Protein 3KPT (pdb70)

CATH classification: 2.60.40.10 (+2 more: 2.60.40.740, 2.60.40.10)

Organism: Bacillus cereus (strain ATCC 14579 / DSM 31 / CCUG 7414 / JCM 2152 / NBRC 15305 / NCIMB 9373 / NCTC 2599 / NRRL B-3711) (NCBI:txid226900)

Radius of gyration: 39.65 Å; Cα contacts (8 Å, |Δi|>4): 1788; chains: 2; bounding box: 53×89×135 Å

Structure (mmCIF, N/CA/C/O backbone):
data_3KPT
#
_entry.id   3KPT
#
_cell.length_a   61.552
_cell.length_b   73.862
_cell.length_c   201.366
_cell.angle_alpha   90.00
_cell.angle_beta   90.00
_cell.angle_gamma   90.00
#
_symmetry.space_group_name_H-M   'P 21 21 21'
#
loop_
_entity.id
_entity.type
_entity.pdbx_description
1 polymer 'Collagen adhesion protein'
2 non-polymer 'CALCIUM ION'
3 water water
#
loop_
_atom_site.group_PDB
_atom_site.id
_atom_site.type_symbol
_atom_site.label_atom_id
_atom_site.label_alt_id
_atom_site.label_comp_id
_atom_site.label_asym_id
_atom_site.label_entity_id
_atom_site.label_seq_id
_atom_site.pdbx_PDB_ins_code
_atom_site.Cartn_x
_atom_site.Cartn_y
_atom_site.Cartn_z
_atom_site.occupancy
_atom_site.B_iso_or_equiv
_atom_site.auth_seq_id
_atom_site.auth_comp_id
_atom_site.auth_asym_id
_atom_site.auth_atom_id
_atom_site.pdbx_PDB_model_num
ATOM 1 N N . LYS A 1 6 ? 7.356 18.096 173.480 1.00 63.26 166 LYS A N 1
ATOM 2 C CA . LYS A 1 6 ? 7.914 19.271 172.818 1.00 62.93 166 LYS A CA 1
ATOM 3 C C . LYS A 1 6 ? 8.553 18.880 171.488 1.00 58.97 166 LYS A C 1
ATOM 4 O O . LYS A 1 6 ? 9.368 17.958 171.426 1.00 48.03 166 LYS A O 1
ATOM 10 N N . ARG A 1 7 ? 8.184 19.586 170.424 1.00 58.85 167 ARG A N 1
ATOM 11 C CA . ARG A 1 7 ? 8.591 19.184 169.083 1.00 54.55 167 ARG A CA 1
ATOM 12 C C . ARG A 1 7 ? 9.003 20.356 168.199 1.00 53.60 167 ARG A C 1
ATOM 13 O O . ARG A 1 7 ? 8.385 21.421 168.231 1.00 50.97 167 ARG A O 1
ATOM 21 N N . GLY A 1 8 ? 10.052 20.143 167.408 1.00 49.92 168 GLY A N 1
ATOM 22 C CA . GLY A 1 8 ? 10.585 21.170 166.533 1.00 48.29 168 GLY A CA 1
ATOM 23 C C . GLY A 1 8 ? 10.354 20.851 165.067 1.00 49.34 168 GLY A C 1
ATOM 24 O O . GLY A 1 8 ? 9.663 19.887 164.734 1.00 40.56 168 GLY A O 1
ATOM 25 N N . ALA A 1 9 ? 10.938 21.659 164.189 1.00 50.45 169 ALA A N 1
ATOM 26 C CA . ALA A 1 9 ? 10.730 21.511 162.751 1.00 40.62 169 ALA A CA 1
ATOM 27 C C . ALA A 1 9 ? 11.990 21.857 161.966 1.00 43.75 169 ALA A C 1
ATOM 28 O O . ALA A 1 9 ? 12.922 22.453 162.504 1.00 47.45 169 ALA A O 1
ATOM 30 N N . VAL A 1 10 ? 12.010 21.482 160.691 1.00 40.59 170 VAL A N 1
ATOM 31 C CA . VAL A 1 10 ? 13.164 21.739 159.840 1.00 41.80 170 VAL A CA 1
ATOM 32 C C . VAL A 1 10 ? 12.725 22.050 158.413 1.00 47.93 170 VAL A C 1
ATOM 33 O O . VAL A 1 10 ? 11.689 21.570 157.951 1.00 40.73 170 VAL A O 1
ATOM 37 N N . ASP A 1 11 ? 13.516 22.866 157.726 1.00 49.97 171 ASP A N 1
ATOM 38 C CA . ASP A 1 11 ? 13.212 23.271 156.361 1.00 43.53 171 ASP A CA 1
ATOM 39 C C . ASP A 1 11 ? 14.429 23.026 155.484 1.00 39.77 171 ASP A C 1
ATOM 40 O O . ASP A 1 11 ? 15.454 23.693 155.633 1.00 42.57 171 ASP A O 1
ATOM 45 N N . LEU A 1 12 ? 14.316 22.056 154.581 1.00 39.30 172 LEU A N 1
ATOM 46 C CA . LEU A 1 12 ? 15.395 21.737 153.655 1.00 47.02 172 LEU A CA 1
ATOM 47 C C . LEU A 1 12 ? 15.190 22.475 152.330 1.00 48.12 172 LEU A C 1
ATOM 48 O O . LEU A 1 12 ? 14.189 22.276 151.641 1.00 48.12 172 LEU A O 1
ATOM 53 N N . ILE A 1 13 ? 16.142 23.335 151.988 1.00 48.27 173 ILE A N 1
ATOM 54 C CA . ILE A 1 13 ? 16.046 24.159 150.789 1.00 49.61 173 ILE A CA 1
ATOM 55 C C . ILE A 1 13 ? 17.045 23.690 149.739 1.00 50.89 173 ILE A C 1
ATOM 56 O O . ILE A 1 13 ? 18.230 24.016 149.801 1.00 54.01 173 ILE A O 1
ATOM 61 N N . LYS A 1 14 ? 16.534 23.027 148.774 1.00 48.47 174 LYS A N 1
ATOM 62 C CA . LYS A 1 14 ? 17.369 22.362 147.797 1.00 47.88 174 LYS A CA 1
ATOM 63 C C . LYS A 1 14 ? 17.495 23.229 146.551 1.00 48.37 174 LYS A C 1
ATOM 64 O O . LYS A 1 14 ? 16.495 23.712 146.031 1.00 42.23 174 LYS A O 1
ATOM 70 N N . THR A 1 15 ? 18.736 23.427 146.076 1.00 41.54 175 THR A N 1
ATOM 71 C CA . THR A 1 15 ? 18.958 24.223 144.874 1.00 40.02 175 THR A CA 1
ATOM 72 C C . THR A 1 15 ? 19.875 23.504 143.891 1.00 44.79 175 THR A C 1
ATOM 73 O O . THR A 1 15 ? 20.517 22.512 144.237 1.00 45.52 175 THR A O 1
ATOM 77 N N . GLY A 1 16 ? 19.937 24.011 142.663 1.00 49.96 176 GLY A N 1
ATOM 78 C CA . GLY A 1 16 ? 20.763 23.401 141.637 1.00 38.27 176 GLY A CA 1
ATOM 79 C C . GLY A 1 16 ? 21.603 24.419 140.894 1.00 49.37 176 GLY A C 1
ATOM 80 O O . GLY A 1 16 ? 22.093 25.384 141.484 1.00 42.91 176 GLY A O 1
ATOM 81 N N . VAL A 1 17 ? 21.778 24.209 139.593 1.00 46.08 177 VAL A N 1
ATOM 82 C CA . VAL A 1 17 ? 22.560 25.140 138.793 1.00 42.14 177 VAL A CA 1
ATOM 83 C C . VAL A 1 17 ? 21.979 26.544 138.860 1.00 40.98 177 VAL A C 1
ATOM 84 O O . VAL A 1 17 ? 20.761 26.730 138.803 1.00 46.97 177 VAL A O 1
ATOM 88 N N . ASN A 1 18 ? 22.860 27.532 138.989 1.00 43.81 178 ASN A N 1
ATOM 89 C CA . ASN A 1 18 ? 22.451 28.930 139.018 1.00 40.88 178 ASN A CA 1
ATOM 90 C C . ASN A 1 18 ? 21.429 29.219 140.109 1.00 51.17 178 ASN A C 1
ATOM 91 O O . ASN A 1 18 ? 20.562 30.081 139.944 1.00 56.57 178 ASN A O 1
ATOM 96 N N . GLU A 1 19 ? 21.533 28.483 141.213 1.00 50.58 179 GLU A N 1
ATOM 97 C CA . GLU A 1 19 ? 20.675 28.680 142.379 1.00 53.95 179 GLU A CA 1
ATOM 98 C C . GLU A 1 19 ? 19.202 28.380 142.101 1.00 55.06 179 GLU A C 1
ATOM 99 O O . GLU A 1 19 ? 18.317 28.853 142.812 1.00 60.77 179 GLU A O 1
ATOM 105 N N . LYS A 1 20 ? 18.945 27.584 141.071 1.00 52.79 180 LYS A N 1
ATOM 106 C CA . LYS A 1 20 ? 17.582 27.193 140.734 1.00 52.65 180 LYS A CA 1
ATOM 107 C C . LYS A 1 20 ? 16.961 26.343 141.836 1.00 46.86 180 LYS A C 1
ATOM 108 O O . LYS A 1 20 ? 17.640 25.533 142.463 1.00 46.45 180 LYS A O 1
ATOM 114 N N . ALA A 1 21 ? 15.667 26.529 142.072 1.00 50.84 181 ALA A N 1
ATOM 115 C CA . ALA A 1 21 ? 14.952 25.691 143.026 1.00 53.35 181 ALA A CA 1
ATOM 116 C C . ALA A 1 21 ? 14.850 24.289 142.447 1.00 56.75 181 ALA A C 1
ATOM 117 O O . ALA A 1 21 ? 14.359 24.103 141.336 1.00 62.54 181 ALA A O 1
ATOM 127 N N . ALA A 1 23 ? 13.428 20.619 142.326 1.00 51.32 183 ALA A N 1
ATOM 128 C CA . ALA A 1 23 ? 12.389 19.658 142.683 1.00 53.28 183 ALA A CA 1
ATOM 129 C C . ALA A 1 23 ? 12.834 18.237 142.346 1.00 54.81 183 ALA A C 1
ATOM 130 O O . ALA A 1 23 ? 13.775 18.040 141.580 1.00 46.55 183 ALA A O 1
ATOM 132 N N . GLY A 1 24 ? 12.171 17.247 142.934 1.00 54.99 184 GLY A N 1
ATOM 133 C CA . GLY A 1 24 ? 12.430 15.860 142.592 1.00 57.45 184 GLY A CA 1
ATOM 134 C C . GLY A 1 24 ? 13.623 15.213 143.275 1.00 63.75 184 GLY A C 1
ATOM 135 O O . GLY A 1 24 ? 13.919 14.044 143.034 1.00 68.14 184 GLY A O 1
ATOM 136 N N . ALA A 1 25 ? 14.317 15.964 144.123 1.00 55.26 185 ALA A N 1
ATOM 137 C CA . ALA A 1 25 ? 15.426 15.403 144.885 1.00 52.42 185 ALA A CA 1
ATOM 138 C C . ALA A 1 25 ? 14.869 14.617 146.063 1.00 46.45 185 ALA A C 1
ATOM 139 O O . ALA A 1 25 ? 14.104 15.152 146.860 1.00 55.93 185 ALA A O 1
ATOM 141 N N . VAL A 1 26 ? 15.239 13.345 146.167 1.00 44.11 186 VAL A N 1
ATOM 142 C CA . VAL A 1 26 ? 14.691 12.489 147.217 1.00 54.42 186 VAL A CA 1
ATOM 143 C C . VAL A 1 26 ? 15.665 12.287 148.378 1.00 52.16 186 VAL A C 1
ATOM 144 O O . VAL A 1 26 ? 16.849 12.001 148.174 1.00 40.58 186 VAL A O 1
ATOM 148 N N . PHE A 1 27 ? 15.147 12.443 149.594 1.00 55.02 187 PHE A N 1
ATOM 149 C CA . PHE A 1 27 ? 15.943 12.337 150.811 1.00 45.36 187 PHE A CA 1
ATOM 150 C C . PHE A 1 27 ? 15.277 11.415 151.828 1.00 49.14 187 PHE A C 1
ATOM 151 O O . PHE A 1 27 ? 14.061 11.207 151.797 1.00 45.12 187 PHE A O 1
ATOM 159 N N . SER A 1 28 ? 16.084 10.873 152.734 1.00 42.51 188 SER A N 1
ATOM 160 C CA . SER A 1 28 ? 15.572 10.182 153.909 1.00 47.53 188 SER A CA 1
ATOM 161 C C . SER A 1 28 ? 16.040 10.934 155.148 1.00 46.44 188 SER A C 1
ATOM 162 O O . SER A 1 28 ? 17.113 11.540 155.145 1.00 40.22 188 SER A O 1
ATOM 165 N N . LEU A 1 29 ? 15.230 10.901 156.200 1.00 50.78 189 LEU A N 1
ATOM 166 C CA . LEU A 1 29 ? 15.576 11.552 157.457 1.00 44.38 189 LEU A CA 1
ATOM 167 C C . LEU A 1 29 ? 15.875 10.504 158.519 1.00 47.95 189 LEU A C 1
ATOM 168 O O . LEU A 1 29 ? 15.076 9.598 158.744 1.00 42.13 189 LEU A O 1
ATOM 173 N N . PHE A 1 30 ? 17.030 10.634 159.166 1.00 39.79 190 PHE A N 1
ATOM 174 C CA . PHE A 1 30 ? 17.480 9.651 160.141 1.00 38.67 190 PHE A CA 1
ATOM 175 C C . PHE A 1 30 ? 17.760 10.293 161.499 1.00 38.66 190 PHE A C 1
ATOM 176 O O . PHE A 1 30 ? 18.137 11.461 161.573 1.00 34.99 190 PHE A O 1
ATOM 184 N N . LYS A 1 31 ? 17.574 9.523 162.568 1.00 37.49 191 LYS A N 1
ATOM 185 C CA . LYS A 1 31 ? 18.053 9.924 163.885 1.00 43.60 191 LYS A CA 1
ATOM 186 C C . LYS A 1 31 ? 19.560 9.726 163.908 1.00 48.14 191 LYS A C 1
ATOM 187 O O . LYS A 1 31 ? 20.102 9.005 163.072 1.00 47.10 191 LYS A O 1
ATOM 193 N N . LYS A 1 32 ? 20.239 10.352 164.863 1.00 52.04 192 LYS A N 1
ATOM 194 C CA . LYS A 1 32 ? 21.695 10.283 164.902 1.00 52.65 192 LYS A CA 1
ATOM 195 C C . LYS A 1 32 ? 22.168 8.835 164.979 1.00 58.60 192 LYS A C 1
ATOM 196 O O . LYS A 1 32 ? 23.220 8.487 164.444 1.00 62.38 192 LYS A O 1
ATOM 202 N N . ASP A 1 33 ? 21.375 7.991 165.633 1.00 61.90 193 ASP A N 1
ATOM 203 C CA . ASP A 1 33 ? 21.757 6.601 165.862 1.00 65.30 193 ASP A CA 1
ATOM 204 C C . ASP A 1 33 ? 21.493 5.716 164.649 1.00 61.53 193 ASP A C 1
ATOM 205 O O . ASP A 1 33 ? 21.726 4.509 164.691 1.00 65.89 193 ASP A O 1
ATOM 210 N N . GLY A 1 34 ? 20.991 6.317 163.575 1.00 60.47 194 GLY A N 1
ATOM 211 C CA . GLY A 1 34 ? 20.833 5.608 162.319 1.00 54.93 194 GLY A CA 1
ATOM 212 C C . GLY A 1 34 ? 19.435 5.127 161.977 1.00 59.04 194 GLY A C 1
ATOM 213 O O . GLY A 1 34 ? 19.204 4.654 160.865 1.00 68.64 194 GLY A O 1
ATOM 214 N N . THR A 1 35 ? 18.499 5.241 162.915 1.00 52.27 195 THR A N 1
ATOM 215 C CA . THR A 1 35 ? 17.136 4.776 162.662 1.00 56.51 195 THR A CA 1
ATOM 216 C C . THR A 1 35 ? 16.406 5.699 161.694 1.00 54.64 195 THR A C 1
ATOM 217 O O . THR A 1 35 ? 16.420 6.920 161.852 1.00 53.67 195 THR A O 1
ATOM 221 N N . GLU A 1 36 ? 15.765 5.109 160.692 1.00 59.08 196 GLU A N 1
ATOM 222 C CA . GLU A 1 36 ? 15.060 5.885 159.681 1.00 61.31 196 GLU A CA 1
ATOM 223 C C . GLU A 1 36 ? 13.779 6.496 160.238 1.00 59.48 196 GLU A C 1
ATOM 224 O O . GLU A 1 36 ? 12.856 5.785 160.632 1.00 64.36 196 GLU A O 1
ATOM 230 N N . VAL A 1 37 ? 13.740 7.822 160.275 1.00 58.16 197 VAL A N 1
ATOM 231 C CA . VAL A 1 37 ? 12.562 8.551 160.718 1.00 55.26 197 VAL A CA 1
ATOM 232 C C . VAL A 1 37 ? 11.581 8.686 159.564 1.00 50.67 197 VAL A C 1
ATOM 233 O O . VAL A 1 37 ? 10.377 8.485 159.726 1.00 45.89 197 VAL A O 1
ATOM 237 N N . LYS A 1 38 ? 12.108 9.027 158.393 1.00 57.58 198 LYS A N 1
ATOM 238 C CA . LYS A 1 38 ? 11.292 9.187 157.196 1.00 53.22 198 LYS A CA 1
ATOM 239 C C . LYS A 1 38 ? 12.080 8.828 155.947 1.00 59.70 198 LYS A C 1
ATOM 240 O O . LYS A 1 38 ? 13.306 8.918 155.928 1.00 62.63 198 LYS A O 1
ATOM 246 N N . LYS A 1 39 ? 11.366 8.418 154.905 1.00 60.23 199 LYS A N 1
ATOM 247 C CA . LYS A 1 39 ? 11.982 8.161 153.610 1.00 58.66 199 LYS A CA 1
ATOM 248 C C . LYS A 1 39 ? 11.081 8.655 152.485 1.00 59.63 199 LYS A C 1
ATOM 249 O O . LYS A 1 39 ? 9.927 9.019 152.716 1.00 58.60 199 LYS A O 1
ATOM 255 N N . GLU A 1 40 ? 11.617 8.672 151.270 1.00 55.37 200 GLU A N 1
ATOM 256 C CA . GLU A 1 40 ? 10.867 9.123 150.105 1.00 63.79 200 GLU A CA 1
ATOM 257 C C . GLU A 1 40 ? 10.390 10.565 150.264 1.00 57.82 200 GLU A C 1
ATOM 258 O O . GLU A 1 40 ? 9.295 10.924 149.824 1.00 50.06 200 GLU A O 1
ATOM 264 N N . LEU A 1 41 ? 11.220 11.384 150.901 1.00 51.72 201 LEU A N 1
ATOM 265 C CA . LEU A 1 41 ? 10.947 12.811 151.019 1.00 49.09 201 LEU A CA 1
ATOM 266 C C . LEU A 1 41 ? 11.463 13.533 149.779 1.00 46.36 201 LEU A C 1
ATOM 267 O O . LEU A 1 41 ? 12.667 13.725 149.620 1.00 48.40 201 LEU A O 1
ATOM 272 N N . ALA A 1 42 ? 10.550 13.926 148.898 1.00 46.81 202 ALA A N 1
ATOM 273 C CA . ALA A 1 42 ? 10.937 14.562 147.644 1.00 46.14 202 ALA A CA 1
ATOM 274 C C . ALA A 1 42 ? 10.734 16.073 147.688 1.00 45.69 202 ALA A C 1
ATOM 275 O O . ALA A 1 42 ? 9.649 16.552 148.018 1.00 48.28 202 ALA A O 1
ATOM 277 N N . THR A 1 43 ? 11.784 16.818 147.352 1.00 44.26 203 THR A N 1
ATOM 278 C CA . THR A 1 43 ? 11.714 18.276 147.333 1.00 44.20 203 THR A CA 1
ATOM 279 C C . THR A 1 43 ? 10.613 18.753 146.394 1.00 53.51 203 THR A C 1
ATOM 280 O O . THR A 1 43 ? 10.536 18.317 145.242 1.00 49.56 203 THR A O 1
ATOM 284 N N . ASP A 1 44 ? 9.760 19.649 146.887 1.00 50.77 204 ASP A N 1
ATOM 285 C CA . ASP A 1 44 ? 8.618 20.113 146.104 1.00 53.43 204 ASP A CA 1
ATOM 286 C C . ASP A 1 44 ? 9.041 21.037 144.958 1.00 52.26 204 ASP A C 1
ATOM 287 O O . ASP A 1 44 ? 10.227 21.156 144.653 1.00 48.24 204 ASP A O 1
ATOM 292 N N . ALA A 1 45 ? 8.064 21.687 144.336 1.00 52.30 205 ALA A N 1
ATOM 293 C CA . ALA A 1 45 ? 8.312 22.528 143.169 1.00 55.02 205 ALA A CA 1
ATOM 294 C C . ALA A 1 45 ? 9.254 23.698 143.463 1.00 60.39 205 ALA A C 1
ATOM 295 O O . ALA A 1 45 ? 9.844 24.272 142.551 1.00 54.85 205 ALA A O 1
ATOM 297 N N . ASN A 1 46 ? 9.387 24.059 144.735 1.00 55.94 206 ASN A N 1
ATOM 298 C CA . ASN A 1 46 ? 10.265 25.162 145.113 1.00 53.98 206 ASN A CA 1
ATOM 299 C C . ASN A 1 46 ? 11.562 24.679 145.752 1.00 49.61 206 ASN A C 1
ATOM 300 O O . ASN A 1 46 ? 12.329 25.473 146.299 1.00 57.74 206 ASN A O 1
ATOM 305 N N . GLY A 1 47 ? 11.802 23.374 145.674 1.00 40.79 207 GLY A N 1
ATOM 306 C CA . GLY A 1 47 ? 12.999 22.780 146.241 1.00 40.13 207 GLY A CA 1
ATOM 307 C C . GLY A 1 47 ? 12.950 22.625 147.753 1.00 52.61 207 GLY A C 1
ATOM 308 O O . GLY A 1 47 ? 13.992 22.557 148.405 1.00 53.21 207 GLY A O 1
ATOM 309 N N . HIS A 1 48 ? 11.745 22.557 148.313 1.00 51.37 208 HIS A N 1
ATOM 310 C CA . HIS A 1 48 ? 11.583 22.458 149.765 1.00 55.46 208 HIS A CA 1
ATOM 311 C C . HIS A 1 48 ? 11.107 21.096 150.259 1.00 53.48 208 HIS A C 1
ATOM 312 O O . HIS A 1 48 ? 10.248 20.456 149.649 1.00 45.29 208 HIS A O 1
ATOM 319 N N . ILE A 1 49 ? 11.685 20.670 151.378 1.00 50.89 209 ILE A N 1
ATOM 320 C CA . ILE A 1 49 ? 11.146 19.589 152.189 1.00 53.94 209 ILE A CA 1
ATOM 321 C C . ILE A 1 49 ? 10.939 20.147 153.588 1.00 47.38 209 ILE A C 1
ATOM 322 O O . ILE A 1 49 ? 11.893 20.596 154.219 1.00 48.85 209 ILE A O 1
ATOM 327 N N . ARG A 1 50 ? 9.698 20.133 154.064 1.00 46.51 210 ARG A N 1
ATOM 328 C CA . ARG A 1 50 ? 9.392 20.630 155.401 1.00 47.43 210 ARG A CA 1
ATOM 329 C C . ARG A 1 50 ? 8.929 19.503 156.307 1.00 55.65 210 ARG A C 1
ATOM 330 O O . ARG A 1 50 ? 8.050 18.722 155.942 1.00 57.98 210 ARG A O 1
ATOM 338 N N . VAL A 1 51 ? 9.521 19.432 157.495 1.00 52.98 211 VAL A N 1
ATOM 339 C CA . VAL A 1 51 ? 9.178 18.408 158.465 1.00 50.35 211 VAL A CA 1
ATOM 340 C C . VAL A 1 51 ? 9.066 19.023 159.854 1.00 51.46 211 VAL A C 1
ATOM 341 O O . VAL A 1 51 ? 10.005 19.654 160.334 1.00 45.79 211 VAL A O 1
ATOM 345 N N . GLN A 1 52 ? 7.909 18.849 160.485 1.00 55.66 212 GLN A N 1
ATOM 346 C CA . GLN A 1 52 ? 7.702 19.298 161.859 1.00 54.76 212 GLN A CA 1
ATOM 347 C C . GLN A 1 52 ? 7.343 18.112 162.750 1.00 60.39 212 GLN A C 1
ATOM 348 O O . GLN A 1 52 ? 7.239 16.979 162.274 1.00 59.44 212 GLN A O 1
ATOM 354 N N . GLY A 1 53 ? 7.154 18.376 164.041 1.00 63.61 213 GLY A N 1
ATOM 355 C CA . GLY A 1 53 ? 6.809 17.334 164.993 1.00 58.47 213 GLY A CA 1
ATOM 356 C C . GLY A 1 53 ? 7.987 16.440 165.330 1.00 54.32 213 GLY A C 1
ATOM 357 O O . GLY A 1 53 ? 7.822 15.253 165.618 1.00 53.05 213 GLY A O 1
ATOM 358 N N . LEU A 1 54 ? 9.184 17.016 165.295 1.00 49.85 214 LEU A N 1
ATOM 359 C CA . LEU A 1 54 ? 10.408 16.274 165.565 1.00 45.77 214 LEU A CA 1
ATOM 360 C C . LEU A 1 54 ? 10.818 16.393 167.025 1.00 50.51 214 LEU A C 1
ATOM 361 O O . LEU A 1 54 ? 11.037 17.497 167.521 1.00 50.41 214 LEU A O 1
ATOM 366 N N . GLU A 1 55 ? 10.935 15.257 167.706 1.00 50.20 215 GLU A N 1
ATOM 367 C CA . GLU A 1 55 ? 11.422 15.246 169.079 1.00 56.71 215 GLU A CA 1
ATOM 368 C C . GLU A 1 55 ? 12.803 15.878 169.113 1.00 52.97 215 GLU A C 1
ATOM 369 O O . GLU A 1 55 ? 13.597 15.681 168.194 1.00 44.24 215 GLU A O 1
ATOM 375 N N . TYR A 1 56 ? 13.087 16.637 170.167 1.00 41.83 216 TYR A N 1
ATOM 376 C CA . TYR A 1 56 ? 14.399 17.253 170.334 1.00 41.74 216 TYR A CA 1
ATOM 377 C C . TYR A 1 56 ? 15.487 16.218 170.108 1.00 38.23 216 TYR A C 1
ATOM 378 O O . TYR A 1 56 ? 15.291 15.035 170.386 1.00 52.27 216 TYR A O 1
ATOM 387 N N . GLY A 1 57 ? 16.640 16.659 169.619 1.00 40.55 217 GLY A N 1
ATOM 388 C CA . GLY A 1 57 ? 17.757 15.753 169.413 1.00 39.48 217 GLY A CA 1
ATOM 389 C 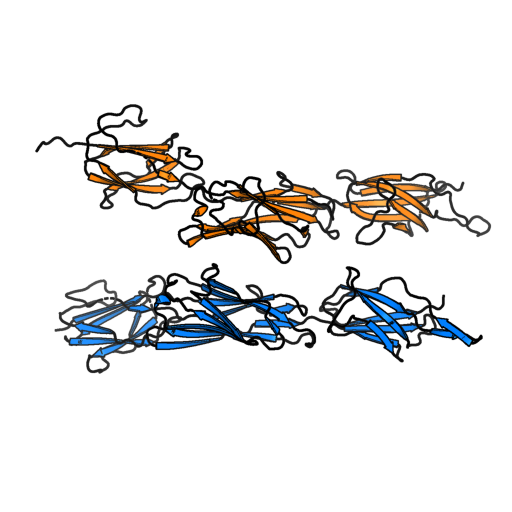C . GLY A 1 57 ? 18.441 15.933 168.071 1.00 43.79 217 GLY A C 1
ATOM 390 O O . GLY A 1 57 ? 18.070 16.803 167.283 1.00 47.13 217 GLY A O 1
ATOM 391 N N . GLU A 1 58 ? 19.443 15.100 167.811 1.00 39.56 218 GLU A N 1
ATOM 392 C CA . GLU A 1 58 ? 20.241 15.229 166.602 1.00 46.57 218 GLU A CA 1
ATOM 393 C C . GLU A 1 58 ? 19.701 14.350 165.479 1.00 52.19 218 GLU A C 1
ATOM 394 O O . GLU A 1 58 ? 19.373 13.179 165.689 1.00 46.13 218 GLU A O 1
ATOM 400 N N . TYR A 1 59 ? 19.611 14.932 164.288 1.00 52.86 219 TYR A N 1
ATOM 401 C CA . TYR A 1 59 ? 19.144 14.220 163.106 1.00 45.18 219 TYR A CA 1
ATOM 402 C C . TYR A 1 59 ? 20.124 14.430 161.962 1.00 45.17 219 TYR A C 1
ATOM 403 O O . TYR A 1 59 ? 21.029 15.258 162.050 1.00 51.84 219 TYR A O 1
ATOM 412 N N . TYR A 1 60 ? 19.941 13.676 160.886 1.00 44.51 220 TYR A N 1
ATOM 413 C CA . TYR A 1 60 ? 20.677 13.943 159.658 1.00 45.14 220 TYR A CA 1
ATOM 414 C C . TYR A 1 60 ? 19.896 13.505 158.424 1.00 44.82 220 TYR A C 1
ATOM 415 O O . TYR A 1 60 ? 19.331 12.413 158.389 1.00 48.29 220 TYR A O 1
ATOM 424 N N . PHE A 1 61 ? 19.847 14.382 157.426 1.00 45.37 221 PHE A N 1
ATOM 425 C CA . PHE A 1 61 ? 19.293 14.031 156.128 1.00 43.31 221 PHE A CA 1
ATOM 426 C C . PHE A 1 61 ? 20.355 13.310 155.325 1.00 42.28 221 PHE A C 1
ATOM 427 O O . PHE A 1 61 ? 21.551 13.533 155.518 1.00 38.03 221 PHE A O 1
ATOM 435 N N . GLN A 1 62 ? 19.912 12.441 154.425 1.00 44.13 222 GLN A N 1
ATOM 436 C CA . GLN A 1 62 ? 20.805 11.837 153.451 1.00 41.71 222 GLN A CA 1
ATOM 437 C C . GLN A 1 62 ? 20.026 11.576 152.177 1.00 42.34 222 GLN A C 1
ATOM 438 O O . GLN A 1 62 ? 18.942 10.998 152.215 1.00 41.43 222 GLN A O 1
ATOM 444 N N . GLU A 1 63 ? 20.579 12.017 151.051 1.00 42.49 223 GLU A N 1
ATOM 445 C CA . GLU A 1 63 ? 19.909 11.880 149.763 1.00 43.76 223 GLU A CA 1
ATOM 446 C C . GLU A 1 63 ? 19.867 10.428 149.311 1.00 42.71 223 GLU A C 1
ATOM 447 O O . GLU A 1 63 ? 20.869 9.715 149.386 1.00 42.45 223 GLU A O 1
ATOM 453 N N . THR A 1 64 ? 18.703 9.993 148.838 1.00 45.03 224 THR A N 1
ATOM 454 C CA . THR A 1 64 ? 18.548 8.633 148.339 1.00 46.57 224 THR A CA 1
ATOM 455 C C . THR A 1 64 ? 18.412 8.606 146.816 1.00 50.38 224 THR A C 1
ATOM 456 O O . THR A 1 64 ? 18.781 7.626 146.174 1.00 52.15 224 THR A O 1
ATOM 460 N N . LYS A 1 65 ? 17.881 9.686 146.247 1.00 52.43 225 LYS A N 1
ATOM 461 C CA . LYS A 1 65 ? 17.747 9.810 144.796 1.00 55.73 225 LYS A CA 1
ATOM 462 C C . LYS A 1 65 ? 18.039 11.231 144.337 1.00 54.73 225 LYS A C 1
ATOM 463 O O . LYS A 1 65 ? 17.393 12.183 144.775 1.00 60.63 225 LYS A O 1
ATOM 469 N N . ALA A 1 66 ? 19.018 11.370 143.451 1.00 50.22 226 ALA A N 1
ATOM 470 C CA . ALA A 1 66 ? 19.405 12.679 142.948 1.00 50.78 226 ALA A CA 1
ATOM 471 C C . ALA A 1 66 ? 18.408 13.175 141.907 1.00 50.84 226 ALA A C 1
ATOM 472 O O . ALA A 1 66 ? 17.782 12.374 141.213 1.00 54.20 226 ALA A O 1
ATOM 474 N N . PRO A 1 67 ? 18.247 14.501 141.802 1.00 48.73 227 PRO A N 1
ATOM 475 C CA . PRO A 1 67 ? 17.415 15.072 140.739 1.00 57.52 227 PRO A CA 1
ATOM 476 C C . PRO A 1 67 ? 18.027 14.718 139.389 1.00 58.07 227 PRO A C 1
ATOM 477 O O . PRO A 1 67 ? 19.243 14.550 139.314 1.00 53.82 227 PRO A O 1
ATOM 481 N N . LYS A 1 68 ? 17.210 14.603 138.346 1.00 65.14 228 LYS A N 1
ATOM 482 C CA . LYS A 1 68 ? 17.723 14.243 137.028 1.00 65.58 228 LYS A CA 1
ATOM 483 C C . LYS A 1 68 ? 18.823 15.198 136.574 1.00 61.87 228 LYS A C 1
ATOM 484 O O . LYS A 1 68 ? 18.640 16.414 136.575 1.00 63.69 228 LYS A O 1
ATOM 490 N N . GLY A 1 69 ? 19.965 14.638 136.189 1.00 64.51 229 GLY A N 1
ATOM 491 C CA . GLY A 1 69 ? 21.059 15.428 135.650 1.00 59.89 229 GLY A CA 1
ATOM 492 C C . GLY A 1 69 ? 22.076 15.880 136.683 1.00 52.52 229 GLY A C 1
ATOM 493 O O . GLY A 1 69 ? 23.075 16.516 136.342 1.00 42.79 229 GLY A O 1
ATOM 494 N N . TYR A 1 70 ? 21.829 15.547 137.946 1.00 43.14 230 TYR A N 1
ATOM 495 C CA . TYR A 1 70 ? 22.713 15.959 139.032 1.00 44.77 230 TYR A CA 1
ATOM 496 C C . TYR A 1 70 ? 23.439 14.779 139.675 1.00 48.89 230 TYR A C 1
ATOM 497 O O . TYR A 1 70 ? 22.952 13.651 139.649 1.00 47.21 230 TYR A O 1
ATOM 506 N N . VAL A 1 71 ? 24.609 15.046 140.246 1.00 50.54 231 VAL A N 1
ATOM 507 C CA . VAL A 1 71 ? 25.389 13.997 140.890 1.00 51.01 231 VAL A CA 1
ATOM 508 C C . VAL A 1 71 ? 24.782 13.614 142.235 1.00 54.37 231 VAL A C 1
ATOM 509 O O . VAL A 1 71 ? 24.373 14.478 143.011 1.00 51.64 231 VAL A O 1
ATOM 513 N N . ILE A 1 72 ? 24.722 12.314 142.502 1.00 54.55 232 ILE A N 1
ATOM 514 C CA . ILE A 1 72 ? 24.237 11.822 143.785 1.00 52.61 232 ILE A CA 1
ATOM 515 C C . ILE A 1 72 ? 25.175 12.278 144.903 1.00 52.03 232 ILE A C 1
ATOM 516 O O . ILE A 1 72 ? 26.394 12.342 144.719 1.00 47.23 232 ILE A O 1
ATOM 521 N N . ASP A 1 73 ? 24.600 12.614 146.053 1.00 49.00 233 ASP A N 1
ATOM 522 C CA . ASP A 1 73 ? 25.371 13.146 147.170 1.00 50.85 233 ASP A CA 1
ATOM 523 C C . ASP A 1 73 ? 25.136 12.296 148.413 1.00 49.13 233 ASP A C 1
ATOM 524 O O . ASP A 1 73 ? 24.063 12.350 149.011 1.00 41.12 233 ASP A O 1
ATOM 529 N N . PRO A 1 74 ? 26.144 11.500 148.796 1.00 54.28 234 PRO A N 1
ATOM 530 C CA . PRO A 1 74 ? 26.075 10.542 149.908 1.00 54.58 234 PRO A CA 1
ATOM 531 C C . PRO A 1 74 ? 26.259 11.185 151.280 1.00 54.22 234 PRO A C 1
ATOM 532 O O . PRO A 1 74 ? 26.192 10.483 152.287 1.00 62.34 234 PRO A O 1
ATOM 536 N N . THR A 1 75 ? 26.4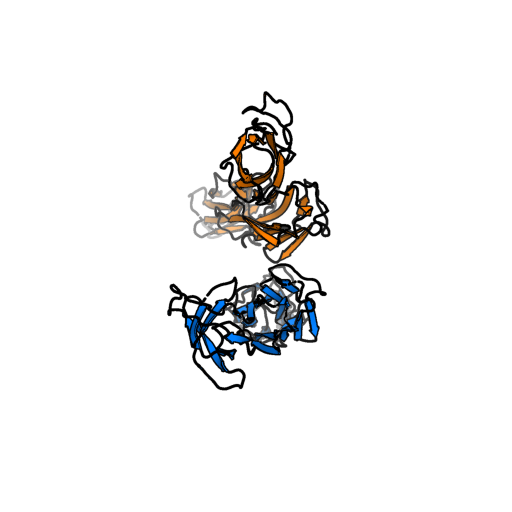95 12.490 151.321 1.00 52.90 235 THR A N 1
ATOM 537 C CA . THR A 1 75 ? 26.788 13.165 152.582 1.00 44.16 235 THR A CA 1
ATOM 538 C C . THR A 1 75 ? 25.631 13.077 153.574 1.00 46.70 235 THR A C 1
ATOM 539 O O . THR A 1 75 ? 24.475 13.280 153.212 1.00 43.79 235 THR A O 1
ATOM 543 N N . LYS A 1 76 ? 25.948 12.760 154.825 1.00 52.05 236 LYS A N 1
ATOM 544 C CA . LYS A 1 76 ? 24.959 12.814 155.894 1.00 43.99 236 LYS A CA 1
ATOM 545 C C . LYS A 1 76 ? 24.954 14.227 156.444 1.00 42.20 236 LYS A C 1
ATOM 546 O O . LYS A 1 76 ? 25.968 14.703 156.931 1.00 42.21 236 LYS A O 1
ATOM 552 N N . ARG A 1 77 ? 23.821 14.909 156.370 1.00 40.77 237 ARG A N 1
ATOM 553 C CA . ARG A 1 77 ? 23.792 16.305 156.779 1.00 37.27 237 ARG A CA 1
ATOM 554 C C . ARG A 1 77 ? 23.085 16.504 158.124 1.00 37.70 237 ARG A C 1
ATOM 555 O O . ARG A 1 77 ? 21.859 16.440 158.216 1.00 39.57 237 ARG A O 1
ATOM 563 N N . GLU A 1 78 ? 23.880 16.742 159.165 1.00 40.01 238 GLU A N 1
ATOM 564 C CA . GLU A 1 78 ? 23.365 16.809 160.534 1.00 45.70 238 GLU A CA 1
ATOM 565 C C . GLU A 1 78 ? 22.641 18.104 160.847 1.00 46.64 238 GLU A C 1
ATOM 566 O O . GLU A 1 78 ? 22.932 19.155 160.278 1.00 48.26 238 GLU A O 1
ATOM 572 N N . PHE A 1 79 ? 21.699 18.015 161.776 1.00 46.58 239 PHE A N 1
ATOM 573 C CA . PHE A 1 79 ? 21.113 19.194 162.389 1.00 42.77 239 PHE A CA 1
ATOM 574 C C . PHE A 1 79 ? 20.562 18.830 163.760 1.00 49.07 239 PHE A C 1
ATOM 575 O O . PHE A 1 79 ? 20.280 17.663 164.033 1.00 45.58 239 PHE A O 1
ATOM 583 N N . PHE A 1 80 ? 20.445 19.828 164.630 1.00 49.35 240 PHE A N 1
ATOM 584 C CA . PHE A 1 80 ? 19.898 19.617 165.961 1.00 49.48 240 PHE A CA 1
ATOM 585 C C . PHE A 1 80 ? 18.514 20.234 166.055 1.00 44.66 240 PHE A C 1
ATOM 586 O O . PHE A 1 80 ? 18.306 21.372 165.636 1.00 42.41 240 PHE A O 1
ATOM 594 N N . VAL A 1 81 ? 17.563 19.480 166.593 1.00 41.99 241 VAL A N 1
ATOM 595 C CA . VAL A 1 81 ? 16.289 20.062 166.979 1.00 40.92 241 VAL A CA 1
ATOM 596 C C . VAL A 1 81 ? 16.391 20.378 168.467 1.00 50.08 241 VAL A C 1
ATOM 597 O O . VAL A 1 81 ? 16.413 19.477 169.307 1.00 49.11 241 VAL A O 1
ATOM 601 N N . LYS A 1 82 ? 16.492 21.667 168.774 1.00 56.23 242 LYS A N 1
ATOM 602 C CA . LYS A 1 82 ? 16.834 22.124 170.113 1.00 62.92 242 LYS A CA 1
ATOM 603 C C . LYS A 1 82 ? 15.691 22.915 170.733 1.00 64.14 242 LYS A C 1
ATOM 604 O O . LYS A 1 82 ? 15.540 22.954 171.955 1.00 57.72 242 LYS A O 1
ATOM 610 N N . ASN A 1 83 ? 14.886 23.545 169.885 1.00 58.68 243 ASN A N 1
ATOM 611 C CA . ASN A 1 83 ? 13.735 24.303 170.352 1.00 54.01 243 ASN A CA 1
ATOM 612 C C . ASN A 1 83 ? 12.462 23.868 169.642 1.00 51.81 243 ASN A C 1
ATOM 613 O O . ASN A 1 83 ? 12.513 23.171 168.625 1.00 48.70 243 ASN A O 1
ATOM 618 N N . SER A 1 84 ? 11.320 24.280 170.182 1.00 46.85 244 SER A N 1
ATOM 619 C CA . SER A 1 84 ? 10.032 23.976 169.569 1.00 58.12 244 SER A CA 1
ATOM 620 C C . SER A 1 84 ? 9.785 24.843 168.341 1.00 58.10 244 SER A C 1
ATOM 621 O O . SER A 1 84 ? 10.205 26.000 168.281 1.00 51.24 244 SER A O 1
ATOM 624 N N . GLY A 1 85 ? 9.097 24.273 167.361 1.00 63.15 245 GLY A N 1
ATOM 625 C CA . GLY A 1 85 ? 8.799 24.980 166.133 1.00 57.89 245 GLY A CA 1
ATOM 626 C C . GLY A 1 85 ? 7.772 24.246 165.301 1.00 58.50 245 GLY A C 1
ATOM 627 O O . GLY A 1 85 ? 7.676 23.019 165.346 1.00 67.50 245 GLY A O 1
ATOM 628 N N . THR A 1 86 ? 6.991 25.009 164.548 1.00 44.33 246 THR A N 1
ATOM 629 C CA . THR A 1 86 ? 6.023 24.442 163.625 1.00 44.72 246 THR A CA 1
ATOM 630 C C . THR A 1 86 ? 6.222 25.084 162.255 1.00 59.64 246 THR A C 1
ATOM 631 O O . THR A 1 86 ? 6.767 26.185 162.155 1.00 56.73 246 THR A O 1
ATOM 635 N N . ILE A 1 87 ? 5.800 24.387 161.206 1.00 59.95 247 ILE A N 1
ATOM 636 C CA . ILE A 1 87 ? 5.821 24.948 159.859 1.00 56.59 247 ILE A CA 1
ATOM 637 C C . ILE A 1 87 ? 4.810 24.235 158.965 1.00 52.80 247 ILE A C 1
ATOM 638 O O . ILE A 1 87 ? 4.875 23.017 158.795 1.00 50.88 247 ILE A O 1
ATOM 643 N N . ASN A 1 88 ? 3.862 24.992 158.416 1.00 54.26 248 ASN A N 1
ATOM 644 C CA . ASN A 1 88 ? 2.863 24.422 157.517 1.00 60.69 248 ASN A CA 1
ATOM 645 C C . ASN A 1 88 ? 3.479 23.999 156.181 1.00 67.36 248 ASN A C 1
ATOM 646 O O . ASN A 1 88 ? 4.617 24.353 155.872 1.00 66.86 248 ASN A O 1
ATOM 651 N N . GLU A 1 89 ? 2.720 23.242 155.395 1.00 73.03 249 GLU A N 1
ATOM 652 C CA . GLU A 1 89 ? 3.256 22.594 154.198 1.00 72.02 249 GLU A CA 1
ATOM 653 C C . GLU A 1 89 ? 3.852 23.555 153.170 1.00 65.94 249 GLU A C 1
ATOM 654 O O . GLU A 1 89 ? 4.772 23.188 152.439 1.00 67.82 249 GLU A O 1
ATOM 660 N N . ASP A 1 90 ? 3.332 24.776 153.106 1.00 62.20 250 ASP A N 1
ATOM 661 C CA . ASP A 1 90 ? 3.840 25.755 152.146 1.00 64.60 250 ASP A CA 1
ATOM 662 C C . ASP A 1 90 ? 4.718 26.817 152.804 1.00 64.02 250 ASP A C 1
ATOM 663 O O . ASP A 1 90 ? 5.145 27.770 152.151 1.00 58.99 250 ASP A O 1
ATOM 668 N N . GLY A 1 91 ? 4.974 26.648 154.098 1.00 61.03 251 GLY A N 1
ATOM 669 C CA . GLY A 1 91 ? 5.907 27.493 154.821 1.00 47.82 251 GLY A CA 1
ATOM 670 C C . GLY A 1 91 ? 5.456 28.925 155.027 1.00 49.60 251 GLY A C 1
ATOM 671 O O . GLY A 1 91 ? 6.245 29.768 155.456 1.00 58.03 251 GLY A O 1
ATOM 672 N N . THR A 1 92 ? 4.191 29.205 154.728 1.00 52.18 252 THR A N 1
ATOM 673 C CA . TH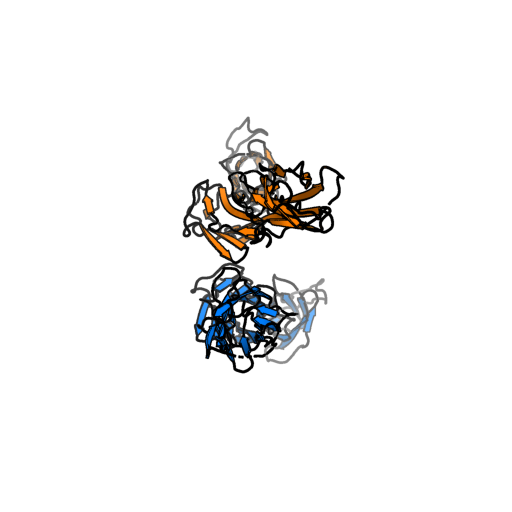R A 1 92 ? 3.651 30.553 154.889 1.00 51.50 252 THR A CA 1
ATOM 674 C C . THR A 1 92 ? 3.409 30.911 156.355 1.00 64.68 252 THR A C 1
ATOM 675 O O . THR A 1 92 ? 3.230 32.080 156.695 1.00 66.41 252 THR A O 1
ATOM 679 N N . ILE A 1 93 ? 3.402 29.902 157.219 1.00 60.09 253 ILE A N 1
ATOM 680 C CA . ILE A 1 93 ? 3.215 30.129 158.647 1.00 66.16 253 ILE A CA 1
ATOM 681 C C . ILE A 1 93 ? 4.226 29.322 159.454 1.00 58.79 253 ILE A C 1
ATOM 682 O O . ILE A 1 93 ? 4.272 28.092 159.369 1.00 50.18 253 ILE A O 1
ATOM 687 N N . THR A 1 94 ? 5.045 30.033 160.222 1.00 54.41 254 THR A N 1
ATOM 688 C CA . THR A 1 94 ? 6.081 29.417 161.041 1.00 51.91 254 THR A CA 1
ATOM 689 C C . THR A 1 94 ? 5.964 29.910 162.479 1.00 58.30 254 THR A C 1
ATOM 690 O O . THR A 1 94 ? 5.761 31.100 162.717 1.00 60.87 254 THR A O 1
ATOM 694 N N . SER A 1 95 ? 6.074 28.993 163.437 1.00 61.23 255 SER A N 1
ATOM 695 C CA . SER A 1 95 ? 6.100 29.375 164.845 1.00 65.42 255 SER A CA 1
ATOM 696 C C . SER A 1 95 ? 7.328 28.784 165.522 1.00 59.05 255 SER A C 1
ATOM 697 O O . SER A 1 95 ? 7.824 27.731 165.119 1.00 54.30 255 SER A O 1
ATOM 700 N N . GLY A 1 96 ? 7.815 29.469 166.550 1.00 62.01 256 GLY A N 1
ATOM 701 C CA . GLY A 1 96 ? 9.001 29.033 167.259 1.00 58.56 256 GLY A CA 1
ATOM 702 C C . GLY A 1 96 ? 10.221 29.044 166.361 1.00 58.19 256 GLY A C 1
ATOM 703 O O . GLY A 1 96 ? 10.428 29.978 165.584 1.00 53.23 256 GLY A O 1
ATOM 704 N N . THR A 1 97 ? 11.027 27.994 166.466 1.00 56.88 257 THR A N 1
ATOM 705 C CA . THR A 1 97 ? 12.265 27.897 165.712 1.00 51.30 257 THR A CA 1
ATOM 706 C C . THR A 1 97 ? 12.190 26.776 164.688 1.00 58.43 257 THR A C 1
ATOM 707 O O . THR A 1 97 ? 11.934 25.623 165.040 1.00 53.13 257 THR A O 1
ATOM 711 N N . VAL A 1 98 ? 12.416 27.121 163.422 1.00 57.91 258 VAL A N 1
ATOM 712 C CA . VAL A 1 98 ? 12.503 26.131 162.353 1.00 51.86 258 VAL A CA 1
ATOM 713 C C . VAL A 1 98 ? 13.931 26.057 161.820 1.00 51.86 258 VAL A C 1
ATOM 714 O O . VAL A 1 98 ? 14.424 27.004 161.211 1.00 54.97 258 VAL A O 1
ATOM 718 N N . VAL A 1 99 ? 14.592 24.931 162.065 1.00 52.10 259 VAL A N 1
ATOM 719 C CA . VAL A 1 99 ? 15.952 24.724 161.583 1.00 51.21 259 VAL A CA 1
ATOM 720 C C . VAL A 1 99 ? 15.991 24.849 160.063 1.00 53.00 259 VAL A C 1
ATOM 721 O O . VAL A 1 99 ? 15.190 24.232 159.364 1.00 52.89 259 VAL A O 1
ATOM 725 N N . LYS A 1 100 ? 16.917 25.655 159.555 1.00 55.18 260 LYS A N 1
ATOM 726 C CA . LYS A 1 100 ? 17.039 25.855 158.112 1.00 55.22 260 LYS A CA 1
ATOM 727 C C . LYS A 1 100 ? 18.253 25.120 157.567 1.00 52.03 260 LYS A C 1
ATOM 728 O O . LYS A 1 100 ? 19.359 25.271 158.083 1.00 58.99 260 LYS A O 1
ATOM 742 N N . GLU A 1 102 ? 20.292 24.505 153.889 1.00 47.96 262 GLU A N 1
ATOM 743 C CA . GLU A 1 102 ? 20.478 24.745 152.468 1.00 52.46 262 GLU A CA 1
ATOM 744 C C . GLU A 1 102 ? 21.366 23.656 151.877 1.00 54.45 262 GLU A C 1
ATOM 745 O O . GLU A 1 102 ? 22.480 23.423 152.349 1.00 60.71 262 GLU A O 1
ATOM 751 N N . VAL A 1 103 ? 20.856 22.983 150.852 1.00 40.93 263 VAL A N 1
ATOM 752 C CA . VAL A 1 103 ? 21.580 21.899 150.205 1.00 36.99 263 VAL A CA 1
ATOM 753 C C . VAL A 1 103 ? 21.720 22.186 148.713 1.00 47.72 263 VAL A C 1
ATOM 754 O O . VAL A 1 103 ? 20.725 22.280 147.997 1.00 47.39 263 VAL A O 1
ATOM 758 N N . LYS A 1 104 ? 22.956 22.334 148.248 1.00 45.69 264 LYS A N 1
ATOM 759 C CA . LYS A 1 104 ? 23.186 22.601 146.836 1.00 53.83 264 LYS A CA 1
ATOM 760 C C . LYS A 1 104 ? 23.482 21.332 146.047 1.00 54.30 264 LYS A C 1
ATOM 761 O O . LYS A 1 104 ? 24.193 20.439 146.519 1.00 47.12 264 LYS A O 1
ATOM 767 N N . ASN A 1 105 ? 22.921 21.220 144.830 1.00 47.34 265 ASN A N 1
ATOM 768 C CA . ASN A 1 105 ? 23.316 20.142 143.908 1.00 55.28 265 ASN A CA 1
ATOM 769 C C . ASN A 1 105 ? 24.095 20.591 142.726 1.00 48.70 265 ASN A C 1
ATOM 770 O O . ASN A 1 105 ? 23.857 21.654 142.181 1.00 42.94 265 ASN A O 1
ATOM 774 N N . ASN A 1 106 ? 24.893 19.690 142.311 1.00 38.91 266 ASN A N 1
ATOM 775 C CA . ASN A 1 106 ? 25.772 19.973 141.189 1.00 44.55 266 ASN A CA 1
ATOM 776 C C . ASN A 1 106 ? 25.483 19.033 140.031 1.00 45.27 266 ASN A C 1
ATOM 777 O O . ASN A 1 106 ? 25.279 17.836 140.228 1.00 48.69 266 ASN A O 1
ATOM 782 N N . GLU A 1 107 ? 25.463 19.584 138.824 1.00 42.61 267 GLU A N 1
ATOM 783 C CA . GLU A 1 107 ? 25.219 18.795 137.626 1.00 42.45 267 GLU A CA 1
ATOM 784 C C . GLU A 1 107 ? 26.354 17.813 137.434 1.00 44.44 267 GLU A C 1
ATOM 785 O O . GLU A 1 107 ? 27.492 18.086 137.814 1.00 55.03 267 GLU A O 1
ATOM 791 N N . GLU A 1 108 ? 26.053 16.665 136.845 1.00 39.39 268 GLU A N 1
ATOM 792 C CA . GLU A 1 108 ? 27.117 15.748 136.480 1.00 45.75 268 GLU A CA 1
ATOM 793 C C . GLU A 1 108 ? 27.587 16.048 135.063 1.00 48.99 268 GLU A C 1
ATOM 794 O O . GLU A 1 108 ? 26.782 16.396 134.190 1.00 39.46 268 GLU A O 1
ATOM 800 N N . PRO A 1 109 ? 28.902 15.952 134.838 1.00 46.34 269 PRO A N 1
ATOM 801 C CA . PRO A 1 109 ? 29.446 16.219 133.508 1.00 45.68 269 PRO A CA 1
ATOM 802 C C . PRO A 1 109 ? 28.763 15.348 132.463 1.00 49.56 269 PRO A C 1
ATOM 803 O O . PRO A 1 109 ? 28.367 14.220 132.764 1.00 44.63 269 PRO A O 1
ATOM 807 N N . THR A 1 110 ? 28.611 15.887 131.258 1.00 50.72 270 THR A N 1
ATOM 808 C CA . THR A 1 110 ? 28.089 15.133 130.126 1.00 52.07 270 THR A CA 1
ATOM 809 C C . THR A 1 110 ? 29.089 15.202 128.980 1.00 54.34 270 THR A C 1
ATOM 810 O O . THR A 1 110 ? 29.989 16.038 128.989 1.00 49.91 270 THR A O 1
ATOM 814 N N . ILE A 1 111 ? 28.929 14.323 127.995 1.00 55.59 271 ILE A N 1
ATOM 815 C CA . ILE A 1 111 ? 29.890 14.206 126.904 1.00 43.91 271 ILE A CA 1
ATOM 816 C C . ILE A 1 111 ? 29.167 14.175 125.559 1.00 53.78 271 ILE A C 1
ATOM 817 O O . ILE A 1 111 ? 28.175 13.461 125.398 1.00 55.59 271 ILE A O 1
ATOM 822 N N . ASP A 1 112 ? 29.663 14.959 124.603 1.00 51.18 272 ASP A N 1
ATOM 823 C CA . ASP A 1 112 ? 29.078 15.023 123.269 1.00 52.83 272 ASP A CA 1
ATOM 824 C C . ASP A 1 112 ? 30.160 15.052 122.195 1.00 52.60 272 ASP A C 1
ATOM 825 O O . ASP A 1 112 ? 31.059 15.894 122.233 1.00 48.38 272 ASP A O 1
ATOM 830 N N . LYS A 1 113 ? 30.048 14.131 121.228 1.00 56.59 273 LYS A N 1
ATOM 831 C CA . LYS A 1 113 ? 30.994 14.086 120.113 1.00 54.46 273 LYS A CA 1
ATOM 832 C C . LYS A 1 113 ? 30.282 14.373 118.800 1.00 50.25 273 LYS A C 1
ATOM 833 O O . LYS A 1 113 ? 29.229 13.807 118.517 1.00 43.29 273 LYS A O 1
ATOM 839 N N . LYS A 1 114 ? 30.858 15.270 118.000 1.00 56.56 274 LYS A N 1
ATOM 840 C CA . LYS A 1 114 ? 30.332 15.604 116.684 1.00 55.55 274 LYS A CA 1
ATOM 841 C C . LYS A 1 114 ? 31.467 15.679 115.669 1.00 56.99 274 LYS A C 1
ATOM 842 O O . LYS A 1 114 ? 32.639 15.751 116.038 1.00 58.03 274 LYS A O 1
ATOM 848 N N . ILE A 1 115 ? 31.115 15.653 114.390 1.00 56.08 275 ILE A N 1
ATOM 849 C CA . ILE A 1 115 ? 32.087 15.886 113.329 1.00 47.07 275 ILE A CA 1
ATOM 850 C C . ILE A 1 115 ? 31.887 17.286 112.763 1.00 48.16 275 ILE A C 1
ATOM 851 O O . ILE A 1 115 ? 30.760 17.694 112.472 1.00 53.61 275 ILE A O 1
ATOM 856 N N . ASN A 1 116 ? 32.983 18.021 112.613 1.00 49.49 276 ASN A N 1
ATOM 857 C CA . ASN A 1 116 ? 32.914 19.394 112.134 1.00 55.55 276 ASN A CA 1
ATOM 858 C C . ASN A 1 116 ? 31.782 20.179 112.787 1.00 61.02 276 ASN A C 1
ATOM 859 O O . ASN A 1 116 ? 30.945 20.769 112.106 1.00 61.42 276 ASN A O 1
ATOM 864 N N . GLY A 1 117 ? 31.755 20.155 114.116 1.00 63.94 277 GLY A N 1
ATOM 865 C CA . GLY A 1 117 ? 30.852 20.989 114.884 1.00 58.48 277 GLY A CA 1
ATOM 866 C C . GLY A 1 117 ? 29.477 20.414 115.157 1.00 55.72 277 GLY A C 1
ATOM 867 O O . GLY A 1 117 ? 29.024 20.406 116.300 1.00 56.43 277 GLY A O 1
ATOM 868 N N . LYS A 1 118 ? 28.807 19.928 114.118 1.00 53.04 278 LYS A N 1
ATOM 869 C CA . LYS A 1 118 ? 27.391 19.598 114.236 1.00 52.72 278 LYS A CA 1
ATOM 870 C C . LYS A 1 118 ? 26.978 18.323 113.504 1.00 61.97 278 LYS A C 1
ATOM 871 O O . LYS A 1 118 ? 25.819 17.911 113.576 1.00 69.30 278 LYS A O 1
ATOM 877 N N . LEU A 1 119 ? 27.921 17.701 112.804 1.00 60.64 279 LEU A N 1
ATOM 878 C CA . LEU A 1 119 ? 27.623 16.513 112.010 1.00 58.92 279 LEU A CA 1
ATOM 879 C C . LEU A 1 119 ? 27.715 15.220 112.816 1.00 54.23 279 LEU A C 1
ATOM 880 O O . LEU A 1 119 ? 28.585 15.072 113.670 1.00 49.26 279 LEU A O 1
ATOM 885 N N . GLU A 1 120 ? 26.818 14.281 112.527 1.00 53.64 280 GLU A N 1
ATOM 886 C CA . GLU A 1 120 ? 26.883 12.947 113.114 1.00 54.82 280 GLU A CA 1
ATOM 887 C C . GLU A 1 120 ? 27.381 11.919 112.096 1.00 65.57 280 GLU A C 1
ATOM 888 O O . GLU A 1 120 ? 27.659 10.771 112.446 1.00 73.21 280 GLU A O 1
ATOM 894 N N . ALA A 1 121 ? 27.492 12.343 110.839 1.00 60.53 281 ALA A N 1
ATOM 895 C CA . ALA A 1 121 ? 28.020 11.499 109.768 1.00 64.85 281 ALA A CA 1
ATOM 896 C C . ALA A 1 121 ? 28.677 12.358 108.692 1.00 62.07 281 ALA A C 1
ATOM 897 O O . ALA A 1 121 ? 28.253 13.490 108.453 1.00 67.38 281 ALA A O 1
ATOM 899 N N . LEU A 1 122 ? 29.705 11.824 108.036 1.00 57.38 282 LEU A N 1
ATOM 900 C CA . LEU A 1 122 ? 30.437 12.602 107.040 1.00 59.00 282 LEU A CA 1
ATOM 901 C C . LEU A 1 122 ? 31.133 11.767 105.963 1.00 63.93 282 LEU A C 1
ATOM 902 O O . LEU A 1 122 ? 32.149 11.120 106.223 1.00 62.74 282 LEU A O 1
ATOM 907 N N . PRO A 1 123 ? 30.579 11.776 104.743 1.00 62.47 283 PRO A N 1
ATOM 908 C CA . PRO A 1 123 ? 31.289 11.231 103.582 1.00 61.43 283 PRO A CA 1
ATOM 909 C C . PRO A 1 123 ? 32.492 12.106 103.257 1.00 67.50 283 PRO A C 1
ATOM 910 O O . PRO A 1 123 ? 32.323 13.303 103.019 1.00 69.35 283 PRO A O 1
ATOM 914 N N . ILE A 1 124 ? 33.686 11.520 103.245 1.00 69.70 284 ILE A N 1
ATOM 915 C CA . ILE A 1 124 ? 34.912 12.288 103.042 1.00 67.75 284 ILE A CA 1
ATOM 916 C C . ILE A 1 124 ? 35.975 11.504 102.261 1.00 65.29 284 ILE A C 1
ATOM 917 O O . ILE A 1 124 ? 36.093 10.287 102.407 1.00 60.95 284 ILE A O 1
ATOM 922 N N . ASN A 1 125 ? 36.739 12.209 101.429 1.00 57.82 285 ASN A N 1
ATOM 923 C CA . ASN A 1 125 ? 37.848 11.599 100.701 1.00 67.61 285 ASN A CA 1
ATOM 924 C C . ASN A 1 125 ? 38.989 11.231 101.635 1.00 69.75 285 ASN A C 1
ATOM 925 O O . ASN A 1 125 ? 39.212 11.905 102.636 1.00 66.52 285 ASN A O 1
ATOM 930 N N . PRO A 1 126 ? 39.722 10.157 101.305 1.00 72.85 286 PRO A N 1
ATOM 931 C CA . PRO A 1 126 ? 40.892 9.783 102.107 1.00 69.97 286 PRO A CA 1
ATOM 932 C C . PRO A 1 126 ? 41.876 10.946 102.215 1.00 66.24 286 PRO A C 1
ATOM 933 O O . PRO A 1 126 ? 41.871 11.826 101.354 1.00 53.79 286 PRO A O 1
ATOM 937 N N . LEU A 1 127 ? 42.695 10.955 103.262 1.00 65.96 287 LEU A N 1
ATOM 938 C CA . LEU A 1 127 ? 43.727 11.977 103.415 1.00 65.64 287 LEU A CA 1
ATOM 939 C C . LEU A 1 127 ? 43.165 13.398 103.317 1.00 63.76 287 LEU A C 1
ATOM 940 O O . LEU A 1 127 ? 43.808 14.294 102.766 1.00 58.96 287 LEU A O 1
ATOM 945 N N . THR A 1 128 ? 41.967 13.597 103.859 1.00 59.76 288 THR A N 1
ATOM 946 C CA . THR A 1 128 ? 41.321 14.905 103.841 1.00 57.51 288 THR A CA 1
ATOM 947 C C . THR A 1 128 ? 40.898 15.291 105.257 1.00 64.22 288 THR A C 1
ATOM 948 O O . THR A 1 128 ? 40.226 14.522 105.943 1.00 55.71 288 THR A O 1
ATOM 952 N N . ASN A 1 129 ? 41.295 16.484 105.686 1.00 67.29 289 ASN A N 1
ATOM 953 C CA . ASN A 1 129 ? 41.084 16.916 107.062 1.00 62.01 289 ASN A CA 1
ATOM 954 C C . ASN A 1 129 ? 39.622 17.103 107.452 1.00 57.34 289 ASN A C 1
ATOM 955 O O . ASN A 1 129 ? 38.832 17.682 106.704 1.00 47.83 289 ASN A O 1
ATOM 960 N N . TYR A 1 130 ? 39.277 16.596 108.630 1.00 54.75 290 TYR A N 1
ATOM 961 C CA . TYR A 1 130 ? 37.990 16.859 109.256 1.00 47.81 290 TYR A CA 1
ATOM 962 C C . TYR A 1 130 ? 38.226 16.867 110.760 1.00 50.65 290 TYR A C 1
ATOM 963 O O . TYR A 1 130 ? 39.227 16.327 111.230 1.00 53.89 290 TYR A O 1
ATOM 972 N N . ASN A 1 131 ? 37.311 17.471 111.512 1.00 51.39 291 ASN A N 1
ATOM 973 C CA . ASN A 1 131 ? 37.482 17.620 112.958 1.00 54.22 291 ASN A CA 1
ATOM 974 C C . ASN A 1 131 ? 36.504 16.812 113.797 1.00 53.63 291 ASN A C 1
ATOM 975 O O . ASN A 1 131 ? 35.327 16.698 113.459 1.00 62.22 291 ASN A O 1
ATOM 980 N N . TYR A 1 132 ? 37.004 16.257 114.895 1.00 55.05 292 TYR A N 1
ATOM 981 C CA . TYR A 1 132 ? 36.150 15.689 115.929 1.00 52.68 292 TYR A CA 1
ATOM 982 C C . TYR A 1 132 ? 35.964 16.731 117.019 1.00 49.98 292 TYR A C 1
ATOM 983 O O . TYR A 1 132 ? 36.937 17.256 117.555 1.00 55.68 292 TYR A O 1
ATOM 992 N N . ASP A 1 133 ? 34.714 17.042 117.334 1.00 45.31 293 ASP A N 1
ATOM 993 C CA . ASP A 1 133 ? 34.420 18.068 118.321 1.00 46.19 293 ASP A CA 1
ATOM 994 C C . ASP A 1 133 ? 33.752 17.481 119.561 1.00 49.98 293 ASP A C 1
ATOM 995 O O . ASP A 1 133 ? 32.571 17.126 119.543 1.00 46.04 293 ASP A O 1
ATOM 1000 N N . ILE A 1 134 ? 34.529 17.386 120.635 1.00 54.86 294 ILE A N 1
ATOM 1001 C CA . ILE A 1 134 ? 34.083 16.751 121.870 1.00 50.39 294 ILE A CA 1
ATOM 1002 C C . ILE A 1 134 ? 33.866 17.780 122.977 1.00 53.94 294 ILE A C 1
ATOM 1003 O O . ILE A 1 134 ? 34.812 18.415 123.448 1.00 50.97 294 ILE A O 1
ATOM 1008 N N . LYS A 1 135 ? 32.613 17.940 123.386 1.00 49.53 295 LYS A N 1
ATOM 1009 C CA . LYS A 1 135 ? 32.258 18.949 124.370 1.00 47.53 295 LYS A CA 1
ATOM 1010 C C . LYS A 1 135 ? 31.631 18.325 125.618 1.00 53.84 295 LYS A C 1
ATOM 1011 O O . LYS A 1 135 ? 30.700 17.527 125.522 1.00 54.09 295 LYS A O 1
ATOM 1017 N N . THR A 1 136 ? 32.158 18.689 126.785 1.00 49.17 296 THR A N 1
ATOM 1018 C CA . THR A 1 136 ? 31.667 18.159 128.057 1.00 44.39 296 THR A CA 1
ATOM 1019 C C . THR A 1 136 ? 31.281 19.276 129.022 1.00 48.12 296 THR A C 1
ATOM 1020 O O . THR A 1 136 ? 31.924 20.326 129.067 1.00 43.99 296 THR A O 1
ATOM 1024 N N . LEU A 1 137 ? 30.227 19.045 129.796 1.00 49.92 297 LEU A N 1
ATOM 1025 C CA . LEU A 1 137 ? 29.755 20.043 130.745 1.00 46.85 297 LEU A CA 1
ATOM 1026 C C . LEU A 1 137 ? 30.747 20.186 131.896 1.00 41.32 297 LEU A C 1
ATOM 1027 O O . LEU A 1 137 ? 31.229 19.192 132.433 1.00 41.63 297 LEU A O 1
ATOM 1032 N N . ILE A 1 138 ? 31.064 21.428 132.247 1.00 48.29 298 ILE A N 1
ATOM 1033 C CA . ILE A 1 138 ? 31.857 21.720 133.436 1.00 41.05 298 ILE A CA 1
ATOM 1034 C C . ILE A 1 138 ? 30.923 22.156 134.561 1.00 47.00 298 ILE A C 1
ATOM 1035 O O . ILE A 1 138 ? 30.293 23.209 134.469 1.00 42.79 298 ILE A O 1
ATOM 1040 N N . PRO A 1 139 ? 30.828 21.339 135.625 1.00 46.39 299 PRO A N 1
ATOM 1041 C CA . PRO A 1 139 ? 29.910 21.571 136.745 1.00 35.68 299 PRO A CA 1
ATOM 1042 C C . PRO A 1 139 ? 30.309 22.796 137.553 1.00 45.13 299 PRO A C 1
ATOM 1043 O O . PRO A 1 139 ? 31.430 23.284 137.408 1.00 43.27 299 PRO A O 1
ATOM 1047 N N . GLU A 1 140 ? 29.405 23.271 138.406 1.00 47.63 300 GLU A N 1
ATOM 1048 C CA . GLU A 1 140 ? 29.675 24.446 139.230 1.00 46.82 300 GLU A CA 1
ATOM 1049 C C . GLU A 1 140 ? 30.692 24.178 140.338 1.00 45.61 300 GLU A C 1
ATOM 1050 O O . GLU A 1 140 ? 31.267 25.116 140.886 1.00 50.07 300 GLU A O 1
ATOM 1056 N N . ASP A 1 141 ? 30.905 22.906 140.668 1.00 45.28 301 ASP A N 1
ATOM 1057 C CA . ASP A 1 141 ? 31.868 22.529 141.704 1.00 47.50 301 ASP A CA 1
ATOM 1058 C C . ASP A 1 141 ? 33.128 21.915 141.109 1.00 47.78 301 ASP A C 1
ATOM 1059 O O . ASP A 1 141 ? 33.842 21.173 141.785 1.00 44.51 301 ASP A O 1
ATOM 1064 N N . ILE A 1 142 ? 33.399 22.229 139.844 1.00 42.18 302 ILE A N 1
ATOM 1065 C CA . ILE A 1 142 ? 34.561 21.672 139.155 1.00 38.61 302 ILE A CA 1
ATOM 1066 C C . ILE A 1 142 ? 35.831 21.993 139.928 1.00 37.28 302 ILE A C 1
ATOM 1067 O O . ILE A 1 142 ? 36.768 21.198 139.972 1.00 46.02 302 ILE A O 1
ATOM 1072 N N . LYS A 1 143 ? 35.840 23.177 140.526 1.00 37.91 303 LYS A N 1
ATOM 1073 C CA . LYS A 1 143 ? 36.927 23.654 141.367 1.00 48.87 303 LYS A CA 1
ATOM 1074 C C . LYS A 1 143 ? 37.314 22.633 142.437 1.00 53.01 303 LYS A C 1
ATOM 1075 O O . LYS A 1 143 ? 38.475 22.554 142.844 1.00 50.37 303 LYS A O 1
ATOM 1081 N N . GLU A 1 144 ? 36.340 21.838 142.870 1.00 47.69 304 GLU A N 1
ATOM 1082 C CA . GLU A 1 144 ? 36.545 20.882 143.958 1.00 48.02 304 GLU A CA 1
ATOM 1083 C C . GLU A 1 144 ? 36.701 19.450 143.461 1.00 50.39 304 GLU A C 1
ATOM 1084 O O . GLU A 1 144 ? 36.877 18.529 144.252 1.00 45.30 304 GLU A O 1
ATOM 1090 N N . TYR A 1 145 ? 36.632 19.261 142.148 1.00 46.56 305 TYR A N 1
ATOM 1091 C CA . TYR A 1 145 ? 36.798 17.932 141.573 1.00 41.17 305 TYR A CA 1
ATOM 1092 C C . TYR A 1 145 ? 38.193 17.373 141.827 1.00 43.61 305 TYR A C 1
ATOM 1093 O O . TYR A 1 145 ? 39.144 18.124 142.047 1.00 48.60 305 TYR A O 1
ATOM 1102 N N . LYS A 1 146 ? 38.304 16.049 141.797 1.00 37.54 306 LYS A N 1
ATOM 1103 C CA . LYS A 1 146 ? 39.584 15.381 141.988 1.00 40.00 306 LYS A CA 1
ATOM 1104 C C . LYS A 1 146 ? 40.164 14.940 140.653 1.00 45.97 306 LYS A C 1
ATOM 1105 O O . LYS A 1 146 ? 41.369 15.032 140.433 1.00 48.52 306 LYS A O 1
ATOM 1111 N N . LYS A 1 147 ? 39.296 14.456 139.769 1.00 54.96 307 LYS A N 1
ATOM 1112 C CA . LYS A 1 147 ? 39.709 14.006 138.443 1.00 59.58 307 LYS A CA 1
ATOM 1113 C C . LYS A 1 147 ? 38.714 14.401 137.357 1.00 50.40 307 LYS A C 1
ATOM 1114 O O . LYS A 1 147 ? 37.501 14.325 137.550 1.00 47.95 307 LYS A O 1
ATOM 1120 N N . TYR A 1 148 ? 39.242 14.832 136.218 1.00 43.79 308 TYR A N 1
ATOM 1121 C CA . TYR A 1 148 ? 38.413 15.231 135.089 1.00 45.65 308 TYR A CA 1
ATOM 1122 C C . TYR A 1 148 ? 39.211 14.979 133.819 1.00 46.89 308 TYR A C 1
ATOM 1123 O O . TYR A 1 148 ? 40.102 15.755 133.470 1.00 48.44 308 TYR A O 1
ATOM 1132 N N . VAL A 1 149 ? 38.900 13.882 133.140 1.00 40.45 309 VAL A N 1
ATOM 1133 C CA . VAL A 1 149 ? 39.676 13.448 131.987 1.00 42.51 309 VAL A CA 1
ATOM 1134 C C . VAL A 1 149 ? 38.777 13.065 130.817 1.00 51.20 309 VAL A C 1
ATOM 1135 O O . VAL A 1 149 ? 37.778 12.370 130.993 1.00 50.38 309 VAL A O 1
ATOM 1139 N N . VAL A 1 150 ? 39.142 13.529 129.626 1.00 54.62 310 VAL A N 1
ATOM 1140 C CA . VAL A 1 150 ? 38.422 13.204 128.401 1.00 52.73 310 VAL A CA 1
ATOM 1141 C C . VAL A 1 150 ? 39.342 12.421 127.476 1.00 51.24 310 VAL A C 1
ATOM 1142 O O . VAL A 1 150 ? 40.416 12.897 127.113 1.00 54.78 310 VAL A O 1
ATOM 1146 N N . THR A 1 151 ? 38.927 11.212 127.114 1.00 58.20 311 THR A N 1
ATOM 1147 C CA . THR A 1 151 ? 39.745 10.349 126.268 1.00 61.53 311 THR A CA 1
ATOM 1148 C C . THR A 1 151 ? 39.052 10.042 124.948 1.00 62.11 311 THR A C 1
ATOM 1149 O O . THR A 1 151 ? 37.827 10.124 124.841 1.00 57.44 311 THR A O 1
ATOM 1153 N N . ASP A 1 152 ? 39.849 9.685 123.946 1.00 67.31 312 ASP A N 1
ATOM 1154 C CA . ASP A 1 152 ? 39.330 9.296 122.642 1.00 62.03 312 ASP A CA 1
ATOM 1155 C C . ASP A 1 152 ? 40.373 8.475 121.904 1.00 64.75 312 ASP A C 1
ATOM 1156 O O . ASP A 1 152 ? 41.433 8.983 121.540 1.00 61.67 312 ASP A O 1
ATOM 1161 N N . THR A 1 153 ? 40.078 7.198 121.697 1.00 67.36 313 THR A N 1
ATOM 1162 C CA . THR A 1 153 ? 40.912 6.364 120.846 1.00 73.72 313 THR A CA 1
ATOM 1163 C C . THR A 1 153 ? 40.276 6.275 119.466 1.00 72.01 313 THR A C 1
ATOM 1164 O O . THR A 1 153 ? 39.181 5.727 119.312 1.00 66.03 313 THR A O 1
ATOM 1168 N N . LEU A 1 154 ? 40.960 6.828 118.470 1.00 71.44 314 LEU A N 1
ATOM 1169 C CA . LEU A 1 154 ? 40.459 6.830 117.101 1.00 66.91 314 LEU A CA 1
ATOM 1170 C C . LEU A 1 154 ? 40.655 5.476 116.437 1.00 65.78 314 LEU A C 1
ATOM 1171 O O . LEU A 1 154 ? 41.720 4.865 116.551 1.00 62.25 314 LEU A O 1
ATOM 1176 N N . ASP A 1 155 ? 39.620 5.013 115.744 1.00 72.61 315 ASP A N 1
ATOM 1177 C CA . ASP A 1 155 ? 39.713 3.800 114.942 1.00 70.60 315 ASP A CA 1
ATOM 1178 C C . ASP A 1 155 ? 41.020 3.823 114.161 1.00 76.11 315 ASP A C 1
ATOM 1179 O O . ASP A 1 155 ? 41.375 4.840 113.565 1.00 78.33 315 ASP A O 1
ATOM 1184 N N . ASN A 1 156 ? 41.737 2.705 114.168 1.00 82.80 316 ASN A N 1
ATOM 1185 C CA . ASN A 1 156 ? 43.082 2.662 113.601 1.00 92.37 316 ASN A CA 1
ATOM 1186 C C . ASN A 1 156 ? 43.132 2.941 112.094 1.00 83.65 316 ASN A C 1
ATOM 1187 O O . ASN A 1 156 ? 44.210 3.094 111.517 1.00 77.81 316 ASN A O 1
ATOM 1192 N N . ARG A 1 157 ? 41.963 3.013 111.464 1.00 79.69 317 ARG A N 1
ATOM 1193 C CA . ARG A 1 157 ? 41.875 3.388 110.056 1.00 79.16 317 ARG A CA 1
ATOM 1194 C C . ARG A 1 157 ? 41.941 4.906 109.909 1.00 75.55 317 ARG A C 1
ATOM 1195 O O . ARG A 1 157 ? 41.542 5.456 108.883 1.00 70.26 317 ARG A O 1
ATOM 1203 N N . LEU A 1 158 ? 42.446 5.576 110.944 1.00 73.17 318 LEU A N 1
ATOM 1204 C CA . LEU A 1 158 ? 42.510 7.035 110.973 1.00 66.80 318 LEU A CA 1
ATOM 1205 C C . LEU A 1 158 ? 43.885 7.546 111.401 1.00 66.30 318 LEU A C 1
ATOM 1206 O O . LEU A 1 158 ? 44.635 6.847 112.085 1.00 69.68 318 LEU A O 1
ATOM 1211 N N . VAL A 1 159 ? 44.202 8.774 111.003 1.00 61.65 319 VAL A N 1
ATOM 1212 C CA . VAL A 1 159 ? 45.477 9.402 111.338 1.00 63.09 319 VAL A CA 1
ATOM 1213 C C . VAL A 1 159 ? 45.259 10.747 112.027 1.00 63.37 319 VAL A C 1
ATOM 1214 O O . VAL A 1 159 ? 44.648 11.650 111.455 1.00 65.45 319 VAL A O 1
ATOM 1218 N N . ILE A 1 160 ? 45.760 10.880 113.253 1.00 59.77 320 ILE A N 1
ATOM 1219 C CA . ILE A 1 160 ? 45.664 12.146 113.977 1.00 51.28 320 ILE A CA 1
ATOM 1220 C C . ILE A 1 160 ? 46.559 13.204 113.340 1.00 59.66 320 ILE A C 1
ATOM 1221 O O . ILE A 1 160 ? 47.750 12.973 113.125 1.00 62.24 320 ILE A O 1
ATOM 1226 N N . GLN A 1 161 ? 45.985 14.365 113.043 1.00 57.86 321 GLN A N 1
ATOM 1227 C CA . GLN A 1 161 ? 46.731 15.431 112.385 1.00 63.79 321 GLN A CA 1
ATOM 1228 C C . GLN A 1 161 ? 47.185 16.486 113.388 1.00 66.31 321 GLN A C 1
ATOM 1229 O O . GLN A 1 161 ? 46.377 17.261 113.902 1.00 61.24 321 GLN A O 1
ATOM 1235 N N . GLY A 1 162 ? 48.484 16.511 113.662 1.00 69.21 322 GLY A N 1
ATOM 1236 C CA . GLY A 1 162 ? 49.043 17.472 114.592 1.00 72.51 322 GLY A CA 1
ATOM 1237 C C . GLY A 1 162 ? 48.662 17.160 116.025 1.00 70.83 322 GLY A C 1
ATOM 1238 O O . GLY A 1 162 ? 48.542 15.995 116.405 1.00 72.63 322 GLY A O 1
ATOM 1239 N N . LYS A 1 163 ? 48.466 18.207 116.821 1.00 70.13 323 LYS A N 1
ATOM 1240 C CA . LYS A 1 163 ? 48.157 18.047 118.237 1.00 70.96 323 LYS A CA 1
ATOM 1241 C C . LYS A 1 163 ? 46.774 18.588 118.582 1.00 66.50 323 LYS A C 1
ATOM 1242 O O . LYS A 1 163 ? 46.503 19.772 118.393 1.00 70.83 323 LYS A O 1
ATOM 1248 N N . PRO A 1 164 ? 45.892 17.712 119.088 1.00 60.39 324 PRO A N 1
ATOM 1249 C CA . PRO A 1 164 ? 44.540 18.090 119.511 1.00 50.89 324 PRO A CA 1
ATOM 1250 C C . PRO A 1 164 ? 44.542 19.318 120.420 1.00 55.61 324 PRO A C 1
ATOM 1251 O O . PRO A 1 164 ? 45.480 19.524 121.195 1.00 57.60 324 PRO A O 1
ATOM 1255 N N . ILE A 1 165 ? 43.491 20.125 120.322 1.00 56.25 325 ILE A N 1
ATOM 1256 C CA . ILE A 1 165 ? 43.428 21.390 121.048 1.00 59.42 325 ILE A CA 1
ATOM 1257 C C . ILE A 1 165 ? 42.236 21.449 122.006 1.00 53.74 325 ILE A C 1
ATOM 1258 O O . ILE A 1 165 ? 41.143 20.978 121.691 1.00 52.67 325 ILE A O 1
ATOM 1263 N N . VAL A 1 166 ? 42.455 22.032 123.178 1.00 54.67 326 VAL A N 1
ATOM 1264 C CA . VAL A 1 166 ? 41.408 22.124 124.188 1.00 52.26 326 VAL A CA 1
ATOM 1265 C C . VAL A 1 166 ? 40.992 23.566 124.422 1.00 47.87 326 VAL A C 1
ATOM 1266 O O . VAL A 1 166 ? 41.827 24.427 124.695 1.00 49.43 326 VAL A O 1
ATOM 1270 N N . LYS A 1 167 ? 39.694 23.822 124.304 1.00 49.37 327 LYS A N 1
ATOM 1271 C CA . LYS A 1 167 ? 39.143 25.143 124.573 1.00 48.74 327 LYS A CA 1
ATOM 1272 C C . LYS A 1 167 ? 38.203 25.112 125.780 1.00 36.18 327 LYS A C 1
ATOM 1273 O O . LYS A 1 167 ? 37.347 24.237 125.894 1.00 42.74 327 LYS A O 1
ATOM 1279 N N . ILE A 1 168 ? 38.382 26.062 126.688 1.00 48.42 328 ILE A N 1
ATOM 1280 C CA . ILE A 1 168 ? 37.491 26.200 127.829 1.00 49.31 328 ILE A CA 1
ATOM 1281 C C . ILE A 1 168 ? 36.641 27.450 127.638 1.00 43.49 328 ILE A C 1
ATOM 1282 O O . ILE A 1 168 ? 37.161 28.562 127.626 1.00 45.12 328 ILE A O 1
ATOM 1287 N N . ASP A 1 169 ? 35.333 27.264 127.485 1.00 46.85 329 ASP A N 1
ATOM 1288 C CA . ASP A 1 169 ? 34.441 28.374 127.159 1.00 46.95 329 ASP A CA 1
ATOM 1289 C C . ASP A 1 169 ? 34.916 29.124 125.909 1.00 55.11 329 ASP A C 1
ATOM 1290 O O . ASP A 1 169 ? 34.746 30.343 125.796 1.00 55.86 329 ASP A O 1
ATOM 1295 N N . GLY A 1 170 ? 35.517 28.391 124.975 1.00 57.23 330 GLY A N 1
ATOM 1296 C CA . GLY A 1 170 ? 35.937 28.967 123.707 1.00 57.12 330 GLY A CA 1
ATOM 1297 C C . GLY A 1 170 ? 37.362 29.490 123.694 1.00 59.21 330 GLY A C 1
ATOM 1298 O O . GLY A 1 170 ? 37.892 29.840 122.639 1.00 68.61 330 GLY A O 1
ATOM 1299 N N . ALA A 1 171 ? 37.989 29.544 124.863 1.00 52.82 331 ALA A N 1
ATOM 1300 C CA . ALA A 1 171 ? 39.354 30.044 124.964 1.00 52.88 331 ALA A CA 1
ATOM 1301 C C . ALA A 1 171 ? 40.346 28.896 125.096 1.00 55.57 331 ALA A C 1
ATOM 1302 O O . ALA A 1 171 ? 40.177 28.013 125.931 1.00 53.97 331 ALA A O 1
ATOM 1304 N N . GLU A 1 172 ? 41.382 28.913 124.266 1.00 65.22 332 GLU A N 1
ATOM 1305 C CA . GLU A 1 172 ? 42.402 27.874 124.305 1.00 70.47 332 GLU A CA 1
ATOM 1306 C C . GLU A 1 172 ? 43.196 27.977 125.603 1.00 69.63 332 GLU A C 1
ATOM 1307 O O . GLU A 1 172 ? 43.525 29.076 126.051 1.00 75.87 332 GLU A O 1
ATOM 1313 N N . VAL A 1 173 ? 43.500 26.835 126.211 1.00 60.80 333 VAL A N 1
ATOM 1314 C CA . VAL A 1 173 ? 44.175 26.834 127.503 1.00 69.12 333 VAL A CA 1
ATOM 1315 C C . VAL A 1 173 ? 45.566 26.212 127.461 1.00 73.12 333 VAL A C 1
ATOM 1316 O O . VAL A 1 173 ? 45.819 25.267 126.714 1.00 69.40 333 VAL A O 1
ATOM 1320 N N . ASN A 1 174 ? 46.459 26.754 128.282 1.00 80.29 334 ASN A N 1
ATOM 1321 C CA . ASN A 1 174 ? 47.829 26.271 128.379 1.00 84.25 334 ASN A CA 1
ATOM 1322 C C . ASN A 1 174 ? 47.892 24.826 128.864 1.00 80.88 334 ASN A C 1
ATOM 1323 O O . ASN A 1 174 ? 46.934 24.313 129.440 1.00 73.44 334 ASN A O 1
ATOM 1328 N N . ALA A 1 175 ? 49.026 24.173 128.629 1.00 83.72 335 ALA A N 1
ATOM 1329 C CA . ALA A 1 175 ? 49.229 22.802 129.083 1.00 84.29 335 ALA A CA 1
ATOM 1330 C C . ALA A 1 175 ? 49.171 22.719 130.606 1.00 84.17 335 ALA A C 1
ATOM 1331 O O . ALA A 1 175 ? 48.993 21.639 131.169 1.00 85.70 335 ALA A O 1
ATOM 1333 N N . ASN A 1 176 ? 49.328 23.867 131.262 1.00 85.27 336 ASN A N 1
ATOM 1334 C CA . ASN A 1 176 ? 49.250 23.949 132.718 1.00 80.93 336 ASN A CA 1
ATOM 1335 C C . ASN A 1 176 ? 47.868 23.581 133.232 1.00 71.53 336 ASN A C 1
ATOM 1336 O O . ASN A 1 176 ? 47.716 22.661 134.032 1.00 81.30 336 ASN A O 1
ATOM 1341 N N . VAL A 1 177 ? 46.863 24.316 132.773 1.00 58.89 337 VAL A N 1
ATOM 1342 C CA . VAL A 1 177 ? 45.487 24.075 133.186 1.00 63.85 337 VAL A CA 1
ATOM 1343 C C . VAL A 1 177 ? 44.967 22.724 132.693 1.00 62.26 337 VAL A C 1
ATOM 1344 O O . VAL A 1 177 ? 44.415 21.945 133.468 1.00 59.78 337 VAL A O 1
ATOM 1348 N N . VAL A 1 178 ? 45.145 22.450 131.405 1.00 65.49 338 VAL A N 1
ATOM 1349 C CA . VAL A 1 178 ? 44.761 21.162 130.840 1.00 60.66 338 VAL A CA 1
ATOM 1350 C C . VAL A 1 178 ? 45.878 20.610 129.967 1.00 67.78 338 VAL A C 1
ATOM 1351 O O . VAL A 1 178 ? 46.389 21.301 129.086 1.00 64.60 338 VAL A O 1
ATOM 1355 N N . GLU A 1 179 ? 46.253 19.362 130.219 1.00 68.88 339 GLU A N 1
ATOM 1356 C CA . GLU A 1 179 ? 47.339 18.730 129.486 1.00 67.67 339 GLU A CA 1
ATOM 1357 C C . GLU A 1 179 ? 46.810 17.783 128.419 1.00 68.31 339 GLU A C 1
ATOM 1358 O O . GLU A 1 179 ? 46.094 16.829 128.725 1.00 70.58 339 GLU A O 1
ATOM 1364 N N . VAL A 1 180 ? 47.164 18.052 127.166 1.00 72.24 340 VAL A N 1
ATOM 1365 C CA . VAL A 1 180 ? 46.786 17.178 126.061 1.00 61.78 340 VAL A CA 1
ATOM 1366 C C . VAL A 1 180 ? 47.856 16.118 125.825 1.00 64.51 340 VAL A C 1
ATOM 1367 O O . VAL A 1 180 ? 48.939 16.415 125.319 1.00 64.14 340 VAL A O 1
ATOM 1371 N N . ALA A 1 181 ? 47.548 14.882 126.201 1.00 69.87 341 ALA A N 1
ATOM 1372 C CA . ALA A 1 181 ? 48.451 13.763 125.975 1.00 71.42 341 ALA A CA 1
ATOM 1373 C C . ALA A 1 181 ? 48.040 13.024 124.713 1.00 69.74 341 ALA A C 1
ATOM 1374 O O . ALA A 1 181 ? 46.906 13.147 124.254 1.00 73.64 341 ALA A O 1
ATOM 1376 N N . ILE A 1 182 ? 48.962 12.249 124.156 1.00 75.66 342 ILE A N 1
ATOM 1377 C CA . ILE A 1 182 ? 48.706 11.556 122.902 1.00 72.47 342 ILE A CA 1
ATOM 1378 C C . ILE A 1 182 ? 49.680 10.399 122.696 1.00 73.08 342 ILE A C 1
ATOM 1379 O O . ILE A 1 182 ? 50.882 10.606 122.539 1.00 75.20 342 ILE A O 1
ATOM 1384 N N . GLU A 1 183 ? 49.150 9.179 122.717 1.00 75.32 343 GLU A N 1
ATOM 1385 C CA . GLU A 1 183 ? 49.966 7.981 122.547 1.00 82.70 343 GLU A CA 1
ATOM 1386 C C . GLU A 1 183 ? 49.282 6.962 121.636 1.00 77.16 343 GLU A C 1
ATOM 1387 O O . GLU A 1 183 ? 48.302 6.322 122.023 1.00 67.05 343 GLU A O 1
ATOM 1393 N N . GLY A 1 184 ? 49.809 6.810 120.425 1.00 78.09 344 GLY A N 1
ATOM 1394 C CA . GLY A 1 184 ? 49.194 5.948 119.433 1.00 69.96 344 GLY A CA 1
ATOM 1395 C C . GLY A 1 184 ? 47.922 6.585 118.908 1.00 67.94 344 GLY A C 1
ATOM 1396 O O . GLY A 1 184 ? 47.930 7.740 118.487 1.00 70.64 344 GLY A O 1
ATOM 1397 N N . GLN A 1 185 ? 46.826 5.836 118.941 1.00 67.11 345 GLN A N 1
ATOM 1398 C CA . GLN A 1 185 ? 45.529 6.359 118.525 1.00 63.62 345 GLN A CA 1
ATOM 1399 C C . GLN A 1 185 ? 44.775 6.967 119.708 1.00 65.75 345 GLN A C 1
ATOM 1400 O O . GLN A 1 185 ? 43.675 7.498 119.550 1.00 61.56 345 GLN A O 1
ATOM 1406 N N . LYS A 1 186 ? 45.378 6.886 120.891 1.00 67.46 346 LYS A N 1
ATOM 1407 C CA . LYS A 1 186 ? 44.755 7.366 122.124 1.00 70.66 346 LYS A CA 1
ATOM 1408 C C . LYS A 1 186 ? 45.070 8.830 122.413 1.00 61.71 346 LYS A C 1
ATOM 1409 O O . LYS A 1 186 ? 46.221 9.194 122.662 1.00 63.81 346 LYS A O 1
ATOM 1415 N N . VAL A 1 187 ? 44.039 9.666 122.382 1.00 51.02 347 VAL A N 1
ATOM 1416 C CA . VAL A 1 187 ? 44.176 11.056 122.792 1.00 55.97 347 VAL A CA 1
ATOM 1417 C C . VAL A 1 187 ? 43.564 11.212 124.176 1.00 59.43 347 VAL A C 1
ATOM 1418 O O . VAL A 1 187 ? 42.446 10.755 124.419 1.00 56.75 347 VAL A O 1
ATOM 1422 N N . THR A 1 188 ? 44.303 11.848 125.081 1.00 63.64 348 THR A N 1
ATOM 1423 C CA . THR A 1 188 ? 43.850 12.038 126.456 1.00 57.64 348 THR A CA 1
ATOM 1424 C C . THR A 1 188 ? 44.106 13.464 126.931 1.00 62.48 348 THR A C 1
ATOM 1425 O O . THR A 1 188 ? 45.240 13.938 126.916 1.00 67.91 348 THR A O 1
ATOM 1429 N N . ALA A 1 189 ? 43.045 14.146 127.348 1.00 49.70 349 ALA A N 1
ATOM 1430 C CA . ALA A 1 189 ? 43.166 15.496 127.880 1.00 44.36 349 ALA A CA 1
ATOM 1431 C C . ALA A 1 189 ? 42.770 15.481 129.350 1.00 49.85 349 ALA A C 1
ATOM 1432 O O . ALA A 1 189 ? 41.641 15.131 129.687 1.00 54.75 349 ALA A O 1
ATOM 1434 N N . THR A 1 190 ? 43.699 15.860 130.221 1.00 52.51 350 THR A N 1
ATOM 1435 C CA . THR A 1 190 ? 43.464 15.770 131.661 1.00 55.03 350 THR A CA 1
ATOM 1436 C C . THR A 1 190 ? 43.575 17.126 132.352 1.00 52.64 350 THR A C 1
ATOM 1437 O O . THR A 1 190 ? 44.582 17.819 132.220 1.00 59.46 350 THR A O 1
ATOM 1441 N N . VAL A 1 191 ? 42.536 17.502 133.090 1.00 52.28 351 VAL A N 1
ATOM 1442 C CA . VAL A 1 191 ? 42.571 18.740 133.857 1.00 57.17 351 VAL A CA 1
ATOM 1443 C C . VAL A 1 191 ? 43.647 18.661 134.932 1.00 60.44 351 VAL A C 1
ATOM 1444 O O . VAL A 1 191 ? 43.697 17.701 135.702 1.00 63.88 351 VAL A O 1
ATOM 1448 N N . LYS A 1 192 ? 44.506 19.673 134.975 1.00 61.97 352 LYS A N 1
ATOM 1449 C CA . LYS A 1 192 ? 45.598 19.706 135.937 1.00 65.23 352 LYS A CA 1
ATOM 1450 C C . LYS A 1 192 ? 45.434 20.838 136.946 1.00 66.89 352 LYS A C 1
ATOM 1451 O O . LYS A 1 192 ? 45.799 20.694 138.113 1.00 65.70 352 LYS A O 1
ATOM 1457 N N . ASP A 1 193 ? 44.886 21.962 136.496 1.00 58.94 353 ASP A N 1
ATOM 1458 C CA . ASP A 1 193 ? 44.576 23.064 137.399 1.00 60.63 353 ASP A CA 1
ATOM 1459 C C . ASP A 1 193 ? 43.068 23.274 137.479 1.00 59.99 353 ASP A C 1
ATOM 1460 O O . ASP A 1 193 ? 42.470 23.918 136.617 1.00 57.32 353 ASP A O 1
ATOM 1465 N N . PHE A 1 194 ? 42.460 22.723 138.524 1.00 56.99 354 PHE A N 1
ATOM 1466 C CA . PHE A 1 194 ? 41.013 22.794 138.688 1.00 53.10 354 PHE A CA 1
ATOM 1467 C C . PHE A 1 194 ? 40.534 24.181 139.100 1.00 49.76 354 PHE A C 1
ATOM 1468 O O . PHE A 1 194 ? 39.365 24.521 138.910 1.00 47.70 354 PHE A O 1
ATOM 1476 N N . THR A 1 195 ? 41.434 24.979 139.663 1.00 49.07 355 THR A N 1
ATOM 1477 C CA . THR A 1 195 ? 41.076 26.323 140.101 1.00 60.16 355 THR A CA 1
ATOM 1478 C C . THR A 1 195 ? 40.902 27.261 138.911 1.00 65.77 355 THR A C 1
ATOM 1479 O O . THR A 1 195 ? 40.061 28.158 138.936 1.00 68.14 355 THR A O 1
ATOM 1483 N N . LYS A 1 196 ? 41.695 27.043 137.867 1.00 71.03 356 LYS A N 1
ATOM 1484 C CA . LYS A 1 196 ? 41.615 27.869 136.667 1.00 68.05 356 LYS A CA 1
ATOM 1485 C C . LYS A 1 196 ? 40.378 27.545 135.833 1.00 67.10 356 LYS A C 1
ATOM 1486 O O . LYS A 1 196 ? 40.195 28.096 134.747 1.00 70.38 356 LYS A O 1
ATOM 1500 N N . ASP A 1 198 ? 37.176 27.103 137.624 1.00 53.92 358 ASP A N 1
ATOM 1501 C CA . ASP A 1 198 ? 36.031 27.538 138.401 1.00 50.68 358 ASP A CA 1
ATOM 1502 C C . ASP A 1 198 ? 35.322 28.642 137.632 1.00 44.68 358 ASP A C 1
ATOM 1503 O O . ASP A 1 198 ? 35.947 29.619 137.221 1.00 50.06 358 ASP A O 1
ATOM 1508 N N . GLY A 1 199 ? 34.020 28.483 137.425 1.00 43.94 359 GLY A N 1
ATOM 1509 C CA . GLY A 1 199 ? 33.248 29.488 136.717 1.00 50.32 359 GLY A CA 1
ATOM 1510 C C . GLY A 1 199 ? 33.085 29.206 135.232 1.00 48.75 359 GLY A C 1
ATOM 1511 O O . GLY A 1 199 ? 32.255 29.831 134.574 1.00 52.23 359 GLY A O 1
ATOM 1512 N N . LYS A 1 200 ? 33.872 28.270 134.706 1.00 47.82 360 LYS A N 1
ATOM 1513 C CA . LYS A 1 200 ? 33.796 27.905 133.289 1.00 49.30 360 LYS A CA 1
ATOM 1514 C C . LYS A 1 200 ? 32.723 26.842 133.078 1.00 53.05 360 LYS A C 1
ATOM 1515 O O . LYS A 1 200 ? 32.364 26.135 134.013 1.00 47.81 360 LYS A O 1
ATOM 1521 N N . LYS A 1 201 ? 32.212 26.719 131.854 1.00 51.22 361 LYS A N 1
ATOM 1522 C CA . LYS A 1 201 ? 31.063 25.843 131.617 1.00 44.59 361 LYS A CA 1
ATOM 1523 C C . LYS A 1 201 ? 31.235 24.786 130.526 1.00 45.14 361 LYS A C 1
ATOM 1524 O O . LYS A 1 201 ? 30.491 23.802 130.491 1.00 42.03 361 LYS A O 1
ATOM 1530 N N . GLU A 1 202 ? 32.209 24.979 129.641 1.00 53.65 362 GLU A N 1
ATOM 1531 C CA . GLU A 1 202 ? 32.385 24.063 128.516 1.00 46.69 362 GLU A CA 1
ATOM 1532 C C . GLU A 1 202 ? 33.829 23.620 128.306 1.00 33.71 362 GLU A C 1
ATOM 1533 O O . GLU A 1 202 ? 34.729 24.443 128.143 1.00 49.01 362 GLU A O 1
ATOM 1539 N N . PHE A 1 203 ? 34.034 22.308 128.302 1.00 33.31 363 PHE A N 1
ATOM 1540 C CA . PHE A 1 203 ? 35.326 21.715 127.989 1.00 41.81 363 PHE A CA 1
ATOM 1541 C C . PHE A 1 203 ? 35.256 21.202 126.556 1.00 44.02 363 PHE A C 1
ATOM 1542 O O . PHE A 1 203 ? 34.454 20.321 126.253 1.00 46.84 363 PHE A O 1
ATOM 1550 N N . HIS A 1 204 ? 36.087 21.754 125.677 1.00 45.12 364 HIS A N 1
ATOM 1551 C CA . HIS A 1 204 ? 36.034 21.403 124.258 1.00 38.77 364 HIS A CA 1
ATOM 1552 C C . HIS A 1 204 ? 37.353 20.841 123.729 1.00 47.02 364 HIS A C 1
ATOM 1553 O O . HIS A 1 204 ? 38.332 21.569 123.569 1.00 48.43 364 HIS A O 1
ATOM 1560 N N . LEU A 1 205 ? 37.372 19.540 123.458 1.00 42.43 365 LEU A N 1
ATOM 1561 C CA . LEU A 1 205 ? 38.554 18.898 122.902 1.00 40.70 365 LEU A CA 1
ATOM 1562 C C . LEU A 1 205 ? 38.366 18.684 121.404 1.00 50.31 365 LEU A C 1
ATOM 1563 O O . LEU A 1 205 ? 37.413 18.031 120.978 1.00 47.73 365 LEU A O 1
ATOM 1568 N N . GLN A 1 206 ? 39.275 19.238 120.609 1.00 43.67 366 GLN A N 1
ATOM 1569 C CA . GLN A 1 206 ? 39.196 19.104 119.158 1.00 33.95 366 GLN A CA 1
ATOM 1570 C C . GLN A 1 206 ? 40.361 18.298 118.601 1.00 47.20 366 GLN A C 1
ATOM 1571 O O . GLN A 1 206 ? 41.523 18.681 118.736 1.00 54.80 366 GLN A O 1
ATOM 1577 N N . ILE A 1 207 ? 40.035 17.172 117.979 1.00 50.09 367 ILE A N 1
ATOM 1578 C CA . ILE A 1 207 ? 41.028 16.317 117.349 1.00 49.97 367 ILE A CA 1
ATOM 1579 C C . ILE A 1 207 ? 40.844 16.342 115.830 1.00 52.60 367 ILE A C 1
ATOM 1580 O O . ILE A 1 207 ? 39.780 15.985 115.328 1.00 55.00 367 ILE A O 1
ATOM 1585 N N . LYS A 1 208 ? 41.873 16.774 115.103 1.00 47.58 368 LYS A N 1
ATOM 1586 C CA . LYS A 1 208 ? 41.824 16.773 113.636 1.00 49.17 368 LYS A CA 1
ATOM 1587 C C . LYS A 1 208 ? 42.267 15.425 113.073 1.00 52.77 368 LYS A C 1
ATOM 1588 O O . LYS A 1 208 ? 43.266 14.858 113.516 1.00 61.85 368 LYS A O 1
ATOM 1594 N N . SER A 1 209 ? 41.529 14.916 112.090 1.00 52.50 369 SER A N 1
ATOM 1595 C CA . SER A 1 209 ? 41.757 13.553 111.608 1.00 51.19 369 SER A CA 1
ATOM 1596 C C . SER A 1 209 ? 41.705 13.408 110.079 1.00 54.55 369 SER A C 1
ATOM 1597 O O . SER A 1 209 ? 41.219 14.291 109.369 1.00 49.61 369 SER A O 1
ATOM 1600 N N . GLN A 1 210 ? 42.224 12.286 109.589 1.00 56.74 370 GLN A N 1
ATOM 1601 C CA . GLN A 1 210 ? 42.151 11.935 108.172 1.00 61.69 370 GLN A CA 1
ATOM 1602 C C . GLN A 1 210 ? 41.860 10.449 108.041 1.00 62.96 370 GLN A C 1
ATOM 1603 O O . GLN A 1 210 ? 42.356 9.645 108.831 1.00 66.00 370 GLN A O 1
ATOM 1609 N N . VAL A 1 211 ? 41.061 10.081 107.047 1.00 57.58 371 VAL A N 1
ATOM 1610 C CA . VAL A 1 211 ? 40.809 8.673 106.772 1.00 56.38 371 VAL A CA 1
ATOM 1611 C C . VAL A 1 211 ? 41.928 8.118 105.899 1.00 67.54 371 VAL A C 1
ATOM 1612 O O . VAL A 1 211 ? 42.223 8.662 104.832 1.00 64.96 371 VAL A O 1
ATOM 1616 N N . LYS A 1 212 ? 42.552 7.038 106.359 1.00 68.76 372 LYS A N 1
ATOM 1617 C CA . LYS A 1 212 ? 43.674 6.450 105.636 1.00 75.80 372 LYS A CA 1
ATOM 1618 C C . LYS A 1 212 ? 43.271 5.939 104.260 1.00 79.07 372 LYS A C 1
ATOM 1619 O O . LYS A 1 212 ? 42.111 5.607 104.018 1.00 76.02 372 LYS A O 1
ATOM 1625 N N . GLU A 1 213 ? 44.243 5.886 103.360 1.00 79.87 373 GLU A N 1
ATOM 1626 C CA . GLU A 1 213 ? 43.996 5.414 102.010 1.00 88.65 373 GLU A CA 1
ATOM 1627 C C . GLU A 1 213 ? 44.007 3.889 102.001 1.00 97.38 373 GLU A C 1
ATOM 1628 O O . GLU A 1 213 ? 44.870 3.270 102.625 1.00 102.36 373 GLU A O 1
ATOM 1634 N N . GLY A 1 214 ? 43.042 3.282 101.314 1.00 95.82 374 GLY A N 1
ATOM 1635 C CA . GLY A 1 214 ? 42.999 1.834 101.193 1.00 93.65 374 GLY A CA 1
ATOM 1636 C C . GLY A 1 214 ? 41.869 1.146 101.939 1.00 91.55 374 GLY A C 1
ATOM 1637 O O . GLY A 1 214 ? 41.812 -0.085 101.988 1.00 93.61 374 GLY A O 1
ATOM 1638 N N . VAL A 1 215 ? 40.972 1.927 102.532 1.00 84.22 375 VAL A N 1
ATOM 1639 C CA . VAL A 1 215 ? 39.794 1.353 103.172 1.00 81.98 375 VAL A CA 1
ATOM 1640 C C . VAL A 1 215 ? 38.622 1.314 102.190 1.00 87.27 375 VAL A C 1
ATOM 1641 O O . VAL A 1 215 ? 38.344 2.302 101.509 1.00 89.23 375 VAL A O 1
ATOM 1645 N N . PRO A 1 216 ? 37.940 0.162 102.107 1.00 86.58 376 PRO A N 1
ATOM 1646 C CA . PRO A 1 216 ? 36.821 -0.043 101.180 1.00 87.87 376 PRO A CA 1
ATOM 1647 C C . PRO A 1 216 ? 35.830 1.115 101.210 1.00 83.78 376 PRO A C 1
ATOM 1648 O O . PRO A 1 216 ? 35.480 1.591 102.286 1.00 76.97 376 PRO A O 1
ATOM 1652 N N . SER A 1 217 ? 35.383 1.556 100.039 1.00 80.74 377 SER A N 1
ATOM 1653 C CA . SER A 1 217 ? 34.443 2.668 99.954 1.00 85.16 377 SER A CA 1
ATOM 1654 C C . SER A 1 217 ? 33.104 2.322 100.596 1.00 84.76 377 SER A C 1
ATOM 1655 O O . SER A 1 217 ? 32.598 1.210 100.441 1.00 86.40 377 SER A O 1
ATOM 1658 N N . GLY A 1 218 ? 32.535 3.282 101.320 1.00 79.44 378 GLY A N 1
ATOM 1659 C CA . GLY A 1 218 ? 31.242 3.093 101.955 1.00 82.87 378 GLY A CA 1
ATOM 1660 C C . GLY A 1 218 ? 31.310 2.527 103.364 1.00 86.08 378 GLY A C 1
ATOM 1661 O O . GLY A 1 218 ? 30.318 2.550 104.099 1.00 81.57 378 GLY A O 1
ATOM 1662 N N . SER A 1 219 ? 32.475 2.012 103.744 1.00 89.15 379 SER A N 1
ATOM 1663 C CA . SER A 1 219 ? 32.656 1.450 105.078 1.00 94.69 379 SER A CA 1
ATOM 1664 C C . SER A 1 219 ? 32.562 2.536 106.152 1.00 90.51 379 SER A C 1
ATOM 1665 O O . SER A 1 219 ? 33.191 3.586 106.040 1.00 86.15 379 SER A O 1
ATOM 1668 N N . GLU A 1 220 ? 31.773 2.278 107.192 1.00 88.71 380 GLU A N 1
ATOM 1669 C CA . GLU A 1 220 ? 31.534 3.272 108.236 1.00 79.18 380 GLU A CA 1
ATOM 1670 C C . GLU A 1 220 ? 32.523 3.157 109.391 1.00 74.49 380 GLU A C 1
ATOM 1671 O O . GLU A 1 220 ? 32.516 2.171 110.131 1.00 70.49 380 GLU A O 1
ATOM 1677 N N . ILE A 1 221 ? 33.372 4.170 109.538 1.00 69.10 381 ILE A N 1
ATOM 1678 C CA . ILE A 1 221 ? 34.317 4.231 110.648 1.00 70.36 381 ILE A CA 1
ATOM 1679 C C . ILE A 1 221 ? 33.716 5.009 111.814 1.00 74.36 381 ILE A C 1
ATOM 1680 O O . ILE A 1 221 ? 33.602 6.233 111.758 1.00 75.76 381 ILE A O 1
ATOM 1685 N N . LEU A 1 222 ? 33.339 4.298 112.871 1.00 75.92 382 LEU A N 1
ATOM 1686 C CA . LEU A 1 222 ? 32.707 4.931 114.024 1.00 75.74 382 LEU A CA 1
ATOM 1687 C C . LEU A 1 222 ? 33.717 5.575 114.971 1.00 70.37 382 LEU A C 1
ATOM 1688 O O . LEU A 1 222 ? 34.905 5.248 114.953 1.00 69.54 382 LEU A O 1
ATOM 1693 N N . ASN A 1 223 ? 33.251 6.659 115.731 1.00 54.23 383 ASN A N 1
ATOM 1694 C CA . ASN A 1 223 ? 34.036 7.250 116.811 1.00 58.06 383 ASN A CA 1
ATOM 1695 C C . ASN A 1 223 ? 33.216 7.557 118.063 1.00 56.42 383 ASN A C 1
ATOM 1696 O O . ASN A 1 223 ? 32.070 8.006 117.976 1.00 54.77 383 ASN A O 1
ATOM 1700 N N . THR A 1 224 ? 33.847 7.323 119.201 1.00 66.78 384 THR A N 1
ATOM 1701 C CA . THR A 1 224 ? 33.253 7.795 120.445 1.00 60.59 384 THR A CA 1
ATOM 1702 C C . THR A 1 224 ? 34.327 8.386 121.342 1.00 61.67 384 THR A C 1
ATOM 1703 O O . THR A 1 224 ? 35.504 8.048 121.222 1.00 61.60 384 THR A O 1
ATOM 1707 N N . ALA A 1 225 ? 33.909 9.277 122.234 1.00 54.83 385 ALA A N 1
ATOM 1708 C CA . ALA A 1 225 ? 34.794 9.830 123.248 1.00 54.30 385 ALA A CA 1
ATOM 1709 C C . ALA A 1 225 ? 34.226 9.514 124.626 1.00 56.73 385 ALA A C 1
ATOM 1710 O O . ALA A 1 225 ? 33.025 9.278 124.770 1.00 54.83 385 ALA A O 1
ATOM 1712 N N . LYS A 1 226 ? 35.089 9.507 125.636 1.00 52.56 386 LYS A N 1
ATOM 1713 C CA . LYS A 1 226 ? 34.663 9.182 126.991 1.00 49.50 386 LYS A CA 1
ATOM 1714 C C . LYS A 1 226 ? 35.146 10.217 127.999 1.00 54.99 386 LYS A C 1
ATOM 1715 O O . LYS A 1 226 ? 36.232 10.779 127.855 1.00 55.00 386 LYS A O 1
ATOM 1721 N N . ILE A 1 227 ? 34.328 10.474 129.014 1.00 52.91 387 ILE A N 1
ATOM 1722 C CA . ILE A 1 227 ? 34.738 11.340 130.110 1.00 51.69 387 ILE A CA 1
ATOM 1723 C C . ILE A 1 227 ? 34.833 10.549 131.408 1.00 53.23 387 ILE A C 1
ATOM 1724 O O . ILE A 1 227 ? 33.913 9.818 131.775 1.00 51.37 387 ILE A O 1
ATOM 1729 N N . HIS A 1 228 ? 35.965 10.684 132.087 1.00 50.56 388 HIS A N 1
ATOM 1730 C CA . HIS A 1 228 ? 36.156 10.060 133.386 1.00 50.00 388 HIS A CA 1
ATOM 1731 C C . HIS A 1 228 ? 36.325 11.157 134.424 1.00 53.77 388 HIS A C 1
ATOM 1732 O O . HIS A 1 228 ? 37.032 12.137 134.192 1.00 52.74 388 HIS A O 1
ATOM 1739 N N . PHE A 1 229 ? 35.665 11.004 135.565 1.00 50.23 389 PHE A N 1
ATOM 1740 C CA . PHE A 1 229 ? 35.779 12.002 136.617 1.00 48.59 389 PHE A CA 1
ATOM 1741 C C . PHE A 1 229 ? 35.568 11.427 138.013 1.00 48.90 389 PHE A C 1
ATOM 1742 O O . PHE A 1 229 ? 34.958 10.371 138.186 1.00 47.27 389 PHE A O 1
ATOM 1750 N N . THR A 1 230 ? 36.108 12.135 138.997 1.00 52.98 390 THR A N 1
ATOM 1751 C CA . THR A 1 230 ? 35.889 11.845 140.404 1.00 40.79 390 THR A CA 1
ATOM 1752 C C . THR A 1 230 ? 35.680 13.188 141.077 1.00 46.50 390 THR A C 1
ATOM 1753 O O . THR A 1 230 ? 36.504 14.091 140.922 1.00 46.40 390 THR A O 1
ATOM 1757 N N . ASN A 1 231 ? 34.579 13.338 141.806 1.00 38.49 391 ASN A N 1
ATOM 1758 C CA . ASN A 1 231 ? 34.310 14.603 142.479 1.00 38.46 391 ASN A CA 1
ATOM 1759 C C . ASN A 1 231 ? 34.793 14.602 143.931 1.00 41.40 391 ASN A C 1
ATOM 1760 O O . ASN A 1 231 ? 35.446 13.660 144.371 1.00 48.10 391 ASN A O 1
ATOM 1765 N N . LYS A 1 232 ? 34.477 15.667 144.660 1.00 45.30 392 LYS A N 1
ATOM 1766 C CA . LYS A 1 232 ? 34.967 15.847 146.025 1.00 42.56 392 LYS A CA 1
ATOM 1767 C C . LYS A 1 232 ? 34.541 14.720 146.967 1.00 49.03 392 LYS A C 1
ATOM 1768 O O . LYS A 1 232 ? 35.260 14.381 147.907 1.00 51.34 392 LYS A O 1
ATOM 1774 N N . ASN A 1 233 ? 33.371 14.145 146.709 1.00 46.15 393 ASN A N 1
ATOM 1775 C CA . ASN A 1 233 ? 32.843 13.067 147.537 1.00 45.46 393 ASN A CA 1
ATOM 1776 C C . ASN A 1 233 ? 33.272 11.691 147.057 1.00 50.55 393 ASN A C 1
ATOM 1777 O O . ASN A 1 233 ? 32.668 10.686 147.419 1.00 50.81 393 ASN A O 1
ATOM 1782 N N . ASP A 1 234 ? 34.315 11.651 146.233 1.00 59.52 394 ASP A N 1
ATOM 1783 C CA . ASP A 1 234 ? 34.819 10.394 145.690 1.00 56.35 394 ASP A CA 1
ATOM 1784 C C . ASP A 1 234 ? 33.765 9.645 144.880 1.00 49.73 394 ASP A C 1
ATOM 1785 O O . ASP A 1 234 ? 33.809 8.421 144.780 1.00 55.05 394 ASP A O 1
ATOM 1790 N N . VAL A 1 235 ? 32.812 10.379 144.315 1.00 50.76 395 VAL A N 1
ATOM 1791 C CA . VAL A 1 235 ? 31.880 9.792 143.360 1.00 47.04 395 VAL A CA 1
ATOM 1792 C C . VAL A 1 235 ? 32.578 9.699 142.014 1.00 43.18 395 VAL A C 1
ATOM 1793 O O . VAL A 1 235 ? 33.115 10.689 141.521 1.00 46.65 395 VAL A O 1
ATOM 1797 N N . ILE A 1 236 ? 32.574 8.507 141.425 1.00 46.21 396 ILE A N 1
ATOM 1798 C CA . ILE A 1 236 ? 33.304 8.264 140.183 1.00 47.51 396 ILE A CA 1
ATOM 1799 C C . ILE A 1 236 ? 32.384 8.087 138.979 1.00 50.09 396 ILE A C 1
ATOM 1800 O O . ILE A 1 236 ? 31.507 7.225 138.975 1.00 49.32 396 ILE A O 1
ATOM 1805 N N . GLY A 1 237 ? 32.602 8.902 137.952 1.00 53.30 397 GLY A N 1
ATOM 1806 C CA . GLY A 1 237 ? 31.792 8.841 136.750 1.00 57.59 397 GLY A CA 1
ATOM 1807 C C . GLY A 1 237 ? 32.566 8.436 135.511 1.00 57.02 397 GLY A C 1
ATOM 1808 O O . GLY A 1 237 ? 33.742 8.772 135.359 1.00 55.48 397 GLY A O 1
ATOM 1809 N N . GLU A 1 238 ? 31.901 7.699 134.628 1.00 61.01 398 GLU A N 1
ATOM 1810 C CA . GLU A 1 238 ? 32.464 7.354 133.326 1.00 58.84 398 GLU A CA 1
ATOM 1811 C C . GLU A 1 238 ? 31.361 7.295 132.276 1.00 57.14 398 GLU A C 1
ATOM 1812 O O . GLU A 1 238 ? 30.552 6.368 132.266 1.00 56.68 398 GLU A O 1
ATOM 1818 N N . LYS A 1 239 ? 31.332 8.292 131.397 1.00 54.64 399 LYS A N 1
ATOM 1819 C CA . LYS A 1 239 ? 30.317 8.369 130.353 1.00 49.32 399 LYS A CA 1
ATOM 1820 C C . LYS A 1 239 ? 30.939 8.325 128.964 1.00 54.19 399 LYS A C 1
ATOM 1821 O O . LYS A 1 239 ? 32.056 8.803 128.756 1.00 50.04 399 LYS A O 1
ATOM 1827 N N . GLU A 1 240 ? 30.202 7.758 128.015 1.00 57.22 400 GLU A N 1
ATOM 1828 C CA . GLU A 1 240 ? 30.662 7.678 126.635 1.00 49.20 400 GLU A CA 1
ATOM 1829 C C . GLU A 1 240 ? 29.704 8.432 125.718 1.00 57.13 400 GLU A C 1
ATOM 1830 O O . GLU A 1 240 ? 28.489 8.395 125.913 1.00 61.33 400 GLU A O 1
ATOM 1836 N N . SER A 1 241 ? 30.257 9.125 124.726 1.00 55.96 401 SER A N 1
ATOM 1837 C CA . SER A 1 241 ? 29.447 9.863 123.765 1.00 50.69 401 SER A CA 1
ATOM 1838 C C . SER A 1 241 ? 28.698 8.903 122.855 1.00 50.70 401 SER A C 1
ATOM 1839 O O . SER A 1 241 ? 28.981 7.706 122.829 1.00 52.99 401 SER A O 1
ATOM 1842 N N . LYS A 1 242 ? 27.738 9.431 122.106 1.00 61.12 402 LYS A N 1
ATOM 1843 C CA . LYS A 1 242 ? 27.114 8.657 121.045 1.00 65.91 402 LYS A CA 1
ATOM 1844 C C . LYS A 1 242 ? 28.128 8.518 119.914 1.00 59.55 402 LYS A C 1
ATOM 1845 O O . LYS A 1 242 ? 28.982 9.385 119.736 1.00 58.38 402 LYS A O 1
ATOM 1851 N N . PRO A 1 243 ? 28.055 7.413 119.160 1.00 59.46 403 PRO A N 1
ATOM 1852 C CA . PRO A 1 243 ? 28.975 7.199 118.037 1.00 62.99 403 PRO A CA 1
ATOM 1853 C C . PRO A 1 243 ? 28.763 8.213 116.920 1.00 64.36 403 PRO A C 1
ATOM 1854 O O . PRO A 1 243 ? 27.629 8.615 116.667 1.00 63.76 403 PRO A O 1
ATOM 1858 N N . VAL A 1 244 ? 29.851 8.623 116.273 1.00 65.85 404 VAL A N 1
ATOM 1859 C CA . VAL A 1 244 ? 29.782 9.442 115.067 1.00 63.29 404 VAL A CA 1
ATOM 1860 C C . VAL A 1 244 ? 30.540 8.726 113.951 1.00 63.82 404 VAL A C 1
ATOM 1861 O O . VAL A 1 244 ? 31.470 7.966 114.216 1.00 66.66 404 VAL A O 1
ATOM 1865 N N . VAL A 1 245 ? 30.145 8.960 112.707 1.00 65.35 405 VAL A N 1
ATOM 1866 C CA . VAL A 1 245 ? 30.691 8.173 111.604 1.00 68.35 405 VAL A CA 1
ATOM 1867 C C . VAL A 1 245 ? 31.241 9.000 110.447 1.00 57.91 405 VAL A C 1
ATOM 1868 O O . VAL A 1 245 ? 30.598 9.939 109.978 1.00 50.89 405 VAL A O 1
ATOM 1872 N N . VAL A 1 246 ? 32.447 8.650 110.010 1.00 60.89 406 VAL A N 1
ATOM 1873 C CA . VAL A 1 246 ? 32.999 9.173 108.766 1.00 56.39 406 VAL A CA 1
ATOM 1874 C C . VAL A 1 246 ? 33.035 8.048 107.740 1.00 62.97 406 VAL A C 1
ATOM 1875 O O . VAL A 1 246 ? 33.327 6.901 108.075 1.00 65.41 406 VAL A O 1
ATOM 1879 N N . ILE A 1 247 ? 32.730 8.379 106.491 1.00 54.54 407 ILE A N 1
ATOM 1880 C CA . ILE A 1 247 ? 32.661 7.372 105.440 1.00 69.55 407 ILE A CA 1
ATOM 1881 C C . ILE A 1 247 ? 33.556 7.751 104.266 1.00 70.68 407 ILE A C 1
ATOM 1882 O O . ILE A 1 247 ? 33.373 8.806 103.659 1.00 72.67 407 ILE A O 1
ATOM 1887 N N . PRO A 1 248 ? 34.536 6.890 103.951 1.00 76.21 408 PRO A N 1
ATOM 1888 C CA . PRO A 1 248 ? 35.486 7.099 102.854 1.00 78.30 408 PRO A CA 1
ATOM 1889 C C . PRO A 1 248 ? 34.801 7.023 101.500 1.00 79.16 408 PRO A C 1
ATOM 1890 O O . PRO A 1 248 ? 34.114 6.043 101.205 1.00 81.68 408 PRO A O 1
ATOM 1894 N N . THR A 1 249 ? 34.996 8.053 100.684 1.00 79.39 409 THR A N 1
ATOM 1895 C CA . THR A 1 249 ? 34.391 8.103 99.362 1.00 74.32 409 THR A CA 1
ATOM 1896 C C . THR A 1 249 ? 35.430 7.910 98.260 1.00 76.77 409 THR A C 1
ATOM 1897 O O . THR A 1 249 ? 36.272 8.776 98.024 1.00 75.69 409 THR A O 1
ATOM 1901 N N . THR A 1 250 ? 35.364 6.758 97.602 1.00 74.12 410 THR A N 1
ATOM 1902 C CA . THR A 1 250 ? 36.223 6.456 96.465 1.00 73.15 410 THR A CA 1
ATOM 1903 C C . THR A 1 250 ? 35.432 5.654 95.439 1.00 75.51 410 THR A C 1
ATOM 1904 O O . THR A 1 250 ? 34.354 5.141 95.741 1.00 76.71 410 THR A O 1
ATOM 1908 N N . GLY A 1 251 ? 35.967 5.543 94.229 1.00 76.01 411 GLY A N 1
ATOM 1909 C CA . GLY A 1 251 ? 35.269 4.849 93.165 1.00 77.21 411 GLY A CA 1
ATOM 1910 C C . GLY A 1 251 ? 36.180 4.046 92.258 1.00 81.42 411 GLY A C 1
ATOM 1911 O O . GLY A 1 251 ? 37.391 3.977 92.471 1.00 78.89 411 GLY A O 1
ATOM 1912 N N . ILE A 1 252 ? 35.590 3.439 91.234 1.00 82.23 412 ILE A N 1
ATOM 1913 C CA . ILE A 1 252 ? 36.340 2.601 90.309 1.00 85.13 412 ILE A CA 1
ATOM 1914 C C . ILE A 1 252 ? 36.263 3.125 88.878 1.00 84.52 412 ILE A C 1
ATOM 1915 O O . ILE A 1 252 ? 35.209 3.566 88.420 1.00 86.57 412 ILE A O 1
ATOM 1920 N N . ILE A 1 253 ? 37.390 3.076 88.178 1.00 84.43 413 ILE A N 1
ATOM 1921 C CA . ILE A 1 253 ? 37.433 3.427 86.765 1.00 74.05 413 ILE A CA 1
ATOM 1922 C C . ILE A 1 253 ? 37.860 2.214 85.948 1.00 83.09 413 ILE A C 1
ATOM 1923 O O . ILE A 1 253 ? 38.974 1.717 86.101 1.00 87.88 413 ILE A O 1
ATOM 1928 N N . GLU A 1 254 ? 36.963 1.732 85.093 1.00 86.01 414 GLU A N 1
ATOM 1929 C CA . GLU A 1 254 ? 37.272 0.606 84.217 1.00 92.30 414 GLU A CA 1
ATOM 1930 C C . GLU A 1 254 ? 37.372 1.042 82.760 1.00 83.24 414 GLU A C 1
ATOM 1931 O O . GLU A 1 254 ? 36.375 1.427 82.150 1.00 82.13 414 GLU A O 1
ATOM 1937 N N . LEU A 1 255 ? 38.578 0.981 82.205 1.00 80.55 415 LEU A N 1
ATOM 1938 C CA . LEU A 1 255 ? 38.783 1.285 80.793 1.00 80.82 415 LEU A CA 1
ATOM 1939 C C . LEU A 1 255 ? 38.952 -0.002 79.997 1.00 79.65 415 LEU A C 1
ATOM 1940 O O . LEU A 1 255 ? 39.696 -0.895 80.402 1.00 78.08 415 LEU A O 1
ATOM 1945 N N . THR A 1 256 ? 38.253 -0.094 78.869 1.00 87.03 416 THR A N 1
ATOM 1946 C CA . THR A 1 2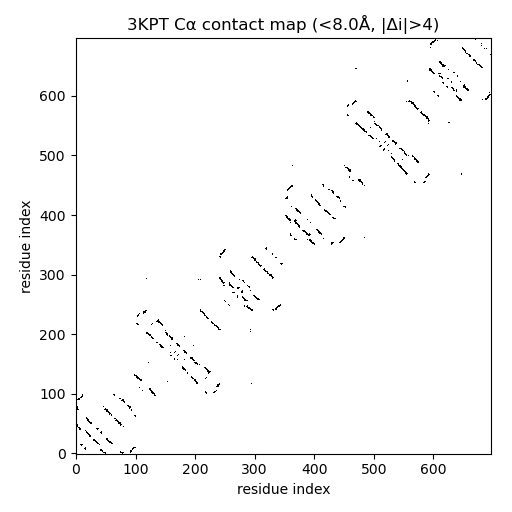56 ? 38.417 -1.215 77.949 1.00 91.35 416 THR A CA 1
ATOM 1947 C C . THR A 1 256 ? 38.862 -0.704 76.578 1.00 90.03 416 THR A C 1
ATOM 1948 O O . THR A 1 256 ? 38.151 0.061 75.924 1.00 89.60 416 THR A O 1
ATOM 1952 N N . LYS A 1 257 ? 40.050 -1.176 76.179 1.00 73.31 417 LYS A N 1
ATOM 1953 C CA . LYS A 1 257 ? 40.713 -0.668 74.982 1.00 76.12 417 LYS A CA 1
ATOM 1954 C C . LYS A 1 257 ? 40.446 -1.578 73.791 1.00 83.11 417 LYS A C 1
ATOM 1955 O O . LYS A 1 257 ? 40.840 -2.744 73.788 1.00 84.00 417 LYS A O 1
ATOM 1961 N N . ILE A 1 258 ? 39.781 -0.973 72.723 1.00 85.53 418 ILE A N 1
ATOM 1962 C CA . ILE A 1 258 ? 39.437 -1.769 71.542 1.00 86.03 418 ILE A CA 1
ATOM 1963 C C . ILE A 1 258 ? 39.879 -1.132 70.224 1.00 79.91 418 ILE A C 1
ATOM 1964 O O . ILE A 1 258 ? 40.381 -0.012 70.193 1.00 80.46 418 ILE A O 1
ATOM 1969 N N . ASP A 1 259 ? 39.684 -1.867 69.136 1.00 87.19 419 ASP A N 1
ATOM 1970 C CA . ASP A 1 259 ? 40.008 -1.390 67.798 1.00 88.60 419 ASP A CA 1
ATOM 1971 C C . ASP A 1 259 ? 38.791 -0.678 67.209 1.00 90.14 419 ASP A C 1
ATOM 1972 O O . ASP A 1 259 ? 37.653 -1.046 67.497 1.00 96.10 419 ASP A O 1
ATOM 1977 N N . SER A 1 260 ? 39.037 0.349 66.399 1.00 89.82 420 SER A N 1
ATOM 1978 C CA . SER A 1 260 ? 37.972 1.088 65.721 1.00 105.39 420 SER A CA 1
ATOM 1979 C C . SER A 1 260 ? 36.910 0.169 65.120 1.00 111.17 420 SER A C 1
ATOM 1980 O O . SER A 1 260 ? 35.801 0.057 65.643 1.00 115.74 420 SER A O 1
ATOM 1983 N N . ALA A 1 261 ? 37.254 -0.473 64.008 1.00 112.56 421 ALA A N 1
ATOM 1984 C CA . ALA A 1 261 ? 36.312 -1.325 63.286 1.00 121.83 421 ALA A CA 1
ATOM 1985 C C . ALA A 1 261 ? 36.393 -2.776 63.744 1.00 127.83 421 ALA A C 1
ATOM 1986 O O . ALA A 1 261 ? 35.387 -3.486 63.769 1.00 131.20 421 ALA A O 1
ATOM 1988 N N . ASN A 1 262 ? 37.595 -3.210 64.104 1.00 127.51 422 ASN A N 1
ATOM 1989 C CA . ASN A 1 262 ? 37.817 -4.580 64.544 1.00 127.28 422 ASN A CA 1
ATOM 1990 C C . ASN A 1 262 ? 37.090 -4.888 65.853 1.00 127.88 422 ASN A C 1
ATOM 1991 O O . ASN A 1 262 ? 36.614 -6.005 66.059 1.00 134.44 422 ASN A O 1
ATOM 1996 N N . LYS A 1 263 ? 37.009 -3.893 66.733 1.00 117.20 423 LYS A N 1
ATOM 1997 C CA . LYS A 1 263 ? 36.347 -4.054 68.026 1.00 108.74 423 LYS A CA 1
ATOM 1998 C C . LYS A 1 263 ? 37.037 -5.078 68.925 1.00 107.39 423 LYS A C 1
ATOM 1999 O O . LYS A 1 263 ? 36.452 -5.548 69.900 1.00 106.63 423 LYS A O 1
ATOM 2005 N N . ASN A 1 264 ? 38.280 -5.420 68.599 1.00 106.06 424 ASN A N 1
ATOM 2006 C CA . ASN A 1 264 ? 39.028 -6.394 69.389 1.00 101.98 424 ASN A CA 1
ATOM 2007 C C . ASN A 1 264 ? 39.735 -5.785 70.596 1.00 97.05 424 ASN A C 1
ATOM 2008 O O . ASN A 1 264 ? 40.200 -4.647 70.555 1.00 93.11 424 ASN A O 1
ATOM 2013 N N . LYS A 1 265 ? 39.817 -6.562 71.669 1.00 99.11 425 LYS A N 1
ATOM 2014 C CA . LYS A 1 265 ? 40.500 -6.136 72.884 1.00 94.97 425 LYS A CA 1
ATOM 2015 C C . LYS A 1 265 ? 42.006 -5.945 72.623 1.00 91.31 425 LYS A C 1
ATOM 2016 O O . LYS A 1 265 ? 42.602 -6.693 71.841 1.00 83.96 425 LYS A O 1
ATOM 2030 N N . LYS A 1 267 ? 46.071 -5.262 74.192 1.00 89.18 427 LYS A N 1
ATOM 2031 C CA . LYS A 1 267 ? 47.060 -5.215 75.275 1.00 96.67 427 LYS A CA 1
ATOM 2032 C C . LYS A 1 267 ? 48.194 -4.248 74.942 1.00 91.77 427 LYS A C 1
ATOM 2033 O O . LYS A 1 267 ? 48.577 -4.112 73.782 1.00 96.86 427 LYS A O 1
ATOM 2039 N N . GLY A 1 268 ? 48.714 -3.563 75.957 1.00 80.45 428 GLY A N 1
ATOM 2040 C CA . GLY A 1 268 ? 49.887 -2.723 75.780 1.00 77.45 428 GLY A CA 1
ATOM 2041 C C . GLY A 1 268 ? 49.639 -1.225 75.728 1.00 72.55 428 GLY A C 1
ATOM 2042 O O . GLY A 1 268 ? 50.583 -0.432 75.713 1.00 72.19 428 GLY A O 1
ATOM 2043 N N . ALA A 1 269 ? 48.370 -0.832 75.699 1.00 73.07 429 ALA A N 1
ATOM 2044 C CA . ALA A 1 269 ? 48.008 0.582 75.667 1.00 70.86 429 ALA A CA 1
ATOM 2045 C C . ALA A 1 269 ? 48.159 1.221 77.048 1.00 72.25 429 ALA A C 1
ATOM 2046 O O . ALA A 1 269 ? 47.458 0.854 77.984 1.00 76.00 429 ALA A O 1
ATOM 2048 N N . GLU A 1 270 ? 49.069 2.184 77.164 1.00 70.91 430 GLU A N 1
ATOM 2049 C CA . GLU A 1 270 ? 49.343 2.832 78.442 1.00 69.44 430 GLU A CA 1
ATOM 2050 C C . GLU A 1 270 ? 48.561 4.134 78.618 1.00 67.26 430 GLU A C 1
ATOM 2051 O O . GLU A 1 270 ? 48.488 4.959 77.705 1.00 62.32 430 GLU A O 1
ATOM 2057 N N . PHE A 1 271 ? 47.977 4.305 79.801 1.00 54.49 431 PHE A N 1
ATOM 2058 C CA . PHE A 1 271 ? 47.181 5.484 80.122 1.00 55.80 431 PHE A CA 1
ATOM 2059 C C . PHE A 1 271 ? 47.589 6.051 81.479 1.00 64.81 431 PHE A C 1
ATOM 2060 O O . PHE A 1 271 ? 48.225 5.368 82.283 1.00 63.51 431 PHE A O 1
ATOM 2068 N N . VAL A 1 272 ? 47.212 7.302 81.727 1.00 60.77 432 VAL A N 1
ATOM 2069 C CA . VAL A 1 272 ? 47.478 7.948 83.003 1.00 62.98 432 VAL A CA 1
ATOM 2070 C C . VAL A 1 272 ? 46.252 8.737 83.451 1.00 65.95 432 VAL A C 1
ATOM 2071 O O . VAL A 1 272 ? 45.472 9.209 82.624 1.00 66.05 432 VAL A O 1
ATOM 2075 N N . LEU A 1 273 ? 46.083 8.861 84.764 1.00 59.35 433 LEU A N 1
ATOM 2076 C CA . LEU A 1 273 ? 44.975 9.619 85.335 1.00 60.57 433 LEU A CA 1
ATOM 2077 C C . LEU A 1 273 ? 45.478 10.915 85.963 1.00 63.01 433 LEU A C 1
ATOM 2078 O O . LEU A 1 273 ? 46.319 10.889 86.862 1.00 65.03 433 LEU A O 1
ATOM 2083 N N . LYS A 1 274 ? 44.959 12.044 85.484 1.00 58.25 434 LYS A N 1
ATOM 2084 C CA . LYS A 1 274 ? 45.338 13.355 86.004 1.00 53.90 434 LYS A CA 1
ATOM 2085 C C . LYS A 1 274 ? 44.116 14.101 86.532 1.00 63.67 434 LYS A C 1
ATOM 2086 O O . LYS A 1 274 ? 42.997 13.882 86.067 1.00 66.78 434 LYS A O 1
ATOM 2092 N N . ASP A 1 275 ? 44.326 14.976 87.512 1.00 69.69 435 ASP A N 1
ATOM 2093 C CA . ASP A 1 275 ? 43.259 15.857 87.971 1.00 78.32 435 ASP A CA 1
ATOM 2094 C C . ASP A 1 275 ? 43.157 17.048 87.024 1.00 89.35 435 ASP A C 1
ATOM 2095 O O . ASP A 1 275 ? 44.021 17.240 86.169 1.00 88.72 435 ASP A O 1
ATOM 2100 N N . ASN A 1 276 ? 42.103 17.844 87.171 1.00 98.32 436 ASN A N 1
ATOM 2101 C CA . ASN A 1 276 ? 41.869 18.968 86.262 1.00 107.06 436 ASN A CA 1
ATOM 2102 C C . ASN A 1 276 ? 42.886 20.104 86.377 1.00 107.98 436 ASN A C 1
ATOM 2103 O O . ASN A 1 276 ? 42.759 21.135 85.711 1.00 111.92 436 ASN A O 1
ATOM 2108 N N . ASN A 1 277 ? 43.896 19.911 87.217 1.00 104.12 437 ASN A N 1
ATOM 2109 C CA . ASN A 1 277 ? 44.974 20.878 87.335 1.00 101.38 437 ASN A CA 1
ATOM 2110 C C . ASN A 1 277 ? 46.176 20.429 86.512 1.00 93.13 437 ASN A C 1
ATOM 2111 O O . ASN A 1 277 ? 47.184 21.130 86.432 1.00 92.04 437 ASN A O 1
ATOM 2116 N N . GLY A 1 278 ? 46.053 19.254 85.899 1.00 87.82 438 GLY A N 1
ATOM 2117 C CA . GLY A 1 278 ? 47.086 18.720 85.029 1.00 78.25 438 GLY A CA 1
ATOM 2118 C C . GLY A 1 278 ? 48.146 17.928 85.769 1.00 72.17 438 GLY A C 1
ATOM 2119 O O . GLY A 1 278 ? 49.203 17.626 85.217 1.00 67.27 438 GLY A O 1
ATOM 2120 N N . LYS A 1 279 ? 47.866 17.589 87.023 1.00 69.55 439 LYS A N 1
ATOM 2121 C CA . LYS A 1 279 ? 48.825 16.858 87.843 1.00 69.33 439 LYS A CA 1
ATOM 2122 C C . LYS A 1 279 ? 48.441 15.389 87.957 1.00 70.21 439 LYS A C 1
ATOM 2123 O O . LYS A 1 279 ? 47.272 15.059 88.155 1.00 76.89 439 LYS A O 1
ATOM 2129 N N . ILE A 1 280 ? 49.429 14.511 87.824 1.00 64.59 440 ILE A N 1
ATOM 2130 C CA . ILE A 1 280 ? 49.195 13.074 87.909 1.00 64.90 440 ILE A CA 1
ATOM 2131 C C . ILE A 1 280 ? 48.652 12.699 89.282 1.00 66.52 440 ILE A C 1
ATOM 2132 O O . ILE A 1 280 ? 49.121 13.203 90.302 1.00 70.73 440 ILE A O 1
ATOM 2137 N N . VAL A 1 281 ? 47.657 11.819 89.303 1.00 65.54 441 VAL A N 1
ATOM 2138 C CA . VAL A 1 281 ? 47.055 11.382 90.557 1.00 67.98 441 VAL A CA 1
ATOM 2139 C C . VAL A 1 281 ? 47.901 10.300 91.223 1.00 67.71 441 VAL A C 1
ATOM 2140 O O . VAL A 1 281 ? 48.275 9.314 90.591 1.00 63.15 441 VAL A O 1
ATOM 2144 N N . VAL A 1 282 ? 48.204 10.499 92.502 1.00 72.26 442 VAL A N 1
ATOM 2145 C CA . VAL A 1 282 ? 48.993 9.542 93.269 1.00 72.02 442 VAL A CA 1
ATOM 2146 C C . VAL A 1 282 ? 48.128 8.909 94.348 1.00 74.21 442 VAL A C 1
ATOM 2147 O O . VAL A 1 282 ? 47.468 9.612 95.112 1.00 66.18 442 VAL A O 1
ATOM 2151 N N . VAL A 1 283 ? 48.128 7.582 94.413 1.00 76.98 443 VAL A N 1
ATOM 2152 C CA . VAL A 1 283 ? 47.330 6.881 95.414 1.00 78.79 443 VAL A CA 1
ATOM 2153 C C . VAL A 1 283 ? 48.184 6.391 96.591 1.00 96.35 443 VAL A C 1
ATOM 2154 O O . VAL A 1 283 ? 48.425 7.143 97.536 1.00 101.50 443 VAL A O 1
ATOM 2158 N N . ALA A 1 284 ? 48.649 5.147 96.538 1.00 103.50 444 ALA A N 1
ATOM 2159 C CA . ALA A 1 284 ? 49.442 4.593 97.633 1.00 98.47 444 ALA A CA 1
ATOM 2160 C C . ALA A 1 284 ? 50.911 4.970 97.482 1.00 91.70 444 ALA A C 1
ATOM 2161 O O . ALA A 1 284 ? 51.794 4.113 97.548 1.00 95.88 444 ALA A O 1
ATOM 2163 N N . GLY A 1 285 ? 51.166 6.258 97.280 1.00 79.92 445 GLY A N 1
ATOM 2164 C CA . GLY A 1 285 ? 52.509 6.735 97.008 1.00 80.01 445 GLY A CA 1
ATOM 2165 C C . GLY A 1 285 ? 52.879 6.569 95.543 1.00 79.30 445 GLY A C 1
ATOM 2166 O O . GLY A 1 285 ? 53.855 7.151 95.069 1.00 81.21 445 GLY A O 1
ATOM 2167 N N . LYS A 1 286 ? 52.091 5.774 94.824 1.00 74.89 446 LYS A N 1
ATOM 2168 C CA . LYS A 1 286 ? 52.340 5.520 93.406 1.00 77.78 446 LYS A CA 1
ATOM 2169 C C . LYS A 1 286 ? 51.418 6.319 92.485 1.00 73.92 446 LYS A C 1
ATOM 2170 O O . LYS A 1 286 ? 50.236 6.502 92.778 1.00 67.20 446 LYS A O 1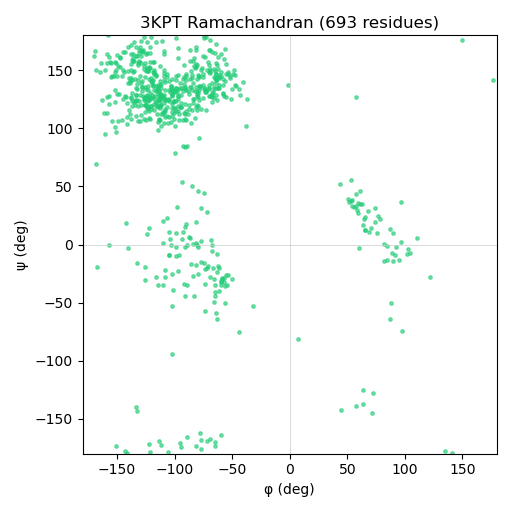
ATOM 2176 N N . GLU A 1 287 ? 51.964 6.789 91.368 1.00 72.18 447 GLU A N 1
ATOM 2177 C CA . GLU A 1 287 ? 51.163 7.487 90.372 1.00 68.71 447 GLU A CA 1
ATOM 2178 C C . GLU A 1 287 ? 50.135 6.531 89.783 1.00 63.53 447 GLU A C 1
ATOM 2179 O O . GLU A 1 287 ? 50.393 5.337 89.656 1.00 66.15 447 GLU A O 1
ATOM 2185 N N . VAL A 1 288 ? 48.966 7.054 89.432 1.00 63.57 448 VAL A N 1
ATOM 2186 C CA . VAL A 1 288 ? 47.913 6.226 88.856 1.00 61.59 448 VAL A CA 1
ATOM 2187 C C . VAL A 1 288 ? 48.183 5.950 87.377 1.00 64.87 448 VAL A C 1
ATOM 2188 O O . VAL A 1 288 ? 47.786 6.720 86.503 1.00 59.77 448 VAL A O 1
ATOM 2192 N N . THR A 1 289 ? 48.868 4.842 87.112 1.00 74.47 449 THR A N 1
ATOM 2193 C CA . THR A 1 289 ? 49.219 4.441 85.754 1.00 68.73 449 THR A CA 1
ATOM 2194 C C . THR A 1 289 ? 48.674 3.054 85.459 1.00 67.37 449 THR A C 1
ATOM 2195 O O . THR A 1 289 ? 48.545 2.227 86.362 1.00 70.67 449 THR A O 1
ATOM 2199 N N . GLY A 1 290 ? 48.349 2.799 84.198 1.00 63.35 450 GLY A N 1
ATOM 2200 C CA . GLY A 1 290 ? 47.848 1.498 83.803 1.00 65.19 450 GLY A CA 1
ATOM 2201 C C . GLY A 1 290 ? 48.384 1.041 82.461 1.00 70.76 450 GLY A C 1
ATOM 2202 O O . GLY A 1 290 ? 48.677 1.856 81.584 1.00 75.33 450 GLY A O 1
ATOM 2203 N N . VAL A 1 291 ? 48.525 -0.271 82.308 1.00 72.69 451 VAL A N 1
ATOM 2204 C CA . VAL A 1 291 ? 48.864 -0.862 81.020 1.00 81.00 451 VAL A CA 1
ATOM 2205 C C . VAL A 1 291 ? 47.817 -1.904 80.659 1.00 79.49 451 VAL A C 1
ATOM 2206 O O . VAL A 1 291 ? 47.533 -2.810 81.442 1.00 80.15 451 VAL A O 1
ATOM 2210 N N . SER A 1 292 ? 47.239 -1.761 79.473 1.00 71.37 452 SER A N 1
ATOM 2211 C CA . SER A 1 292 ? 46.149 -2.623 79.040 1.00 78.90 452 SER A CA 1
ATOM 2212 C C . SER A 1 292 ? 46.545 -4.096 79.074 1.00 87.59 452 SER A C 1
ATOM 2213 O O . SER A 1 292 ? 47.567 -4.486 78.506 1.00 91.27 452 SER A O 1
ATOM 2216 N N . ASP A 1 293 ? 45.733 -4.913 79.740 1.00 92.42 453 ASP A N 1
ATOM 2217 C CA . ASP A 1 293 ? 45.999 -6.347 79.815 1.00 98.59 453 ASP A CA 1
ATOM 2218 C C . ASP A 1 293 ? 45.523 -7.061 78.551 1.00 104.94 453 ASP A C 1
ATOM 2219 O O . ASP A 1 293 ? 45.098 -6.417 77.593 1.00 106.83 453 ASP A O 1
ATOM 2224 N N . GLU A 1 294 ? 45.593 -8.388 78.557 1.00 114.52 454 GLU A N 1
ATOM 2225 C CA . GLU A 1 294 ? 45.240 -9.188 77.385 1.00 121.18 454 GLU A CA 1
ATOM 2226 C C . GLU A 1 294 ? 43.797 -8.965 76.937 1.00 117.18 454 GLU A C 1
ATOM 2227 O O . GLU A 1 294 ? 43.475 -9.108 75.757 1.00 121.71 454 GLU A O 1
ATOM 2233 N N . ASN A 1 295 ? 42.932 -8.622 77.885 1.00 112.32 455 ASN A N 1
ATOM 2234 C CA . ASN A 1 295 ? 41.530 -8.361 77.586 1.00 107.23 455 ASN A CA 1
ATOM 2235 C C . ASN A 1 295 ? 41.278 -6.884 77.317 1.00 99.33 455 ASN A C 1
ATOM 2236 O O . ASN A 1 295 ? 40.132 -6.442 77.243 1.00 99.92 455 ASN A O 1
ATOM 2241 N N . GLY A 1 296 ? 42.362 -6.127 77.178 1.00 93.91 456 GLY A N 1
ATOM 2242 C CA . GLY A 1 296 ? 42.276 -4.707 76.896 1.00 88.96 456 GLY A CA 1
ATOM 2243 C C . GLY A 1 296 ? 41.697 -3.898 78.040 1.00 86.46 456 GLY A C 1
ATOM 2244 O O . GLY A 1 296 ? 41.094 -2.849 77.823 1.00 83.71 456 GLY A O 1
ATOM 2245 N N . VAL A 1 297 ? 41.884 -4.376 79.264 1.00 84.13 457 VAL A N 1
ATOM 2246 C CA . VAL A 1 297 ? 41.297 -3.712 80.421 1.00 79.42 457 VAL A CA 1
ATOM 2247 C C . VAL A 1 297 ? 42.338 -3.070 81.336 1.00 76.27 457 VAL A C 1
ATOM 2248 O O . VAL A 1 297 ? 43.367 -3.670 81.648 1.00 83.15 457 VAL A O 1
ATOM 2252 N N . ILE A 1 298 ? 42.062 -1.838 81.749 1.00 73.60 458 ILE A N 1
ATOM 2253 C CA . ILE A 1 298 ? 42.802 -1.202 82.831 1.00 75.02 458 ILE A CA 1
ATOM 2254 C C . ILE A 1 298 ? 41.818 -0.799 83.921 1.00 75.51 458 ILE A C 1
ATOM 2255 O O . ILE A 1 298 ? 41.026 0.124 83.739 1.00 83.72 458 ILE A O 1
ATOM 2260 N N . LYS A 1 299 ? 41.858 -1.501 85.047 1.00 69.36 459 LYS A N 1
ATOM 2261 C CA . LYS A 1 299 ? 40.973 -1.184 86.163 1.00 73.54 459 LYS A CA 1
ATOM 2262 C C . LYS A 1 299 ? 41.704 -0.386 87.234 1.00 73.67 459 LYS A C 1
ATOM 2263 O O . LYS A 1 299 ? 42.732 -0.823 87.750 1.00 75.57 459 LYS A O 1
ATOM 2269 N N . TRP A 1 300 ? 41.170 0.791 87.553 1.00 73.74 460 TRP A N 1
ATOM 2270 C CA . TRP A 1 300 ? 41.702 1.622 88.629 1.00 74.99 460 TRP A CA 1
ATOM 2271 C C . TRP A 1 300 ? 40.696 1.730 89.768 1.00 71.43 460 TRP A C 1
ATOM 2272 O O . TRP A 1 300 ? 39.551 2.130 89.557 1.00 66.96 460 TRP A O 1
ATOM 2283 N N . SER A 1 301 ? 41.125 1.385 90.976 1.00 73.22 461 SER A N 1
ATOM 2284 C CA . SER A 1 301 ? 40.244 1.463 92.135 1.00 78.23 461 SER A CA 1
ATOM 2285 C C . SER A 1 301 ? 40.746 2.477 93.159 1.00 77.90 461 SER A C 1
ATOM 2286 O O . SER A 1 301 ? 41.832 3.039 93.010 1.00 71.58 461 SER A O 1
ATOM 2289 N N . ASN A 1 302 ? 39.945 2.707 94.194 1.00 84.93 462 ASN A N 1
ATOM 2290 C CA . ASN A 1 302 ? 40.311 3.621 95.272 1.00 86.05 462 ASN A CA 1
ATOM 2291 C C . ASN A 1 302 ? 40.616 5.028 94.768 1.00 81.88 462 ASN A C 1
ATOM 2292 O O . ASN A 1 302 ? 41.582 5.660 95.194 1.00 76.67 462 ASN A O 1
ATOM 2297 N N . ILE A 1 303 ? 39.775 5.506 93.856 1.00 78.39 463 ILE A N 1
ATOM 2298 C CA . ILE A 1 303 ? 39.907 6.843 93.294 1.00 72.65 463 ILE A CA 1
ATOM 2299 C C . ILE A 1 303 ? 38.940 7.795 93.988 1.00 68.54 463 ILE A C 1
ATOM 2300 O O . ILE A 1 303 ? 37.726 7.616 93.910 1.00 72.51 463 ILE A O 1
ATOM 2305 N N . PRO A 1 304 ? 39.474 8.816 94.675 1.00 63.91 464 PRO A N 1
ATOM 2306 C CA . PRO A 1 304 ? 38.619 9.755 95.412 1.00 63.39 464 PRO A CA 1
ATOM 2307 C C . PRO A 1 304 ? 37.722 10.554 94.471 1.00 62.73 464 PRO A C 1
ATOM 2308 O O . PRO A 1 304 ? 37.963 10.565 93.265 1.00 60.07 464 PRO A O 1
ATOM 2312 N N . TYR A 1 305 ? 36.699 11.207 95.013 1.00 57.51 465 TYR A N 1
ATOM 2313 C CA . TYR A 1 305 ? 35.825 12.056 94.209 1.00 66.72 465 TYR A CA 1
ATOM 2314 C C . TYR A 1 305 ? 36.547 13.353 93.845 1.00 71.06 465 TYR A C 1
ATOM 2315 O O . TYR A 1 305 ? 37.150 13.993 94.707 1.00 67.35 465 TYR A O 1
ATOM 2324 N N . GLY A 1 306 ? 36.485 13.743 92.573 1.00 69.32 466 GLY A N 1
ATOM 2325 C CA . GLY A 1 306 ? 35.766 12.981 91.571 1.00 79.07 466 GLY A CA 1
ATOM 2326 C C . GLY A 1 306 ? 36.033 13.376 90.127 1.00 73.97 466 GLY A C 1
ATOM 2327 O O . GLY A 1 306 ? 35.769 12.587 89.222 1.00 92.54 466 GLY A O 1
ATOM 2328 N N . ASP A 1 307 ? 36.552 14.583 89.900 1.00 69.99 467 ASP A N 1
ATOM 2329 C CA . ASP A 1 307 ? 36.770 15.082 88.532 1.00 75.68 467 ASP A CA 1
ATOM 2330 C C . ASP A 1 307 ? 38.198 14.883 88.020 1.00 71.86 467 ASP A C 1
ATOM 2331 O O . ASP A 1 307 ? 39.141 15.487 88.534 1.00 72.69 467 ASP A O 1
ATOM 2336 N N . TYR A 1 308 ? 38.347 14.055 86.989 1.00 64.61 468 TYR A N 1
ATOM 2337 C CA . TYR A 1 308 ? 39.669 13.737 86.454 1.00 52.72 468 TYR A CA 1
ATOM 2338 C C . TYR A 1 308 ? 39.712 13.770 84.929 1.00 60.41 468 TYR A C 1
ATOM 2339 O O . TYR A 1 308 ? 38.690 13.944 84.263 1.00 57.11 468 TYR A O 1
ATOM 2348 N N . GLN A 1 309 ? 40.917 13.607 84.392 1.00 58.63 469 GLN A N 1
ATOM 2349 C CA . GLN A 1 309 ? 41.133 13.509 82.954 1.00 64.32 469 GLN A CA 1
ATOM 2350 C C . GLN A 1 309 ? 42.064 12.346 82.651 1.00 63.46 469 GLN A C 1
ATOM 2351 O O . GLN A 1 309 ? 43.137 12.232 83.241 1.00 67.04 469 GLN A O 1
ATOM 2357 N N . ILE A 1 310 ? 41.644 11.485 81.730 1.00 62.32 470 ILE A N 1
ATOM 2358 C CA . ILE A 1 310 ? 42.451 10.347 81.312 1.00 61.32 470 ILE A CA 1
ATOM 2359 C C . ILE A 1 310 ? 43.226 10.666 80.036 1.00 67.18 470 ILE A C 1
ATOM 2360 O O . ILE A 1 310 ? 42.675 11.223 79.087 1.00 63.87 470 ILE A O 1
ATOM 2365 N N . PHE A 1 311 ? 44.510 10.320 80.026 1.00 69.71 471 PHE A N 1
ATOM 2366 C CA . PHE A 1 311 ? 45.354 10.519 78.854 1.00 62.07 471 PHE A CA 1
ATOM 2367 C C . PHE A 1 311 ? 46.031 9.216 78.452 1.00 63.62 471 PHE A C 1
ATOM 2368 O O . PHE A 1 311 ? 46.539 8.485 79.303 1.00 59.88 471 PHE A O 1
ATOM 2376 N N . GLU A 1 312 ? 46.040 8.927 77.156 1.00 61.48 472 GLU A N 1
ATOM 2377 C CA . GLU A 1 312 ? 46.829 7.817 76.649 1.00 62.39 472 GLU A CA 1
ATOM 2378 C C . GLU A 1 312 ? 48.274 8.278 76.525 1.00 63.46 472 GLU A C 1
ATOM 2379 O O . GLU A 1 312 ? 48.550 9.320 75.931 1.00 62.05 472 GLU A O 1
ATOM 2385 N N . THR A 1 313 ? 49.192 7.511 77.102 1.00 70.09 473 THR A N 1
ATOM 2386 C CA . THR A 1 313 ? 50.608 7.857 77.056 1.00 68.19 473 THR A CA 1
ATOM 2387 C C . THR A 1 313 ? 51.351 7.013 76.025 1.00 67.89 473 THR A C 1
ATOM 2388 O O . THR A 1 313 ? 52.385 7.423 75.497 1.00 65.91 473 THR A O 1
ATOM 2392 N N . LYS A 1 314 ? 50.819 5.830 75.746 1.00 68.38 474 LYS A N 1
ATOM 2393 C CA . LYS A 1 314 ? 51.393 4.965 74.728 1.00 75.64 474 LYS A CA 1
ATOM 2394 C C . LYS A 1 314 ? 50.306 4.113 74.089 1.00 73.65 474 LYS A C 1
ATOM 2395 O O . LYS A 1 314 ? 49.513 3.475 74.783 1.00 64.25 474 LYS A O 1
ATOM 2401 N N . ALA A 1 315 ? 50.269 4.123 72.761 1.00 60.91 475 ALA A N 1
ATOM 2402 C CA . ALA A 1 315 ? 49.273 3.374 72.005 1.00 60.74 475 ALA A CA 1
ATOM 2403 C C . ALA A 1 315 ? 49.705 1.925 71.840 1.00 61.10 475 ALA A C 1
ATOM 2404 O O . ALA A 1 315 ? 50.887 1.607 71.979 1.00 63.80 475 ALA A O 1
ATOM 2406 N N . PRO A 1 316 ? 48.747 1.036 71.536 1.00 67.50 476 PRO A N 1
ATOM 2407 C CA . PRO A 1 316 ? 49.100 -0.368 71.331 1.00 67.30 476 PRO A CA 1
ATOM 2408 C C . PRO A 1 316 ? 49.804 -0.522 69.993 1.00 82.48 476 PRO A C 1
ATOM 2409 O O . PRO A 1 316 ? 49.699 0.359 69.141 1.00 85.55 476 PRO A O 1
ATOM 2413 N N . THR A 1 317 ? 50.515 -1.625 69.811 1.00 82.59 477 THR A N 1
ATOM 2414 C CA . THR A 1 317 ? 51.170 -1.887 68.543 1.00 83.32 477 THR A CA 1
ATOM 2415 C C . THR A 1 317 ? 50.335 -2.845 67.711 1.00 88.75 477 THR A C 1
ATOM 2416 O O . THR A 1 317 ? 49.276 -3.306 68.143 1.00 87.62 477 THR A O 1
ATOM 2420 N N . TYR A 1 318 ? 50.820 -3.127 66.508 1.00 89.70 478 TYR A N 1
ATOM 2421 C CA . TYR A 1 318 ? 50.248 -4.154 65.651 1.00 97.70 478 TYR A CA 1
ATOM 2422 C C . TYR A 1 318 ? 51.201 -4.393 64.488 1.00 104.38 478 TYR A C 1
ATOM 2423 O O . TYR A 1 318 ? 52.127 -3.615 64.265 1.00 101.75 478 TYR A O 1
ATOM 2432 N N . THR A 1 319 ? 50.975 -5.479 63.760 1.00 115.19 479 THR A N 1
ATOM 2433 C CA . THR A 1 319 ? 51.851 -5.864 62.663 1.00 122.54 479 THR A CA 1
ATOM 2434 C C . THR A 1 319 ? 51.087 -5.983 61.350 1.00 120.06 479 THR A C 1
ATOM 2435 O O . THR A 1 319 ? 50.199 -6.827 61.216 1.00 120.67 479 THR A O 1
ATOM 2439 N N . LYS A 1 320 ? 51.435 -5.130 60.388 1.00 122.58 480 LYS A N 1
ATOM 2440 C CA . LYS A 1 320 ? 50.837 -5.199 59.059 1.00 132.92 480 LYS A CA 1
ATOM 2441 C C . LYS A 1 320 ? 51.457 -6.339 58.258 1.00 138.46 480 LYS A C 1
ATOM 2442 O O . LYS A 1 320 ? 52.277 -7.103 58.772 1.00 131.98 480 LYS A O 1
ATOM 2448 N N . GLU A 1 321 ? 51.054 -6.446 56.996 1.00 153.42 481 GLU A N 1
ATOM 2449 C CA . GLU A 1 321 ? 51.478 -7.545 56.131 1.00 164.59 481 GLU A CA 1
ATOM 2450 C C . GLU A 1 321 ? 52.973 -7.535 55.833 1.00 165.40 481 GLU A C 1
ATOM 2451 O O . GLU A 1 321 ? 53.612 -8.586 55.821 1.00 169.84 481 GLU A O 1
ATOM 2457 N N . ASP A 1 322 ? 53.532 -6.354 55.590 1.00 160.68 482 ASP A N 1
ATOM 2458 C CA . ASP A 1 322 ? 54.977 -6.235 55.429 1.00 157.26 482 ASP A CA 1
ATOM 2459 C C . ASP A 1 322 ? 55.656 -6.416 56.784 1.00 155.86 482 ASP A C 1
ATOM 2460 O O . ASP A 1 322 ? 56.737 -5.879 57.030 1.00 155.68 482 ASP A O 1
ATOM 2465 N N . GLY A 1 323 ? 55.000 -7.180 57.656 1.00 155.82 483 GLY A N 1
ATOM 2466 C CA . GLY A 1 323 ? 55.509 -7.500 58.978 1.00 153.06 483 GLY A CA 1
ATOM 2467 C C . GLY A 1 323 ? 55.752 -6.283 59.851 1.00 147.14 483 GLY A C 1
ATOM 2468 O O . GLY A 1 323 ? 56.124 -6.408 61.018 1.00 145.23 483 GLY A O 1
ATOM 2469 N N . THR A 1 324 ? 55.527 -5.102 59.285 1.00 144.62 484 THR A N 1
ATOM 2470 C CA . THR A 1 324 ? 55.901 -3.849 59.937 1.00 136.54 484 THR A CA 1
ATOM 2471 C C . THR A 1 324 ? 55.462 -3.761 61.397 1.00 130.14 484 THR A C 1
ATOM 2472 O O . THR A 1 324 ? 54.345 -4.139 61.754 1.00 131.15 484 THR A O 1
ATOM 2476 N N . LYS A 1 325 ? 56.364 -3.251 62.229 1.00 123.64 485 LYS A N 1
ATOM 2477 C CA . LYS A 1 325 ? 56.146 -3.111 63.661 1.00 117.75 485 LYS A CA 1
ATOM 2478 C C . LYS A 1 325 ? 55.584 -1.723 63.937 1.00 103.46 485 LYS A C 1
ATOM 2479 O O . LYS A 1 325 ? 56.328 -0.799 64.261 1.00 99.81 485 LYS A O 1
ATOM 2485 N N . THR A 1 326 ? 54.270 -1.580 63.805 1.00 92.20 486 THR A N 1
ATOM 2486 C CA . THR A 1 326 ? 53.643 -0.263 63.853 1.00 82.20 486 THR A CA 1
ATOM 2487 C C . THR A 1 326 ? 52.831 -0.029 65.123 1.00 81.20 486 THR A C 1
ATOM 2488 O O . THR A 1 326 ? 52.246 -0.958 65.677 1.00 89.52 486 THR A O 1
ATOM 2492 N N . SER A 1 327 ? 52.799 1.222 65.575 1.00 66.71 487 SER A N 1
ATOM 2493 C CA . SER A 1 327 ? 51.972 1.604 66.712 1.00 74.33 487 SER A CA 1
ATOM 2494 C C . SER A 1 327 ? 50.673 2.237 66.228 1.00 73.00 487 SER A C 1
ATOM 2495 O O . SER A 1 327 ? 50.660 2.981 65.248 1.00 73.42 487 SER A O 1
ATOM 2498 N N . TYR A 1 328 ? 49.580 1.926 66.912 1.00 67.56 488 TYR A N 1
ATOM 2499 C CA . TYR A 1 328 ? 48.317 2.611 66.681 1.00 75.62 488 TYR A CA 1
ATOM 2500 C C . TYR A 1 328 ? 48.509 4.110 66.873 1.00 77.03 488 TYR A C 1
ATOM 2501 O O . TYR A 1 328 ? 49.537 4.550 67.391 1.00 75.28 488 TYR A O 1
ATOM 2510 N N . GLN A 1 329 ? 47.517 4.894 66.464 1.00 72.04 489 GLN A N 1
ATOM 2511 C CA . GLN A 1 329 ? 47.607 6.342 66.599 1.00 65.95 489 GLN A CA 1
ATOM 2512 C C . GLN A 1 329 ? 47.377 6.756 68.047 1.00 65.57 489 GLN A C 1
ATOM 2513 O O . GLN A 1 329 ? 46.567 6.157 68.753 1.00 61.69 489 GLN A O 1
ATOM 2519 N N . LEU A 1 330 ? 48.095 7.783 68.484 1.00 60.73 490 LEU A N 1
ATOM 2520 C CA . LEU A 1 330 ? 47.967 8.276 69.850 1.00 66.76 490 LEU A CA 1
ATOM 2521 C C . LEU A 1 330 ? 46.746 9.179 69.979 1.00 71.18 490 LEU A C 1
ATOM 2522 O O . LEU A 1 330 ? 46.529 10.063 69.153 1.00 73.95 490 LEU A O 1
ATOM 2527 N N . LEU A 1 331 ? 45.942 8.941 71.010 1.00 64.47 491 LEU A N 1
ATOM 2528 C CA . LEU A 1 331 ? 44.814 9.811 71.313 1.00 69.73 491 LEU A CA 1
ATOM 2529 C C . LEU A 1 331 ? 45.316 11.022 72.092 1.00 78.64 491 LEU A C 1
ATOM 2530 O O . LEU A 1 331 ? 45.849 10.879 73.195 1.00 72.71 491 LEU A O 1
ATOM 2535 N N . LYS A 1 332 ? 45.145 12.211 71.523 1.00 80.01 492 LYS A N 1
ATOM 2536 C CA . LYS A 1 332 ? 45.685 13.422 72.140 1.00 86.58 492 LYS A CA 1
ATOM 2537 C C . LYS A 1 332 ? 44.658 14.218 72.954 1.00 84.84 492 LYS A C 1
ATOM 2538 O O . LYS A 1 332 ? 45.017 15.146 73.680 1.00 88.00 492 LYS A O 1
ATOM 2544 N N . ASP A 1 333 ? 43.386 13.851 72.840 1.00 80.04 493 ASP A N 1
ATOM 2545 C CA . ASP A 1 333 ? 42.341 14.502 73.625 1.00 76.65 493 ASP A CA 1
ATOM 2546 C C . ASP A 1 333 ? 42.097 13.758 74.930 1.00 77.94 493 ASP A C 1
ATOM 2547 O O . ASP A 1 333 ? 42.062 12.527 74.952 1.00 78.83 493 ASP A O 1
ATOM 2552 N N . PRO A 1 334 ? 41.929 14.510 76.026 1.00 72.93 494 PRO A N 1
ATOM 2553 C CA . PRO A 1 334 ? 41.681 13.938 77.352 1.00 70.11 494 PRO A CA 1
ATOM 2554 C C . PRO A 1 334 ? 40.290 13.332 77.428 1.00 68.99 494 PRO A C 1
ATOM 2555 O O . PRO A 1 334 ? 39.397 13.753 76.693 1.00 64.55 494 PRO A O 1
ATOM 2559 N N . ILE A 1 335 ? 40.114 12.355 78.310 1.00 67.86 495 ILE A N 1
ATOM 2560 C CA . ILE A 1 335 ? 38.801 11.782 78.566 1.00 74.27 495 ILE A CA 1
ATOM 2561 C C . ILE A 1 335 ? 38.336 12.150 79.969 1.00 73.57 495 ILE A C 1
ATOM 2562 O O . ILE A 1 335 ? 38.782 11.561 80.953 1.00 69.04 495 ILE A O 1
ATOM 2567 N N . ASP A 1 336 ? 37.440 13.128 80.054 1.00 77.02 496 ASP A N 1
ATOM 2568 C CA . ASP A 1 336 ? 36.923 13.588 81.337 1.00 82.41 496 ASP A CA 1
ATOM 2569 C C . ASP A 1 336 ? 36.148 12.485 82.053 1.00 85.50 496 ASP A C 1
ATOM 2570 O O . ASP A 1 336 ? 35.333 11.793 81.445 1.00 92.60 496 ASP A O 1
ATOM 2575 N N . VAL A 1 337 ? 36.414 12.321 83.345 1.00 79.46 497 VAL A N 1
ATOM 2576 C CA . VAL A 1 337 ? 35.696 11.342 84.153 1.00 76.17 497 VAL A CA 1
ATOM 2577 C C . VAL A 1 337 ? 35.118 12.013 85.392 1.00 65.91 497 VAL A C 1
ATOM 2578 O O . VAL A 1 337 ? 35.642 13.024 85.855 1.00 57.02 497 VAL A O 1
ATOM 2582 N N . LYS A 1 338 ? 34.038 11.445 85.917 1.00 69.44 498 LYS A N 1
ATOM 2583 C CA . LYS A 1 338 ? 33.364 11.988 87.091 1.00 74.48 498 LYS A CA 1
ATOM 2584 C C . LYS A 1 338 ? 33.056 10.878 88.088 1.00 78.64 498 LYS A C 1
ATOM 2585 O O . LYS A 1 338 ? 32.385 9.901 87.756 1.00 87.06 498 LYS A O 1
ATOM 2591 N N . ILE A 1 339 ? 33.545 11.027 89.312 1.00 80.46 499 ILE A N 1
ATOM 2592 C CA . ILE A 1 339 ? 33.286 10.036 90.346 1.00 82.83 499 ILE A CA 1
ATOM 2593 C C . ILE A 1 339 ? 32.595 10.676 91.543 1.00 85.02 499 ILE A C 1
ATOM 2594 O O . ILE A 1 339 ? 33.075 11.669 92.091 1.00 82.05 499 ILE A O 1
ATOM 2599 N N . SER A 1 340 ? 31.464 10.096 91.934 1.00 91.30 500 SER A N 1
ATOM 2600 C CA . SER A 1 340 ? 30.627 10.637 92.994 1.00 95.42 500 SER A CA 1
ATOM 2601 C C . SER A 1 340 ? 29.381 9.773 93.115 1.00 110.45 500 SER A C 1
ATOM 2602 O O . SER A 1 340 ? 28.849 9.312 92.109 1.00 117.98 500 SER A O 1
ATOM 2605 N N . GLU A 1 341 ? 28.917 9.547 94.342 1.00 120.51 501 GLU A N 1
ATOM 2606 C CA . GLU A 1 341 ? 27.721 8.734 94.564 1.00 129.91 501 GLU A CA 1
ATOM 2607 C C . GLU A 1 341 ? 26.668 9.060 93.503 1.00 130.57 501 GLU A C 1
ATOM 2608 O O . GLU A 1 341 ? 26.491 10.221 93.137 1.00 125.64 501 GLU A O 1
ATOM 2614 N N . ASN A 1 342 ? 25.985 8.028 93.015 1.00 136.72 502 ASN A N 1
ATOM 2615 C CA . ASN A 1 342 ? 25.104 8.127 91.849 1.00 140.13 502 ASN A CA 1
ATOM 2616 C C . ASN A 1 342 ? 25.904 7.979 90.554 1.00 134.02 502 ASN A C 1
ATOM 2617 O O . ASN A 1 342 ? 25.352 8.009 89.453 1.00 138.53 502 ASN A O 1
ATOM 2622 N N . ASN A 1 343 ? 27.215 7.824 90.714 1.00 123.80 503 ASN A N 1
ATOM 2623 C CA . ASN A 1 343 ? 28.133 7.524 89.623 1.00 114.89 503 ASN A CA 1
ATOM 2624 C C . ASN A 1 343 ? 29.478 7.132 90.221 1.00 99.90 503 ASN A C 1
ATOM 2625 O O . ASN A 1 343 ? 30.460 7.868 90.113 1.00 92.60 503 ASN A O 1
ATOM 2630 N N . GLN A 1 344 ? 29.505 5.965 90.859 1.00 92.76 504 GLN A N 1
ATOM 2631 C CA . GLN A 1 344 ? 30.655 5.529 91.641 1.00 91.36 504 GLN A CA 1
ATOM 2632 C C . GLN A 1 344 ? 31.575 4.606 90.848 1.00 90.44 504 GLN A C 1
ATOM 2633 O O . GLN A 1 344 ? 32.757 4.467 91.165 1.00 85.65 504 GLN A O 1
ATOM 2639 N N . THR A 1 345 ? 31.026 3.973 89.818 1.00 96.15 505 THR A N 1
ATOM 2640 C CA . THR A 1 345 ? 31.824 3.144 88.921 1.00 94.22 505 THR A CA 1
ATOM 2641 C C . THR A 1 345 ? 31.622 3.578 87.474 1.00 94.44 505 THR A C 1
ATOM 2642 O O . THR A 1 345 ? 30.564 3.353 86.889 1.00 100.20 505 THR A O 1
ATOM 2646 N N . VAL A 1 346 ? 32.643 4.211 86.907 1.00 87.03 506 VAL A N 1
ATOM 2647 C CA . VAL A 1 346 ? 32.571 4.699 85.537 1.00 89.69 506 VAL A CA 1
ATOM 2648 C C . VAL A 1 346 ? 33.324 3.767 84.595 1.00 90.75 506 VAL A C 1
ATOM 2649 O O . VAL A 1 346 ? 34.546 3.639 84.678 1.00 90.83 506 VAL A O 1
ATOM 2653 N N . LYS A 1 347 ? 32.584 3.113 83.707 1.00 88.71 507 LYS A N 1
ATOM 2654 C CA . LYS A 1 347 ? 33.173 2.192 82.745 1.00 89.24 507 LYS A CA 1
ATOM 2655 C C . LYS A 1 347 ? 33.181 2.808 81.349 1.00 90.07 507 LYS A C 1
ATOM 2656 O O . LYS A 1 347 ? 32.127 3.118 80.789 1.00 86.47 507 LYS A O 1
ATOM 2662 N N . LEU A 1 348 ? 34.373 2.983 80.791 1.00 88.87 508 LEU A N 1
ATOM 2663 C CA . LEU A 1 348 ? 34.515 3.636 79.496 1.00 89.12 508 LEU A CA 1
ATOM 2664 C C . LEU A 1 348 ? 35.229 2.748 78.484 1.00 91.34 508 LEU A C 1
ATOM 2665 O O . LEU A 1 348 ? 36.263 2.151 78.783 1.00 90.97 508 LEU A O 1
ATOM 2670 N N . THR A 1 349 ? 34.664 2.666 77.285 1.00 93.03 509 THR A N 1
ATOM 2671 C CA . THR A 1 349 ? 35.270 1.915 76.195 1.00 93.98 509 THR A CA 1
ATOM 2672 C C . THR A 1 349 ? 35.992 2.851 75.229 1.00 91.60 509 THR A C 1
ATOM 2673 O O . THR A 1 349 ? 35.398 3.787 74.694 1.00 95.33 509 THR A O 1
ATOM 2677 N N . ILE A 1 350 ? 37.278 2.594 75.012 1.00 87.15 510 ILE A N 1
ATOM 2678 C CA . ILE A 1 350 ? 38.112 3.479 74.206 1.00 80.29 510 ILE A CA 1
ATOM 2679 C C . ILE A 1 350 ? 38.554 2.815 72.908 1.00 77.59 510 ILE A C 1
ATOM 2680 O O . ILE A 1 350 ? 39.120 1.723 72.918 1.00 79.46 510 ILE A O 1
ATOM 2685 N N . GLU A 1 351 ? 38.155 3.440 71.819 1.00 81.04 511 GLU A N 1
ATOM 2686 C CA . GLU A 1 351 ? 38.443 2.893 70.506 1.00 87.40 511 GLU A CA 1
ATOM 2687 C C . GLU A 1 351 ? 39.735 3.430 69.933 1.00 76.86 511 GLU A C 1
ATOM 2688 O O . GLU A 1 351 ? 40.102 4.595 70.108 1.00 70.12 511 GLU A O 1
ATOM 2694 N N . ASN A 1 352 ? 40.436 2.577 69.217 1.00 77.86 512 ASN A N 1
ATOM 2695 C CA . ASN A 1 352 ? 41.790 2.927 68.858 1.00 74.60 512 ASN A CA 1
ATOM 2696 C C . ASN A 1 352 ? 41.967 2.818 67.299 1.00 77.73 512 ASN A C 1
ATOM 2697 O O . ASN A 1 352 ? 41.635 1.797 66.665 1.00 81.06 512 ASN A O 1
ATOM 2701 N N . ASN A 1 353 ? 42.430 3.910 66.685 1.00 70.78 513 ASN A N 1
ATOM 2702 C CA . ASN A 1 353 ? 42.466 4.060 65.219 1.00 73.47 513 ASN A CA 1
ATOM 2703 C C . ASN A 1 353 ? 43.874 3.955 64.609 1.00 66.99 513 ASN A C 1
ATOM 2704 O O . ASN A 1 353 ? 44.844 4.448 65.177 1.00 60.29 513 ASN A O 1
ATOM 2709 N N . LYS A 1 354 ? 43.980 3.349 63.376 1.00 70.38 514 LYS A N 1
ATOM 2710 C CA . LYS A 1 354 ? 45.275 3.150 62.732 1.00 83.72 514 LYS A CA 1
ATOM 2711 C C . LYS A 1 354 ? 45.701 4.382 61.946 1.00 81.54 514 LYS A C 1
ATOM 2712 O O . LYS A 1 354 ? 46.871 4.532 61.599 1.00 67.94 514 LYS A O 1
ATOM 2718 N N . SER A 1 355 ? 44.742 5.261 61.674 1.00 84.90 515 SER A N 1
ATOM 2719 C CA . SER A 1 355 ? 45.009 6.500 60.952 1.00 86.20 515 SER A CA 1
ATOM 2720 C C . SER A 1 355 ? 43.960 7.564 61.259 1.00 85.59 515 SER A C 1
ATOM 2721 O O . SER A 1 355 ? 44.296 8.682 61.654 1.00 81.30 515 SER A O 1
ATOM 2724 N N . GLY B 1 1 ? 25.701 71.877 166.960 1.00 130.65 161 GLY B N 1
ATOM 2725 C CA . GLY B 1 1 ? 26.379 73.144 166.755 1.00 134.04 161 GLY B CA 1
ATOM 2726 C C . GLY B 1 1 ? 25.445 74.246 166.289 1.00 133.19 161 GLY B C 1
ATOM 2727 O O . GLY B 1 1 ? 24.970 75.049 167.091 1.00 134.77 161 GLY B O 1
ATOM 2728 N N . SER B 1 2 ? 25.182 74.282 164.986 1.00 127.94 162 SER B N 1
ATOM 2729 C CA . SER B 1 2 ? 24.302 75.287 164.401 1.00 124.44 162 SER B CA 1
ATOM 2730 C C . SER B 1 2 ? 23.093 74.641 163.735 1.00 118.76 162 SER B C 1
ATOM 2731 O O . SER B 1 2 ? 23.134 73.471 163.358 1.00 120.30 162 SER B O 1
ATOM 2734 N N . ASN B 1 3 ? 22.016 75.407 163.596 1.00 112.15 163 ASN B N 1
ATOM 2735 C CA . ASN B 1 3 ? 20.828 74.922 162.903 1.00 105.40 163 ASN B CA 1
ATOM 2736 C C . ASN B 1 3 ? 20.927 75.152 161.398 1.00 96.07 163 ASN B C 1
ATOM 2737 O O . ASN B 1 3 ? 19.978 74.902 160.655 1.00 95.82 163 ASN B O 1
ATOM 2742 N N . GLU B 1 4 ? 22.087 75.631 160.961 1.00 91.71 164 GLU B N 1
ATOM 2743 C CA . GLU B 1 4 ? 22.346 75.862 159.547 1.00 94.17 164 GLU B CA 1
ATOM 2744 C C . GLU B 1 4 ? 22.717 74.562 158.840 1.00 92.25 164 GLU B C 1
ATOM 2745 O O . GLU B 1 4 ? 23.739 73.947 159.146 1.00 92.39 164 GLU B O 1
ATOM 2751 N N . ILE B 1 5 ? 21.877 74.145 157.897 1.00 92.24 165 ILE B N 1
ATOM 2752 C CA . ILE B 1 5 ? 22.147 72.949 157.107 1.00 81.16 165 ILE B CA 1
ATOM 2753 C C . ILE B 1 5 ? 23.090 73.275 155.956 1.00 78.35 165 ILE B C 1
ATOM 2754 O O . ILE B 1 5 ? 22.704 73.943 154.996 1.00 82.42 165 ILE B O 1
ATOM 2759 N N . LYS B 1 6 ? 24.329 72.805 156.060 1.00 70.92 166 LYS B N 1
ATOM 2760 C CA . LYS B 1 6 ? 25.329 73.052 155.031 1.00 66.19 166 LYS B CA 1
ATOM 2761 C C . LYS B 1 6 ? 25.130 72.116 153.841 1.00 66.31 166 LYS B C 1
ATOM 2762 O O . LYS B 1 6 ? 24.890 70.920 154.010 1.00 61.62 166 LYS B O 1
ATOM 2768 N N . ARG B 1 7 ? 25.229 72.667 152.635 1.00 61.39 167 ARG B N 1
ATOM 2769 C CA . ARG B 1 7 ? 25.002 71.883 151.428 1.00 56.45 167 ARG B CA 1
ATOM 2770 C C . ARG B 1 7 ? 26.154 72.037 150.439 1.00 57.75 167 ARG B C 1
ATOM 2771 O O . ARG B 1 7 ? 26.697 73.129 150.267 1.00 56.37 167 ARG B O 1
ATOM 2779 N N . GLY B 1 8 ? 26.520 70.932 149.798 1.00 51.82 168 GLY B N 1
ATOM 2780 C CA . GLY B 1 8 ? 27.616 70.916 148.851 1.00 55.52 168 GLY B CA 1
ATOM 2781 C C . GLY B 1 8 ? 27.130 70.647 147.440 1.00 51.23 168 GLY B C 1
ATOM 2782 O O . GLY B 1 8 ? 25.928 70.666 147.169 1.00 46.43 168 GLY B O 1
ATOM 2783 N N . ALA B 1 9 ? 28.064 70.384 146.536 1.00 47.99 169 ALA B N 1
ATOM 2784 C CA . ALA B 1 9 ? 27.718 70.232 145.130 1.00 44.25 169 ALA B CA 1
ATOM 2785 C C . ALA B 1 9 ? 28.742 69.391 144.389 1.00 47.92 169 ALA B C 1
ATOM 2786 O O . ALA B 1 9 ? 29.895 69.286 144.806 1.00 53.29 169 ALA B O 1
ATOM 2788 N N . VAL B 1 10 ? 28.312 68.797 143.282 1.00 45.87 170 VAL B N 1
ATOM 2789 C CA . VAL B 1 10 ? 29.183 67.951 142.483 1.00 36.66 170 VAL B CA 1
ATOM 2790 C C . VAL B 1 10 ? 29.017 68.270 141.003 1.00 46.89 170 VAL B C 1
ATOM 2791 O O . VAL B 1 10 ? 27.942 68.683 140.564 1.00 41.20 170 VAL B O 1
ATOM 2795 N N . ASP B 1 11 ? 30.097 68.088 140.249 1.00 47.77 171 ASP B N 1
ATOM 2796 C CA . ASP B 1 11 ? 30.109 68.323 138.811 1.00 47.02 171 ASP B CA 1
ATOM 2797 C C . ASP B 1 11 ? 30.752 67.115 138.137 1.00 48.39 171 ASP B C 1
ATOM 2798 O O . ASP B 1 11 ? 31.965 66.920 138.225 1.00 48.13 171 ASP B O 1
ATOM 2803 N N . LEU B 1 12 ? 29.932 66.290 137.492 1.00 46.17 172 LEU B N 1
ATOM 2804 C CA . LEU B 1 12 ? 30.422 65.095 136.810 1.00 37.68 172 LEU B CA 1
ATOM 2805 C C . LEU B 1 12 ? 30.624 65.372 135.321 1.00 47.28 172 LEU B C 1
ATOM 2806 O O . LEU B 1 12 ? 29.720 65.858 134.645 1.00 52.39 172 LEU B O 1
ATOM 2811 N N . ILE B 1 13 ? 31.812 65.050 134.819 1.00 48.62 173 ILE B N 1
ATOM 2812 C CA . ILE B 1 13 ? 32.144 65.256 133.412 1.00 52.65 173 ILE B CA 1
ATOM 2813 C C . ILE B 1 13 ? 32.389 63.919 132.727 1.00 57.74 173 ILE B C 1
ATOM 2814 O O . ILE B 1 13 ? 33.351 63.221 133.047 1.00 62.45 173 ILE B O 1
ATOM 2819 N N . LYS B 1 14 ? 31.524 63.519 131.800 1.00 52.02 174 LYS B N 1
ATOM 2820 C CA . LYS B 1 14 ? 31.688 62.260 131.073 1.00 55.17 174 LYS B CA 1
ATOM 2821 C C . LYS B 1 14 ? 32.320 62.469 129.704 1.00 53.27 174 LYS B C 1
ATOM 2822 O O . LYS B 1 14 ? 31.960 63.389 128.968 1.00 50.01 174 LYS B O 1
ATOM 2828 N N . THR B 1 15 ? 33.295 61.593 129.417 1.00 50.62 175 THR B N 1
ATOM 2829 C CA . THR B 1 15 ? 34.022 61.662 128.154 1.00 54.67 175 THR B CA 1
ATOM 2830 C C . THR B 1 15 ? 34.057 60.304 127.459 1.00 52.79 175 THR B C 1
ATOM 2831 O O . THR B 1 15 ? 33.737 59.277 128.059 1.00 51.76 175 THR B O 1
ATOM 2835 N N . GLY B 1 16 ? 34.442 60.305 126.189 1.00 51.26 176 GLY B N 1
ATOM 2836 C CA . GLY B 1 16 ? 34.539 59.077 125.422 1.00 43.06 176 GLY B CA 1
ATOM 2837 C C . GLY B 1 16 ? 35.838 59.010 124.646 1.00 51.89 176 GLY B C 1
ATOM 2838 O O . GLY B 1 16 ? 36.893 59.401 125.144 1.00 48.04 176 GLY B O 1
ATOM 2839 N N . VAL B 1 17 ? 35.764 58.518 123.415 1.00 58.82 177 VAL B N 1
ATOM 2840 C CA . VAL B 1 17 ? 36.947 58.421 122.573 1.00 56.84 177 VAL B CA 1
ATOM 2841 C C . VAL B 1 17 ? 37.537 59.803 122.321 1.00 56.22 177 VAL B C 1
ATOM 2842 O O . VAL B 1 17 ? 36.805 60.783 122.193 1.00 60.57 177 VAL B O 1
ATOM 2846 N N . ASN B 1 18 ? 38.864 59.875 122.257 1.00 58.14 178 ASN B N 1
ATOM 2847 C CA . ASN B 1 18 ? 39.558 61.140 122.024 1.00 61.51 178 ASN B CA 1
ATOM 2848 C C . ASN B 1 18 ? 39.205 62.193 123.076 1.00 68.45 178 ASN B C 1
ATOM 2849 O O . ASN B 1 18 ? 39.157 63.387 122.777 1.00 67.23 178 ASN B O 1
ATOM 2854 N N . GLU B 1 19 ? 38.963 61.738 124.305 1.00 67.27 179 GLU B N 1
ATOM 2855 C CA . GLU B 1 19 ? 38.597 62.617 125.417 1.00 70.63 179 GLU B CA 1
ATOM 2856 C C . GLU B 1 19 ? 37.452 63.556 125.045 1.00 70.78 179 GLU B C 1
ATOM 2857 O O . GLU B 1 19 ? 37.443 64.725 125.432 1.00 76.32 179 GLU B O 1
ATOM 2863 N N . LYS B 1 20 ? 36.486 63.033 124.300 1.00 67.87 180 LYS B N 1
ATOM 2864 C CA . LYS B 1 20 ? 35.381 63.836 123.794 1.00 67.28 180 LYS B CA 1
ATOM 2865 C C . LYS B 1 20 ? 34.205 63.828 124.758 1.00 62.81 180 LYS B C 1
ATOM 2866 O O . LYS B 1 20 ? 33.820 62.778 125.268 1.00 59.09 180 LYS B O 1
ATOM 2872 N N . ALA B 1 21 ? 33.634 65.004 125.000 1.00 66.46 181 ALA B N 1
ATOM 2873 C CA . ALA B 1 21 ? 32.485 65.131 125.892 1.00 67.84 181 ALA B CA 1
ATOM 2874 C C . ALA B 1 21 ? 31.315 64.300 125.379 1.00 67.83 181 ALA B C 1
ATOM 2875 O O . ALA B 1 21 ? 31.016 64.307 124.185 1.00 64.68 181 ALA B O 1
ATOM 2885 N N . ALA B 1 23 ? 27.324 63.466 125.474 1.00 58.64 183 ALA B N 1
ATOM 2886 C CA . ALA B 1 23 ? 25.973 63.869 125.841 1.00 63.30 183 ALA B CA 1
ATOM 2887 C C . ALA B 1 23 ? 25.069 62.644 125.938 1.00 67.09 183 ALA B C 1
ATOM 2888 O O . ALA B 1 23 ? 25.352 61.604 125.340 1.00 73.35 183 ALA B O 1
ATOM 2890 N N . GLY B 1 24 ? 23.990 62.765 126.704 1.00 60.13 184 GLY B N 1
ATOM 2891 C CA . GLY B 1 24 ? 22.977 61.726 126.758 1.00 61.52 184 GLY B CA 1
ATOM 2892 C C . GLY B 1 24 ? 23.327 60.491 127.568 1.00 58.45 184 GLY B C 1
ATOM 2893 O O . GLY B 1 24 ? 22.619 59.487 127.511 1.00 63.29 184 GLY B O 1
ATOM 2894 N N . ALA B 1 25 ? 24.422 60.551 128.317 1.00 55.67 185 ALA B N 1
ATOM 2895 C CA . ALA B 1 25 ? 24.740 59.487 129.259 1.00 64.42 185 ALA B CA 1
ATOM 2896 C C . ALA B 1 25 ? 23.902 59.700 130.518 1.00 60.53 185 ALA B C 1
ATOM 2897 O O . ALA B 1 25 ? 23.865 60.804 131.058 1.00 71.15 185 ALA B O 1
ATOM 2899 N N . VAL B 1 26 ? 23.227 58.651 130.981 1.00 50.91 186 VAL B N 1
ATOM 2900 C CA . VAL B 1 26 ? 22.289 58.792 132.096 1.00 51.46 186 VAL B CA 1
ATOM 2901 C C . VAL B 1 26 ? 22.778 58.133 133.389 1.00 55.46 186 VAL B C 1
ATOM 2902 O O . VAL B 1 26 ? 23.106 56.946 133.408 1.00 56.62 186 VAL B O 1
ATOM 2906 N N . PHE B 1 27 ? 22.811 58.912 134.468 1.00 48.95 187 PHE B N 1
ATOM 2907 C CA . PHE B 1 27 ? 23.289 58.430 135.761 1.00 49.92 187 PHE B CA 1
ATOM 2908 C C . PHE B 1 27 ? 22.232 58.573 136.852 1.00 54.42 187 PHE B C 1
ATOM 2909 O O . PHE B 1 27 ? 21.382 59.463 136.801 1.00 56.21 187 PHE B O 1
ATOM 2917 N N . SER B 1 28 ? 22.299 57.698 137.847 1.00 57.29 188 SER B N 1
ATOM 2918 C CA . SER B 1 28 ? 21.529 57.876 139.070 1.00 58.15 188 SER B CA 1
ATOM 2919 C C . SER B 1 28 ? 22.469 58.295 140.194 1.00 52.26 188 SER B C 1
ATOM 2920 O O . SER B 1 28 ? 23.631 57.887 140.227 1.00 50.14 188 SER B O 1
ATOM 2923 N N . LEU B 1 29 ? 21.967 59.124 141.103 1.00 52.96 189 LEU B N 1
ATOM 2924 C CA . LEU B 1 29 ? 22.739 59.545 142.267 1.00 45.90 189 LEU B CA 1
ATOM 2925 C C . LEU B 1 29 ? 22.176 58.898 143.529 1.00 48.77 189 LEU B C 1
ATOM 2926 O O . LEU B 1 29 ? 20.986 59.021 143.820 1.00 47.92 189 LEU B O 1
ATOM 2931 N N . PHE B 1 30 ? 23.036 58.200 144.267 1.00 45.24 190 PHE B N 1
ATOM 2932 C CA . PHE B 1 30 ? 22.628 57.507 145.482 1.00 43.97 190 PHE B CA 1
ATOM 2933 C C . PHE B 1 30 ? 23.448 57.972 146.679 1.00 46.25 190 PHE B C 1
ATOM 2934 O O . PHE B 1 30 ? 24.612 58.351 146.534 1.00 45.98 190 PHE B O 1
ATOM 2942 N N . LYS B 1 31 ? 22.842 57.939 147.863 1.00 40.53 191 LYS B N 1
ATOM 2943 C CA . LYS B 1 31 ? 23.604 58.058 149.096 1.00 40.68 191 LYS B CA 1
ATOM 2944 C C . LYS B 1 31 ? 24.380 56.757 149.228 1.00 39.78 191 LYS B C 1
ATOM 2945 O O . LYS B 1 31 ? 23.986 55.750 148.649 1.00 39.47 191 LYS B O 1
ATOM 2951 N N . LYS B 1 32 ? 25.479 56.768 149.976 1.00 46.81 192 LYS B N 1
ATOM 2952 C CA . LYS B 1 32 ? 26.344 55.590 150.056 1.00 45.72 192 LYS B CA 1
ATOM 2953 C C . LYS B 1 32 ? 25.607 54.326 150.498 1.00 49.88 192 LYS B C 1
ATOM 2954 O O . LYS B 1 32 ? 26.020 53.216 150.165 1.00 50.02 192 LYS B O 1
ATOM 2960 N N . ASP B 1 33 ? 24.516 54.493 151.240 1.00 53.60 193 ASP B N 1
ATOM 2961 C CA . ASP B 1 33 ? 23.759 53.347 151.742 1.00 64.33 193 ASP B CA 1
ATOM 2962 C C . ASP B 1 33 ? 22.817 52.759 150.691 1.00 59.61 193 ASP B C 1
ATOM 2963 O O . ASP B 1 33 ? 22.118 51.779 150.948 1.00 61.14 193 ASP B O 1
ATOM 2968 N N . GLY B 1 34 ? 22.802 53.361 149.508 1.00 55.47 194 GLY B N 1
ATOM 2969 C CA . GLY B 1 34 ? 21.982 52.866 148.419 1.00 53.59 194 GLY B CA 1
ATOM 2970 C C . GLY B 1 34 ? 20.650 53.578 148.305 1.00 52.33 194 GLY B C 1
ATOM 2971 O O . GLY B 1 34 ? 19.825 53.236 147.460 1.00 54.91 194 GLY B O 1
ATOM 2972 N N . THR B 1 35 ? 20.433 54.568 149.162 1.00 49.74 195 THR B N 1
ATOM 2973 C CA . THR B 1 35 ? 19.232 55.388 149.079 1.00 47.70 195 THR B CA 1
ATOM 2974 C C . THR B 1 35 ? 19.299 56.273 147.842 1.00 51.19 195 THR B C 1
ATOM 2975 O O . THR B 1 35 ? 20.284 56.980 147.629 1.00 44.40 195 THR B O 1
ATOM 2979 N N . GLU B 1 36 ? 18.255 56.232 147.023 1.00 55.72 196 GLU B N 1
ATOM 2980 C CA . GLU B 1 36 ? 18.239 57.018 145.797 1.00 55.52 196 GLU B CA 1
ATOM 2981 C C . GLU B 1 36 ? 18.040 58.495 146.106 1.00 58.86 196 GLU B C 1
ATOM 2982 O O . GLU B 1 36 ? 17.156 58.863 146.878 1.00 67.01 196 GLU B O 1
ATOM 2988 N N . VAL B 1 37 ? 18.882 59.333 145.509 1.00 54.60 197 VAL B N 1
ATOM 2989 C CA . VAL B 1 37 ? 18.773 60.780 145.648 1.00 46.93 197 VAL B CA 1
ATOM 2990 C C . VAL B 1 37 ? 18.137 61.374 144.396 1.00 52.40 197 VAL B C 1
ATOM 2991 O O . VAL B 1 37 ? 17.153 62.109 144.474 1.00 55.42 197 VAL B O 1
ATOM 2995 N N . LYS B 1 38 ? 18.701 61.046 143.237 1.00 49.77 198 LYS B N 1
ATOM 2996 C CA . LYS B 1 38 ? 18.165 61.525 141.968 1.00 52.12 198 LYS B CA 1
ATOM 2997 C C . LYS B 1 38 ? 18.382 60.494 140.867 1.00 55.17 198 LYS B C 1
ATOM 2998 O O . LYS B 1 38 ? 19.313 59.691 140.930 1.00 50.32 198 LYS B O 1
ATOM 3004 N N . LYS B 1 39 ? 17.516 60.516 139.861 1.00 58.39 199 LYS B N 1
ATOM 3005 C CA . LYS B 1 39 ? 17.625 59.580 138.749 1.00 62.51 199 LYS B CA 1
ATOM 3006 C C . LYS B 1 39 ? 17.375 60.281 137.419 1.00 69.09 199 LYS B C 1
ATOM 3007 O O . LYS B 1 39 ? 16.971 61.443 137.386 1.00 76.67 199 LYS B O 1
ATOM 3013 N N . GLU B 1 40 ? 17.614 59.569 136.324 1.00 66.01 200 GLU B N 1
ATOM 3014 C CA . GLU B 1 40 ? 17.447 60.142 134.995 1.00 70.40 200 GLU B CA 1
ATOM 3015 C C . GLU B 1 40 ? 18.242 61.432 134.829 1.00 69.38 200 GLU B C 1
ATOM 3016 O O . GLU B 1 40 ? 17.778 62.381 134.194 1.00 78.47 200 GLU B O 1
ATOM 3022 N N . LEU B 1 41 ? 19.438 61.469 135.409 1.00 55.97 201 LEU B N 1
ATOM 3023 C CA . LEU B 1 41 ? 20.346 62.588 135.191 1.00 54.00 201 LEU B CA 1
ATOM 3024 C C . LEU B 1 41 ? 21.139 62.340 133.913 1.00 57.19 201 LEU B C 1
ATOM 3025 O O . LEU B 1 41 ? 21.918 61.392 133.838 1.00 60.73 201 LEU B O 1
ATOM 3030 N N . ALA B 1 42 ? 20.936 63.191 132.910 1.00 50.92 202 ALA B N 1
ATOM 3031 C CA . ALA B 1 42 ? 21.603 63.030 131.619 1.00 51.31 202 ALA B CA 1
ATOM 3032 C C . ALA B 1 42 ? 22.619 64.138 131.350 1.00 51.15 202 ALA B C 1
ATOM 3033 O O . ALA B 1 42 ? 22.307 65.324 131.466 1.00 55.75 202 ALA B O 1
ATOM 3035 N N . THR B 1 43 ? 23.834 63.742 130.987 1.00 42.14 203 THR B N 1
ATOM 3036 C CA . THR B 1 43 ? 24.901 64.695 130.697 1.00 49.71 203 THR B CA 1
ATOM 3037 C C . THR B 1 43 ? 24.481 65.675 129.598 1.00 58.48 203 THR B C 1
ATOM 3038 O O . THR B 1 43 ? 23.831 65.287 128.628 1.00 58.66 203 THR B O 1
ATOM 3042 N N . ASP B 1 44 ? 24.852 66.945 129.749 1.00 56.19 204 ASP B N 1
ATOM 3043 C CA . ASP B 1 44 ? 24.466 67.963 128.774 1.00 62.55 204 ASP B CA 1
ATOM 3044 C C . ASP B 1 44 ? 25.311 67.881 127.507 1.00 62.49 204 ASP B C 1
ATOM 3045 O O . ASP B 1 44 ? 26.040 66.910 127.299 1.00 57.34 204 ASP B O 1
ATOM 3050 N N . ALA B 1 45 ? 25.212 68.905 126.665 1.00 67.12 205 ALA B N 1
ATOM 3051 C CA . ALA B 1 45 ? 25.959 68.937 125.415 1.00 72.44 205 ALA B CA 1
ATOM 3052 C C . ALA B 1 45 ? 27.464 68.818 125.646 1.00 70.38 205 ALA B C 1
ATOM 3053 O O . ALA B 1 45 ? 28.187 68.302 124.797 1.00 65.48 205 ALA B O 1
ATOM 3055 N N . ASN B 1 46 ? 27.931 69.284 126.800 1.00 66.92 206 ASN B N 1
ATOM 3056 C CA . ASN B 1 46 ? 29.360 69.261 127.102 1.00 58.94 206 ASN B CA 1
ATOM 3057 C C . ASN B 1 46 ? 29.773 68.087 127.985 1.00 51.37 206 ASN B C 1
ATOM 3058 O O . ASN B 1 46 ? 30.909 68.026 128.467 1.00 48.29 206 ASN B O 1
ATOM 3063 N N . GLY B 1 47 ? 28.849 67.151 128.180 1.00 46.99 207 GLY B N 1
ATOM 3064 C CA . GLY B 1 47 ? 29.099 65.981 129.005 1.00 53.38 207 GLY B CA 1
ATOM 3065 C C . GLY B 1 47 ? 29.030 66.218 130.508 1.00 55.21 207 GLY B C 1
ATOM 3066 O O . GLY B 1 47 ? 29.594 65.440 131.280 1.00 55.10 207 GLY B O 1
ATOM 3067 N N . HIS B 1 48 ? 28.334 67.273 130.930 1.00 52.14 208 HIS B N 1
ATOM 3068 C CA . HIS B 1 48 ? 28.243 67.610 132.355 1.00 46.39 208 HIS B CA 1
ATOM 3069 C C . HIS B 1 48 ? 26.919 67.239 133.010 1.00 49.09 208 HIS B C 1
ATOM 3070 O O . HIS B 1 48 ? 25.849 67.473 132.453 1.00 53.48 208 HIS B O 1
ATOM 3077 N N . ILE B 1 49 ? 27.010 66.666 134.206 1.00 51.35 209 ILE B N 1
ATOM 3078 C CA . ILE B 1 49 ? 25.871 66.541 135.102 1.00 46.91 209 ILE B CA 1
ATOM 3079 C C . ILE B 1 49 ? 26.191 67.336 136.363 1.00 51.67 209 ILE B C 1
ATOM 3080 O O . ILE B 1 49 ? 27.234 67.134 136.987 1.00 51.77 209 ILE B O 1
ATOM 3085 N N . ARG B 1 50 ? 25.306 68.259 136.721 1.00 54.01 210 ARG B N 1
ATOM 3086 C CA . ARG B 1 50 ? 25.572 69.165 137.832 1.00 50.06 210 ARG B CA 1
ATOM 3087 C C . ARG B 1 50 ? 24.498 69.052 138.906 1.00 52.41 210 ARG B C 1
ATOM 3088 O O . ARG B 1 50 ? 23.306 69.183 138.623 1.00 52.52 210 ARG B O 1
ATOM 3096 N N . VAL B 1 51 ? 24.931 68.803 140.137 1.00 49.53 211 VAL B N 1
ATOM 3097 C CA . VAL B 1 51 ? 24.019 68.621 141.258 1.00 48.55 211 VAL B CA 1
ATOM 3098 C C . VAL B 1 51 ? 24.488 69.406 142.476 1.00 49.97 211 VAL B C 1
ATOM 3099 O O . VAL B 1 51 ? 25.617 69.238 142.934 1.00 55.54 211 VAL B O 1
ATOM 3103 N N . GLN B 1 52 ? 23.617 70.264 142.994 1.00 46.84 212 GLN B N 1
ATOM 3104 C CA . GLN B 1 52 ? 23.913 71.007 144.214 1.00 52.24 212 GLN B CA 1
ATOM 3105 C C . GLN B 1 52 ? 22.876 70.725 145.299 1.00 51.41 212 GLN B C 1
ATOM 3106 O O . GLN B 1 52 ? 21.953 69.932 145.102 1.00 53.03 212 GLN B O 1
ATOM 3112 N N . GLY B 1 53 ? 23.034 71.377 146.447 1.00 53.30 213 GLY B N 1
ATOM 3113 C CA . GLY B 1 53 ? 22.107 71.211 147.551 1.00 50.23 213 GLY B CA 1
ATOM 3114 C C . GLY B 1 53 ? 22.272 69.876 148.251 1.00 53.80 213 GLY B C 1
ATOM 3115 O O . GLY B 1 53 ? 21.369 69.417 148.952 1.00 52.92 213 GLY B O 1
ATOM 3116 N N . LEU B 1 54 ? 23.429 69.250 148.063 1.00 51.25 214 LEU B N 1
ATOM 3117 C CA . LEU B 1 54 ? 23.698 67.954 148.673 1.00 47.89 214 LEU B CA 1
ATOM 3118 C C . LEU B 1 54 ? 24.185 68.108 150.111 1.00 49.90 214 LEU B C 1
ATOM 3119 O O . LEU B 1 54 ? 25.152 68.818 150.377 1.00 46.94 214 LEU B O 1
ATOM 3124 N N . GLU B 1 55 ? 23.512 67.439 151.039 1.00 53.26 215 GLU B N 1
ATOM 3125 C CA . GLU B 1 55 ? 23.954 67.445 152.426 1.00 54.95 215 GLU B CA 1
ATOM 3126 C C . GLU B 1 55 ? 25.297 66.738 152.528 1.00 53.26 215 GLU B C 1
ATOM 3127 O O . GLU B 1 55 ? 25.603 65.860 151.723 1.00 51.44 215 GLU B O 1
ATOM 3133 N N . TYR B 1 56 ? 26.107 67.136 153.501 1.00 50.10 216 TYR B N 1
ATOM 3134 C CA . TYR B 1 56 ? 27.403 66.505 153.699 1.00 47.51 216 TYR B CA 1
ATOM 3135 C C . TYR B 1 56 ? 27.211 65.000 153.830 1.00 47.71 216 TYR B C 1
ATOM 3136 O O . TYR B 1 56 ? 26.177 64.539 154.319 1.00 42.64 216 TYR B O 1
ATOM 3145 N N . GLY B 1 57 ? 28.201 64.236 153.384 1.00 46.58 217 GLY B N 1
ATOM 3146 C CA . GLY B 1 57 ? 28.125 62.789 153.438 1.00 40.53 217 GLY B CA 1
ATOM 3147 C C . GLY B 1 57 ? 28.713 62.137 152.203 1.00 44.76 217 GLY B C 1
ATOM 3148 O O . GLY B 1 57 ? 29.188 62.819 151.296 1.00 46.66 217 GLY B O 1
ATOM 3149 N N . GLU B 1 58 ? 28.677 60.810 152.170 1.00 47.35 218 GLU B N 1
ATOM 3150 C CA . GLU B 1 58 ? 29.234 60.053 151.058 1.00 50.19 218 GLU B CA 1
ATOM 3151 C C . GLU B 1 58 ? 28.134 59.593 150.105 1.00 50.82 218 GLU B C 1
ATOM 3152 O O . GLU B 1 58 ? 27.115 59.051 150.538 1.00 46.31 218 GLU B O 1
ATOM 3158 N N . TYR B 1 59 ? 28.347 59.820 148.809 1.00 52.22 219 TYR B N 1
ATOM 3159 C CA . TYR B 1 59 ? 27.399 59.416 147.774 1.00 46.77 219 TYR B CA 1
ATOM 3160 C C . TYR B 1 59 ? 28.108 58.589 146.713 1.00 46.02 219 TYR B C 1
ATOM 3161 O O . TYR B 1 59 ? 29.319 58.379 146.774 1.00 46.12 219 TYR B O 1
ATOM 3170 N N . TYR B 1 60 ? 27.349 58.137 145.724 1.00 41.70 220 TYR B N 1
ATOM 3171 C CA . TYR B 1 60 ? 27.954 57.570 144.528 1.00 46.70 220 TYR B CA 1
ATOM 3172 C C . TYR B 1 60 ? 27.054 57.733 143.312 1.00 41.64 220 TYR B C 1
ATOM 3173 O O . TYR B 1 60 ? 25.825 57.706 143.422 1.00 35.54 220 TYR B O 1
ATOM 3182 N N . PHE B 1 61 ? 27.685 57.943 142.161 1.00 42.96 221 PHE B N 1
ATOM 3183 C CA . PHE B 1 61 ? 26.989 57.953 140.884 1.00 42.32 221 PHE B CA 1
ATOM 3184 C C . PHE B 1 61 ? 27.039 56.556 140.292 1.00 45.91 221 PHE B C 1
ATOM 3185 O O . PHE B 1 61 ? 28.048 55.860 140.410 1.00 44.92 221 PHE B O 1
ATOM 3193 N N . GLN B 1 62 ? 25.952 56.145 139.651 1.00 45.30 222 GLN B N 1
ATOM 3194 C CA . GLN B 1 62 ? 25.948 54.889 138.917 1.00 47.99 222 GLN B CA 1
ATOM 3195 C C . GLN B 1 62 ? 25.238 55.055 137.576 1.00 45.09 222 GLN B C 1
ATOM 3196 O O . GLN B 1 62 ? 24.124 55.575 137.511 1.00 38.49 222 GLN B O 1
ATOM 3202 N N . GLU B 1 63 ? 25.905 54.588 136.523 1.00 53.41 223 GLU B N 1
ATOM 3203 C CA . GLU B 1 63 ? 25.362 54.754 135.177 1.00 48.12 223 GLU B CA 1
ATOM 3204 C C . GLU B 1 63 ? 24.184 53.817 134.937 1.00 48.80 223 GLU B C 1
ATOM 3205 O O . GLU B 1 63 ? 24.259 52.621 135.225 1.00 50.03 223 GLU B O 1
ATOM 3211 N N . THR B 1 64 ? 23.070 54.363 134.417 1.00 50.90 224 THR B N 1
ATOM 3212 C CA . THR B 1 64 ? 21.897 53.563 134.081 1.00 48.43 224 THR B CA 1
ATOM 3213 C C . THR B 1 64 ? 21.704 53.412 132.566 1.00 56.47 224 THR B C 1
ATOM 3214 O O . THR B 1 64 ? 21.033 52.484 132.110 1.00 52.21 224 THR B O 1
ATOM 3218 N N . LYS B 1 65 ? 22.281 54.326 131.790 1.00 54.44 225 LYS B N 1
ATOM 3219 C CA . LYS B 1 65 ? 22.281 54.193 130.332 1.00 58.80 225 LYS B CA 1
ATOM 3220 C C . LYS B 1 65 ? 23.571 54.716 129.707 1.00 58.43 225 LYS B C 1
ATOM 3221 O O . LYS B 1 65 ? 23.963 55.860 129.931 1.00 60.43 225 LYS B O 1
ATOM 3227 N N . ALA B 1 66 ? 24.225 53.869 128.920 1.00 62.06 226 ALA B N 1
ATOM 3228 C CA . ALA B 1 66 ? 25.458 54.249 128.239 1.00 64.33 226 ALA B CA 1
ATOM 3229 C C . ALA B 1 66 ? 25.187 55.272 127.141 1.00 63.19 226 ALA B C 1
ATOM 3230 O O . ALA B 1 66 ? 24.130 55.248 126.511 1.00 66.30 226 ALA B O 1
ATOM 3232 N N . PRO B 1 67 ? 26.147 56.178 126.906 1.00 60.80 227 PRO B N 1
ATOM 3233 C CA . PRO B 1 67 ? 26.012 57.134 125.804 1.00 58.33 227 PRO B CA 1
ATOM 3234 C C . PRO B 1 67 ? 26.004 56.358 124.496 1.00 66.53 227 PRO B C 1
ATOM 3235 O O . PRO B 1 67 ? 26.743 55.381 124.382 1.00 73.26 227 PRO B O 1
ATOM 3239 N N . LYS B 1 68 ? 25.185 56.773 123.537 1.00 66.03 228 LYS B N 1
ATOM 3240 C CA . LYS B 1 68 ? 25.037 56.033 122.286 1.00 69.68 228 LYS B CA 1
ATOM 3241 C C . LYS B 1 68 ? 26.379 55.565 121.721 1.00 72.68 228 LYS B C 1
ATOM 3242 O O . LYS B 1 68 ? 27.314 56.356 121.584 1.00 68.83 228 LYS B O 1
ATOM 3248 N N . GLY B 1 69 ? 26.465 54.274 121.408 1.00 68.06 229 GLY B N 1
ATOM 3249 C CA . GLY B 1 69 ? 27.666 53.697 120.829 1.00 66.12 229 GLY B CA 1
ATOM 3250 C C . GLY B 1 69 ? 28.698 53.182 121.822 1.00 70.45 229 GLY B C 1
ATOM 3251 O O . GLY B 1 69 ? 29.684 52.559 121.424 1.00 70.30 229 GLY B O 1
ATOM 3252 N N . TYR B 1 70 ? 28.478 53.430 123.112 1.00 60.28 230 TYR B N 1
ATOM 3253 C CA . TYR B 1 70 ? 29.449 53.049 124.141 1.00 61.78 230 TYR B CA 1
ATOM 3254 C C . TYR B 1 70 ? 28.987 51.892 125.030 1.00 67.85 230 TYR B C 1
ATOM 3255 O O . TYR B 1 70 ? 27.802 51.558 125.071 1.00 67.65 230 TYR B O 1
ATOM 3264 N N . VAL B 1 71 ? 29.935 51.289 125.744 1.00 63.59 231 VAL B N 1
ATOM 3265 C CA . VAL B 1 71 ? 29.647 50.131 126.585 1.00 64.62 231 VAL B CA 1
ATOM 3266 C C . VAL B 1 71 ? 29.201 50.531 127.994 1.00 71.19 231 VAL B C 1
ATOM 3267 O O . VAL B 1 71 ? 29.857 51.329 128.666 1.00 68.37 231 VAL B O 1
ATOM 3271 N N . ILE B 1 72 ? 28.079 49.965 128.430 1.00 74.12 232 ILE B N 1
ATOM 3272 C CA . ILE B 1 72 ? 27.498 50.285 129.729 1.00 70.57 232 ILE B CA 1
ATOM 3273 C C . ILE B 1 72 ? 28.422 49.878 130.877 1.00 67.21 232 ILE B C 1
ATOM 3274 O O . ILE B 1 72 ? 29.143 48.881 130.786 1.00 59.55 232 ILE B O 1
ATOM 3279 N N . ASP B 1 73 ? 28.392 50.657 131.957 1.00 62.58 233 ASP B N 1
ATOM 3280 C CA . ASP B 1 73 ? 29.270 50.436 133.104 1.00 62.19 233 ASP B CA 1
ATOM 3281 C C . ASP B 1 73 ? 28.512 50.636 134.413 1.00 59.22 233 ASP B C 1
ATOM 3282 O O . ASP B 1 73 ? 28.109 51.752 134.731 1.00 58.17 233 ASP B O 1
ATOM 3287 N N . PRO B 1 74 ? 28.319 49.548 135.176 1.00 54.39 234 PRO B N 1
ATOM 3288 C CA . PRO B 1 74 ? 27.541 49.550 136.420 1.00 50.34 234 PRO B CA 1
ATOM 3289 C C . PRO B 1 74 ? 28.354 49.997 137.628 1.00 46.73 234 PRO B C 1
ATOM 3290 O O . PRO B 1 74 ? 27.822 50.018 138.735 1.00 54.47 234 PRO B O 1
ATOM 3294 N N . THR B 1 75 ? 29.621 50.337 137.416 1.00 43.08 235 THR B N 1
ATOM 3295 C CA . THR B 1 75 ? 30.505 50.748 138.504 1.00 39.78 235 THR B CA 1
ATOM 3296 C C . THR B 1 75 ? 29.897 51.828 139.401 1.00 48.56 235 THR B C 1
ATOM 3297 O O . THR B 1 75 ? 29.334 52.811 138.921 1.00 49.26 235 THR B O 1
ATOM 3301 N N . LYS B 1 76 ? 30.014 51.628 140.711 1.00 45.49 236 LYS B N 1
ATOM 3302 C CA . LYS B 1 76 ? 29.592 52.626 141.686 1.00 41.94 236 LYS B CA 1
ATOM 3303 C C . LYS B 1 76 ? 30.750 53.573 141.948 1.00 46.64 236 LYS B C 1
ATOM 3304 O O . LYS B 1 76 ? 31.762 53.175 142.506 1.00 51.95 236 LYS B O 1
ATOM 3310 N N . ARG B 1 77 ? 30.611 54.826 141.534 1.00 51.71 237 ARG B N 1
ATOM 3311 C CA . ARG B 1 77 ? 31.690 55.792 141.698 1.00 50.27 237 ARG B CA 1
ATOM 3312 C C . ARG B 1 77 ? 31.396 56.765 142.842 1.00 46.55 237 ARG B C 1
ATOM 3313 O O . ARG B 1 77 ? 30.517 57.622 142.741 1.00 36.46 237 ARG B O 1
ATOM 3321 N N . GLU B 1 78 ? 32.142 56.620 143.932 1.00 47.56 238 GLU B N 1
ATOM 3322 C CA . GLU B 1 78 ? 31.878 57.383 145.149 1.00 50.09 238 GLU B CA 1
ATOM 3323 C C . GLU B 1 78 ? 32.479 58.779 145.132 1.00 49.30 238 GLU B C 1
ATOM 3324 O O . GLU B 1 78 ? 33.473 59.038 144.454 1.00 44.28 238 GLU B O 1
ATOM 3330 N N . PHE B 1 79 ? 31.860 59.674 145.895 1.00 45.49 239 PHE B N 1
ATOM 3331 C CA . PHE B 1 79 ? 32.439 60.977 146.179 1.00 44.65 239 PHE B CA 1
ATOM 3332 C C . PHE B 1 79 ? 31.954 61.468 147.546 1.00 44.96 239 PHE B C 1
ATOM 3333 O O . PHE B 1 79 ? 30.914 61.031 148.040 1.00 42.36 239 PHE B O 1
ATOM 3341 N N . PHE B 1 80 ? 32.725 62.354 148.166 1.00 43.07 240 PHE B N 1
ATOM 3342 C CA . PHE B 1 80 ? 32.369 62.881 149.476 1.00 53.09 240 PHE B CA 1
ATOM 3343 C C . PHE B 1 80 ? 32.024 64.362 149.393 1.00 47.98 240 PHE B C 1
ATOM 3344 O O . PHE B 1 80 ? 32.805 65.162 148.880 1.00 57.60 240 PHE B O 1
ATOM 3352 N N . VAL B 1 81 ? 30.848 64.723 149.889 1.00 39.62 241 VAL B N 1
ATOM 3353 C CA . VAL B 1 81 ? 30.504 66.126 150.055 1.00 42.78 241 VAL B CA 1
ATOM 3354 C C . VAL B 1 81 ? 30.802 66.518 151.498 1.00 53.81 241 VAL B C 1
ATOM 3355 O O . VAL B 1 81 ? 30.150 66.031 152.417 1.00 50.65 241 VAL B O 1
ATOM 3359 N N . LYS B 1 82 ? 31.797 67.380 151.695 1.00 58.73 242 LYS B N 1
ATOM 3360 C CA . LYS B 1 82 ? 32.215 67.767 153.042 1.00 65.08 242 LYS B CA 1
ATOM 3361 C C . LYS B 1 82 ? 32.374 69.273 153.186 1.00 67.36 242 LYS B C 1
ATOM 3362 O O . LYS B 1 82 ? 32.436 69.800 154.294 1.00 75.34 242 LYS B O 1
ATOM 3368 N N . ASN B 1 83 ? 32.450 69.969 152.061 1.00 66.75 243 ASN B N 1
ATOM 3369 C CA . ASN B 1 83 ? 32.518 71.424 152.089 1.00 67.24 243 ASN B CA 1
ATOM 3370 C C . ASN B 1 83 ? 31.323 72.048 151.393 1.00 60.45 243 ASN B C 1
ATOM 3371 O O . ASN B 1 83 ? 30.754 71.468 150.470 1.00 58.38 243 ASN B O 1
ATOM 3376 N N . SER B 1 84 ? 30.940 73.228 151.849 1.00 54.36 244 SER B N 1
ATOM 3377 C CA . SER B 1 84 ? 29.811 73.913 151.263 1.00 65.04 244 SER B CA 1
ATOM 3378 C C . SER B 1 84 ? 30.169 74.476 149.889 1.00 61.62 244 SER B C 1
ATOM 3379 O O . SER B 1 84 ? 31.231 75.072 149.711 1.00 55.94 244 SER B O 1
ATOM 3382 N N . GLY B 1 85 ? 29.281 74.283 148.920 1.00 64.74 245 GLY B N 1
ATOM 3383 C CA . GLY B 1 85 ? 29.487 74.813 147.581 1.00 64.57 245 GLY B CA 1
ATOM 3384 C C . GLY B 1 85 ? 28.180 74.920 146.825 1.00 64.24 245 GLY B C 1
ATOM 3385 O O . GLY B 1 85 ? 27.174 74.340 147.227 1.00 66.75 245 GLY B O 1
ATOM 3386 N N . THR B 1 86 ? 28.184 75.677 145.734 1.00 59.89 246 THR B N 1
ATOM 3387 C CA . THR B 1 86 ? 27.011 75.752 144.875 1.00 62.80 246 THR B CA 1
ATOM 3388 C C . THR B 1 86 ? 27.422 75.690 143.409 1.00 63.07 246 THR B C 1
ATOM 3389 O O . THR B 1 86 ? 28.569 75.971 143.061 1.00 58.46 246 THR B O 1
ATOM 3393 N N . ILE B 1 87 ? 26.482 75.307 142.556 1.00 63.28 247 ILE B N 1
ATOM 3394 C CA . ILE B 1 87 ? 26.696 75.335 141.115 1.00 63.07 247 ILE B CA 1
ATOM 3395 C C . ILE B 1 87 ? 25.345 75.414 140.422 1.00 56.89 247 ILE B C 1
ATOM 3396 O O . ILE B 1 87 ? 24.443 74.630 140.715 1.00 56.42 247 ILE B O 1
ATOM 3401 N N . ASN B 1 88 ? 25.190 76.382 139.527 1.00 58.70 248 ASN B N 1
ATOM 3402 C CA . ASN B 1 88 ? 23.928 76.514 138.814 1.00 62.01 248 ASN B CA 1
ATOM 3403 C C . ASN B 1 88 ? 23.744 75.446 137.732 1.00 60.14 248 ASN B C 1
ATOM 3404 O O . ASN B 1 88 ? 24.606 74.592 137.526 1.00 55.97 248 ASN B O 1
ATOM 3409 N N . GLU B 1 89 ? 22.603 75.501 137.057 1.00 68.34 249 GLU B N 1
ATOM 3410 C CA . GLU B 1 89 ? 22.212 74.493 136.079 1.00 72.99 249 GLU B CA 1
ATOM 3411 C C . GLU B 1 89 ? 23.249 74.311 134.969 1.00 65.07 249 GLU B C 1
ATOM 3412 O O . GLU B 1 89 ? 23.664 73.189 134.673 1.00 60.60 249 GLU B O 1
ATOM 3418 N N . ASP B 1 90 ? 23.664 75.418 134.359 1.00 58.18 250 ASP B N 1
ATOM 3419 C CA . ASP B 1 90 ? 24.588 75.371 133.230 1.00 60.69 250 ASP B CA 1
ATOM 3420 C C . ASP B 1 90 ? 26.053 75.510 133.646 1.00 60.92 250 ASP B C 1
ATOM 3421 O O . ASP B 1 90 ? 26.941 75.572 132.798 1.00 68.15 250 ASP B O 1
ATOM 3426 N N . GLY B 1 91 ? 26.299 75.555 134.952 1.00 55.50 251 GLY B N 1
ATOM 3427 C CA . GLY B 1 91 ? 27.654 75.615 135.470 1.00 51.37 251 GLY B CA 1
ATOM 3428 C C . GLY B 1 91 ? 28.351 76.941 135.225 1.00 52.86 251 GLY B C 1
ATOM 3429 O O . GLY B 1 91 ? 29.570 77.050 135.372 1.00 63.18 251 GLY B O 1
ATOM 3430 N N . THR B 1 92 ? 27.581 77.955 134.853 1.00 45.03 252 THR B N 1
ATOM 3431 C CA . THR B 1 92 ? 28.150 79.269 134.571 1.00 52.97 252 THR B CA 1
ATOM 3432 C C . THR B 1 92 ? 28.506 80.038 135.844 1.00 61.81 252 THR B C 1
ATOM 3433 O O . THR B 1 92 ? 29.243 81.025 135.791 1.00 63.27 252 THR B O 1
ATOM 3437 N N . ILE B 1 93 ? 27.982 79.579 136.979 1.00 60.34 253 ILE B N 1
ATOM 3438 C CA . ILE B 1 93 ? 28.203 80.243 138.260 1.00 65.36 253 ILE B CA 1
ATOM 3439 C C . ILE B 1 93 ? 28.486 79.235 139.373 1.00 61.83 253 ILE B C 1
ATOM 3440 O O . ILE B 1 93 ? 27.650 78.384 139.684 1.00 57.98 253 ILE B O 1
ATOM 3445 N N . THR B 1 94 ? 29.669 79.342 139.969 1.00 62.66 254 THR B N 1
ATOM 3446 C CA . THR B 1 94 ? 30.087 78.440 141.040 1.00 51.36 254 THR B CA 1
ATOM 3447 C C . THR B 1 94 ? 30.495 79.228 142.281 1.00 58.48 254 THR B C 1
ATOM 3448 O O . THR B 1 94 ? 30.972 80.355 142.181 1.00 57.02 254 THR B O 1
ATOM 3452 N N . SER B 1 95 ? 30.292 78.633 143.453 1.00 63.92 255 SER B N 1
ATOM 3453 C CA . SER B 1 95 ? 30.752 79.224 144.702 1.00 74.54 255 SER B CA 1
ATOM 3454 C C . SER B 1 95 ? 31.142 78.121 145.676 1.00 65.01 255 SER B C 1
ATOM 3455 O O . SER B 1 95 ? 30.742 76.968 145.514 1.00 58.80 255 SER B O 1
ATOM 3458 N N . GLY B 1 96 ? 31.923 78.476 146.689 1.00 73.39 256 GLY B N 1
ATOM 3459 C CA . GLY B 1 96 ? 32.392 77.499 147.651 1.00 74.66 256 GLY B CA 1
ATOM 3460 C C . GLY B 1 96 ? 33.160 76.389 146.959 1.00 75.66 256 GLY B C 1
ATOM 3461 O O . GLY B 1 96 ? 33.931 76.643 146.033 1.00 58.93 256 GLY B O 1
ATOM 3462 N N . THR B 1 97 ? 32.938 75.155 147.401 1.00 77.20 257 THR B N 1
ATOM 3463 C CA . THR B 1 97 ? 33.652 74.005 146.861 1.00 73.24 257 THR B CA 1
ATOM 3464 C C . THR B 1 97 ? 32.719 73.093 146.071 1.00 66.25 257 THR B C 1
ATOM 3465 O O . THR B 1 97 ? 31.670 72.687 146.566 1.00 61.20 257 THR B O 1
ATOM 3469 N N . VAL B 1 98 ? 33.104 72.783 144.838 1.00 61.22 258 VAL B N 1
ATOM 3470 C CA . VAL B 1 98 ? 32.357 71.834 144.020 1.00 56.45 258 VAL B CA 1
ATOM 3471 C C . VAL B 1 98 ? 33.192 70.584 143.780 1.00 49.62 258 VAL B C 1
ATOM 3472 O O . VAL B 1 98 ? 34.314 70.667 143.282 1.00 56.96 258 VAL B O 1
ATOM 3476 N N . VAL B 1 99 ? 32.645 69.427 144.143 1.00 40.20 259 VAL B N 1
ATOM 3477 C CA . VAL B 1 99 ? 33.313 68.158 143.888 1.00 43.03 259 VAL B CA 1
ATOM 3478 C C . VAL B 1 99 ? 33.355 67.886 142.385 1.00 54.34 259 VAL B C 1
ATOM 3479 O O . VAL B 1 99 ? 32.331 67.955 141.707 1.00 51.56 259 VAL B O 1
ATOM 3483 N N . LYS B 1 100 ? 34.538 67.578 141.868 1.00 50.64 260 LYS B N 1
ATOM 3484 C CA . LYS B 1 100 ? 34.679 67.259 140.453 1.00 59.38 260 LYS B CA 1
ATOM 3485 C C . LYS B 1 100 ? 35.015 65.785 140.273 1.00 61.68 260 LYS B C 1
ATOM 3486 O O . LYS B 1 100 ? 35.854 65.241 140.992 1.00 60.59 260 LYS B O 1
ATOM 3500 N N . GLU B 1 102 ? 35.563 62.893 136.856 1.00 56.41 262 GLU B N 1
ATOM 3501 C CA . GLU B 1 102 ? 35.540 62.602 135.430 1.00 60.70 262 GLU B CA 1
ATOM 3502 C C . GLU B 1 102 ? 35.395 61.108 135.222 1.00 56.94 262 GLU B C 1
ATOM 3503 O O . GLU B 1 102 ? 36.162 60.321 135.777 1.00 54.73 262 GLU B O 1
ATOM 3509 N N . VAL B 1 103 ? 34.402 60.720 134.428 1.00 50.25 263 VAL B N 1
ATOM 3510 C CA . VAL B 1 103 ? 34.207 59.320 134.082 1.00 52.48 263 VAL B CA 1
ATOM 3511 C C . VAL B 1 103 ? 34.439 59.122 132.584 1.00 57.60 263 VAL B C 1
ATOM 3512 O O . VAL B 1 103 ? 33.824 59.790 131.749 1.00 48.37 263 VAL B O 1
ATOM 3516 N N . LYS B 1 104 ? 35.351 58.219 132.245 1.00 61.20 264 LYS B N 1
ATOM 3517 C CA . LYS B 1 104 ? 35.647 57.959 130.845 1.00 68.21 264 LYS B CA 1
ATOM 3518 C C . LYS B 1 104 ? 34.910 56.718 130.364 1.00 60.98 264 LYS B C 1
ATOM 3519 O O . LYS B 1 104 ? 34.759 55.744 131.102 1.00 59.27 264 LYS B O 1
ATOM 3525 N N . ASN B 1 105 ? 34.319 56.872 129.162 1.00 50.82 265 ASN B N 1
ATOM 3526 C CA . ASN B 1 105 ? 33.550 55.820 128.521 1.00 57.54 265 ASN B CA 1
ATOM 3527 C C . ASN B 1 105 ? 34.369 55.075 127.476 1.00 56.42 265 ASN B C 1
ATOM 3528 O O . ASN B 1 105 ? 35.119 55.694 126.716 1.00 51.15 265 ASN B O 1
ATOM 3532 N N . ASN B 1 106 ? 34.279 53.733 127.191 1.00 58.68 266 ASN B N 1
ATOM 3533 C CA . ASN B 1 106 ? 34.915 53.024 126.095 1.00 58.82 266 ASN B CA 1
ATOM 3534 C C . ASN B 1 106 ? 33.888 52.594 125.054 1.00 61.84 266 ASN B C 1
ATOM 3535 O O . ASN B 1 106 ? 32.751 52.258 125.394 1.00 54.87 266 ASN B O 1
ATOM 3540 N N . GLU B 1 107 ? 34.300 52.613 123.786 1.00 60.80 267 GLU B N 1
ATOM 3541 C CA . GLU B 1 107 ? 33.416 52.298 122.669 1.00 57.99 267 GLU B CA 1
ATOM 3542 C C . GLU B 1 107 ? 33.237 50.798 122.507 1.00 60.82 267 GLU B C 1
ATOM 3543 O O . GLU B 1 107 ? 34.162 50.018 122.749 1.00 60.15 267 GLU B O 1
ATOM 3549 N N . GLU B 1 108 ? 32.046 50.394 122.085 1.00 70.92 268 GLU B N 1
ATOM 3550 C CA . GLU B 1 108 ? 31.837 49.010 121.699 1.00 68.18 268 GLU B CA 1
ATOM 3551 C C . GLU B 1 108 ? 32.293 48.852 120.256 1.00 69.20 268 GLU B C 1
ATOM 3552 O O . GLU B 1 108 ? 32.056 49.733 119.424 1.00 60.21 268 GLU B O 1
ATOM 3558 N N . PRO B 1 109 ? 32.967 47.732 119.957 1.00 66.21 269 PRO B N 1
ATOM 3559 C CA . PRO B 1 109 ? 33.518 47.505 118.620 1.00 59.14 269 PRO B CA 1
ATOM 3560 C C . PRO B 1 109 ? 32.414 47.483 117.579 1.00 63.16 269 PRO B C 1
ATOM 3561 O O . PRO B 1 109 ? 31.302 47.041 117.869 1.00 65.66 269 PRO B O 1
ATOM 3565 N N . THR B 1 110 ? 32.723 47.978 116.387 1.00 58.28 270 THR B N 1
ATOM 3566 C CA . THR B 1 110 ? 31.793 47.948 115.268 1.00 57.32 270 THR B CA 1
ATOM 3567 C C . THR B 1 110 ? 32.517 47.406 114.042 1.00 59.42 270 THR B C 1
ATOM 3568 O O . THR B 1 110 ? 33.745 47.344 114.016 1.00 58.56 270 THR B O 1
ATOM 3572 N N . ILE B 1 111 ? 31.759 47.013 113.025 1.00 56.70 271 ILE B N 1
ATOM 3573 C CA . ILE B 1 111 ? 32.352 46.415 111.837 1.00 52.10 271 ILE B CA 1
ATOM 3574 C C . ILE B 1 111 ? 31.695 46.930 110.565 1.00 58.81 271 ILE B C 1
ATOM 3575 O O . ILE B 1 111 ? 30.478 47.101 110.503 1.00 61.16 271 ILE B O 1
ATOM 3580 N N . ASP B 1 112 ? 32.519 47.183 109.554 1.00 57.15 272 ASP B N 1
ATOM 3581 C CA . ASP B 1 112 ? 32.034 47.605 108.251 1.00 53.89 272 ASP B CA 1
ATOM 3582 C C . ASP B 1 112 ? 32.703 46.774 107.164 1.00 50.54 272 ASP B C 1
ATOM 3583 O O . ASP B 1 112 ? 33.881 46.431 107.273 1.00 45.90 272 ASP B O 1
ATOM 3588 N N . LYS B 1 113 ? 31.922 46.417 106.122 1.00 51.92 273 LYS B N 1
ATOM 3589 C CA . LYS B 1 113 ? 32.461 45.673 104.983 1.00 46.17 273 LYS B CA 1
ATOM 3590 C C . LYS B 1 113 ? 32.133 46.423 103.703 1.00 53.98 273 LYS B C 1
ATOM 3591 O O . LYS B 1 113 ? 30.977 46.763 103.453 1.00 48.77 273 LYS B O 1
ATOM 3597 N N . LYS B 1 114 ? 33.172 46.692 102.873 1.00 50.87 274 LYS B N 1
ATOM 3598 C CA . LYS B 1 114 ? 32.985 47.313 101.569 1.00 41.27 274 LYS B CA 1
ATOM 3599 C C . LYS B 1 114 ? 33.679 46.485 100.501 1.00 44.68 274 LYS B C 1
ATOM 3600 O O . LYS B 1 114 ? 34.483 45.600 100.806 1.00 43.02 274 LYS B O 1
ATOM 3606 N N . ILE B 1 115 ? 33.364 46.780 99.245 1.00 47.98 275 ILE B N 1
ATOM 3607 C CA . ILE B 1 115 ? 34.068 46.191 98.118 1.00 44.17 275 ILE B CA 1
ATOM 3608 C C . ILE B 1 115 ? 34.968 47.262 97.529 1.00 46.89 275 ILE B C 1
ATOM 3609 O O . ILE B 1 115 ? 34.504 48.349 97.189 1.00 45.54 275 ILE B O 1
ATOM 3614 N N . ASN B 1 116 ? 36.258 46.972 97.427 1.00 45.98 276 ASN B N 1
ATOM 3615 C CA . ASN B 1 116 ? 37.191 47.932 96.853 1.00 55.64 276 ASN B CA 1
ATOM 3616 C C . ASN B 1 116 ? 37.103 49.298 97.524 1.00 54.22 276 ASN B C 1
ATOM 3617 O O . ASN B 1 116 ? 36.874 50.310 96.867 1.00 51.97 276 ASN B O 1
ATOM 3622 N N . GLY B 1 117 ? 37.276 49.323 98.840 1.00 54.34 277 GLY B N 1
ATOM 3623 C CA . GLY B 1 117 ? 37.322 50.579 99.560 1.00 44.40 277 GLY B CA 1
ATOM 3624 C C . GLY B 1 117 ? 35.966 51.093 99.993 1.00 50.57 277 GLY B C 1
ATOM 3625 O O . GLY B 1 117 ? 35.699 51.190 101.189 1.00 51.44 277 GLY B O 1
ATOM 3626 N N . LYS B 1 118 ? 35.102 51.420 99.034 1.00 49.99 278 LYS B N 1
ATOM 3627 C CA . LYS B 1 118 ? 33.854 52.103 99.375 1.00 58.78 278 LYS B CA 1
ATOM 3628 C C . LYS B 1 118 ? 32.609 51.701 98.582 1.00 58.59 278 LYS B C 1
ATOM 3629 O O . LYS B 1 118 ? 31.624 52.438 98.568 1.00 66.29 278 LYS B O 1
ATOM 3635 N N . LEU B 1 119 ? 32.638 50.540 97.938 1.00 56.01 279 LEU B N 1
ATOM 3636 C CA . LEU B 1 119 ? 31.476 50.078 97.182 1.00 50.37 279 LEU B CA 1
ATOM 3637 C C . LEU B 1 119 ? 30.619 49.112 97.994 1.00 48.34 279 LEU B C 1
ATOM 3638 O O . LEU B 1 119 ? 31.136 48.337 98.793 1.00 48.38 279 LEU B O 1
ATOM 3643 N N . GLU B 1 120 ? 29.307 49.163 97.785 1.00 43.85 280 GLU B N 1
ATOM 3644 C CA . GLU B 1 120 ? 28.400 48.184 98.374 1.00 50.01 280 GLU B CA 1
ATOM 3645 C C . GLU B 1 120 ? 27.923 47.185 97.325 1.00 52.53 280 GLU B C 1
ATOM 3646 O O . GLU B 1 120 ? 27.282 46.183 97.647 1.00 50.55 280 GLU B O 1
ATOM 3652 N N . ALA B 1 121 ? 28.234 47.474 96.067 1.00 49.89 281 ALA B N 1
ATOM 3653 C CA . ALA B 1 121 ? 27.880 46.592 94.963 1.00 57.13 281 ALA B CA 1
ATOM 3654 C C . ALA B 1 121 ? 28.916 46.731 93.861 1.00 48.36 281 ALA B C 1
ATOM 3655 O O . ALA B 1 121 ? 29.458 47.812 93.643 1.00 48.68 281 ALA B O 1
ATOM 3657 N N . LEU B 1 122 ? 29.207 45.634 93.177 1.00 47.82 282 LEU B N 1
ATOM 3658 C CA . LEU B 1 122 ? 30.182 45.677 92.098 1.00 47.34 282 LEU B CA 1
ATOM 3659 C C . LEU B 1 122 ? 29.885 44.675 90.995 1.00 48.61 282 LEU B C 1
ATOM 3660 O O . LEU B 1 122 ? 30.076 43.474 91.177 1.00 49.86 282 LEU B O 1
ATOM 3665 N N . PRO B 1 123 ? 29.407 45.168 89.843 1.00 52.98 283 PRO B N 1
ATOM 3666 C CA . PRO B 1 123 ? 29.377 44.320 88.649 1.00 43.24 283 PRO B CA 1
ATOM 3667 C C . PRO B 1 123 ? 30.811 44.013 88.242 1.00 50.74 283 PRO B C 1
ATOM 3668 O O . PRO B 1 123 ? 31.633 44.927 88.212 1.00 60.03 283 PRO B O 1
ATOM 3672 N N . ILE B 1 124 ? 31.111 42.755 87.939 1.00 56.33 284 ILE B N 1
ATOM 3673 C CA . ILE B 1 124 ? 32.480 42.361 87.639 1.00 58.52 284 ILE B CA 1
ATOM 3674 C C . ILE B 1 124 ? 32.513 41.112 86.766 1.00 59.96 284 ILE B C 1
ATOM 3675 O O . ILE B 1 124 ? 31.671 40.226 86.908 1.00 61.61 284 ILE B O 1
ATOM 3680 N N . ASN B 1 125 ? 33.480 41.046 85.856 1.00 62.18 285 ASN B N 1
ATOM 3681 C CA . ASN B 1 125 ? 33.673 39.844 85.053 1.00 69.84 285 ASN B CA 1
ATOM 3682 C C . ASN B 1 125 ? 34.182 38.715 85.933 1.00 72.26 285 ASN B C 1
ATOM 3683 O O . ASN B 1 125 ? 34.857 38.964 86.931 1.00 66.06 285 ASN B O 1
ATOM 3688 N N . PRO B 1 126 ? 33.860 37.468 85.568 1.00 68.95 286 PRO B N 1
ATOM 3689 C CA . PRO B 1 126 ? 34.428 36.326 86.289 1.00 71.91 286 PRO B CA 1
ATOM 3690 C C . PRO B 1 126 ? 35.952 36.387 86.248 1.00 79.83 286 PRO B C 1
ATOM 3691 O O . PRO B 1 126 ? 36.509 37.069 85.389 1.00 84.70 286 PRO B O 1
ATOM 3695 N N . LEU B 1 127 ? 36.610 35.696 87.172 1.00 81.37 287 LEU B N 1
ATOM 3696 C CA . LEU B 1 127 ? 38.068 35.633 87.197 1.00 83.95 287 LEU B CA 1
ATOM 3697 C C . LEU B 1 127 ? 38.726 37.013 87.153 1.00 84.15 287 LEU B C 1
ATOM 3698 O O . LEU B 1 127 ? 39.775 37.186 86.531 1.00 88.51 287 LEU B O 1
ATOM 3703 N N . THR B 1 128 ? 38.111 37.987 87.817 1.00 77.69 288 THR B N 1
ATOM 3704 C CA . THR B 1 128 ? 38.654 39.342 87.877 1.00 78.96 288 THR B CA 1
ATOM 3705 C C . THR B 1 128 ? 38.788 39.821 89.324 1.00 72.66 288 THR B C 1
ATOM 3706 O O . THR B 1 128 ? 37.813 39.833 90.073 1.00 72.48 288 THR B O 1
ATOM 3710 N N . ASN B 1 129 ? 40.000 40.222 89.701 1.00 68.99 289 ASN B N 1
ATOM 3711 C CA . ASN B 1 129 ? 40.313 40.586 91.084 1.00 70.48 289 ASN B CA 1
ATOM 3712 C C . ASN B 1 129 ? 39.563 41.795 91.637 1.00 65.38 289 ASN B C 1
ATOM 3713 O O . ASN B 1 129 ? 39.613 42.887 91.072 1.00 74.07 289 ASN B O 1
ATOM 3718 N N . TYR B 1 130 ? 38.871 41.587 92.751 1.00 61.98 290 TYR B N 1
ATOM 3719 C CA . TYR B 1 130 ? 38.294 42.684 93.520 1.00 50.99 290 TYR B CA 1
ATOM 3720 C C . TYR B 1 130 ? 38.569 42.434 95.004 1.00 51.76 290 TYR B C 1
ATOM 3721 O O . TYR B 1 130 ? 38.858 41.306 95.398 1.00 57.32 290 TYR B O 1
ATOM 3730 N N . ASN B 1 131 ? 38.484 43.481 95.822 1.00 42.15 291 ASN B N 1
ATOM 3731 C CA . ASN B 1 131 ? 38.807 43.362 97.246 1.00 57.64 291 ASN B CA 1
ATOM 3732 C C . ASN B 1 131 ? 37.617 43.577 98.167 1.00 56.42 291 ASN B C 1
ATOM 3733 O O . ASN B 1 131 ? 36.840 44.515 97.987 1.00 50.75 291 ASN B O 1
ATOM 3738 N N . TYR B 1 132 ? 37.480 42.701 99.157 1.00 65.03 292 TYR B N 1
ATOM 3739 C CA . TYR B 1 132 ? 36.597 42.965 100.284 1.00 59.05 292 TYR B CA 1
ATOM 3740 C C . TYR B 1 132 ? 37.414 43.663 101.356 1.00 58.37 292 TYR B C 1
ATOM 3741 O O . TYR B 1 132 ? 38.416 43.125 101.828 1.00 59.78 292 TYR B O 1
ATOM 3750 N N . ASP B 1 133 ? 36.994 44.863 101.733 1.00 55.05 293 ASP B N 1
ATOM 3751 C CA . ASP B 1 133 ? 37.641 45.576 102.822 1.00 51.72 293 ASP B CA 1
ATOM 3752 C C . ASP B 1 133 ? 36.751 45.556 104.063 1.00 56.98 293 ASP B C 1
ATOM 3753 O O . ASP B 1 133 ? 35.686 46.174 104.087 1.00 55.73 293 ASP B O 1
ATOM 3758 N N . ILE B 1 134 ? 37.183 44.822 105.084 1.00 56.23 294 ILE B N 1
ATOM 3759 C CA . ILE B 1 134 ? 36.467 44.790 106.350 1.00 52.33 294 ILE B CA 1
ATOM 3760 C C . ILE B 1 134 ? 37.223 45.625 107.368 1.00 53.92 294 ILE B C 1
ATOM 3761 O O . ILE B 1 134 ? 38.403 45.384 107.626 1.00 60.24 294 ILE B O 1
ATOM 3766 N N . LYS B 1 135 ? 36.546 46.613 107.939 1.00 48.39 295 LYS B N 1
ATOM 3767 C CA . LYS B 1 135 ? 37.166 47.462 108.946 1.00 47.59 295 LYS B CA 1
ATOM 3768 C C . LYS B 1 135 ? 36.358 47.470 110.239 1.00 54.04 295 LYS B C 1
ATOM 3769 O O . LYS B 1 135 ? 35.134 47.607 110.225 1.00 53.52 295 LYS B O 1
ATOM 3775 N N . THR B 1 136 ? 37.056 47.309 111.359 1.00 56.59 296 THR B N 1
ATOM 3776 C CA . THR B 1 136 ? 36.408 47.260 112.660 1.00 56.23 296 THR B CA 1
ATOM 3777 C C . THR B 1 136 ? 37.013 48.282 113.620 1.00 55.19 296 THR B C 1
ATOM 3778 O O . THR B 1 136 ? 38.161 48.700 113.460 1.00 47.82 296 THR B O 1
ATOM 3782 N N . LEU B 1 137 ? 36.231 48.678 114.618 1.00 56.12 297 LEU B N 1
ATOM 3783 C CA . LEU B 1 137 ? 36.657 49.684 115.579 1.00 56.91 297 LEU B CA 1
ATOM 3784 C C . LEU B 1 137 ? 37.517 49.087 116.688 1.00 54.78 297 LEU B C 1
ATOM 3785 O O . LEU B 1 137 ? 37.168 48.062 117.275 1.00 55.05 297 LEU B O 1
ATOM 3790 N N . ILE B 1 138 ? 38.641 49.736 116.971 1.00 55.86 298 ILE B N 1
ATOM 3791 C CA . ILE B 1 138 ? 39.502 49.340 118.078 1.00 57.33 298 ILE B CA 1
ATOM 3792 C C . ILE B 1 138 ? 39.305 50.301 119.244 1.00 57.80 298 ILE B C 1
ATOM 3793 O O . ILE B 1 138 ? 39.774 51.436 119.195 1.00 58.86 298 ILE B O 1
ATOM 3798 N N . PRO B 1 139 ? 38.601 49.852 120.296 1.00 63.34 299 PRO B N 1
ATOM 3799 C CA . PRO B 1 139 ? 38.338 50.676 121.484 1.00 53.86 299 PRO B CA 1
ATOM 3800 C C . PRO B 1 139 ? 39.613 51.139 122.185 1.00 54.76 299 PRO B C 1
ATOM 3801 O O . PRO B 1 139 ? 40.690 50.591 121.954 1.00 55.70 299 PRO B O 1
ATOM 3805 N N . GLU B 1 140 ? 39.484 52.138 123.050 1.00 50.17 300 GLU B N 1
ATOM 3806 C CA . GLU B 1 140 ? 40.634 52.652 123.772 1.00 64.12 300 GLU B CA 1
ATOM 3807 C C . GLU B 1 140 ? 41.203 51.604 124.726 1.00 70.76 300 GLU B C 1
ATOM 3808 O O . GLU B 1 140 ? 42.404 51.595 125.002 1.00 72.18 300 GLU B O 1
ATOM 3814 N N . ASP B 1 141 ? 40.341 50.722 125.226 1.00 71.24 301 ASP B N 1
ATOM 3815 C CA . ASP B 1 141 ? 40.765 49.689 126.170 1.00 76.96 301 ASP B CA 1
ATOM 3816 C C . ASP B 1 141 ? 41.020 48.341 125.491 1.00 80.22 301 ASP B C 1
ATOM 3817 O O . ASP B 1 141 ? 40.820 47.286 126.097 1.00 81.26 301 ASP B O 1
ATOM 3822 N N . ILE B 1 142 ? 41.472 48.383 124.240 1.00 72.30 302 ILE B N 1
ATOM 3823 C CA . ILE B 1 142 ? 41.751 47.162 123.488 1.00 73.38 302 ILE B CA 1
ATOM 3824 C C . ILE B 1 142 ? 42.815 46.304 124.173 1.00 78.29 302 ILE B C 1
ATOM 3825 O O . ILE B 1 142 ? 42.774 45.077 124.099 1.00 88.43 302 ILE B O 1
ATOM 3830 N N . LYS B 1 143 ? 43.759 46.952 124.848 1.00 73.77 303 LYS B N 1
ATOM 3831 C CA . LYS B 1 143 ? 44.855 46.245 125.504 1.00 84.01 303 LYS B CA 1
ATOM 3832 C C . LYS B 1 143 ? 44.373 45.398 126.681 1.00 86.91 303 LYS B C 1
ATOM 3833 O O . LYS B 1 143 ? 45.152 44.661 127.286 1.00 84.04 303 LYS B O 1
ATOM 3839 N N . GLU B 1 144 ? 43.088 45.504 127.003 1.00 87.87 304 GLU B N 1
ATOM 3840 C CA . GLU B 1 144 ? 42.515 44.741 128.105 1.00 93.93 304 GLU B CA 1
ATOM 3841 C C . GLU B 1 144 ? 41.557 43.657 127.610 1.00 93.65 304 GLU B C 1
ATOM 3842 O O . GLU B 1 144 ? 40.959 42.932 128.405 1.00 102.98 304 GLU B O 1
ATOM 3848 N N . TYR B 1 145 ? 41.424 43.553 126.291 1.00 82.34 305 TYR B N 1
ATOM 3849 C CA . TYR B 1 145 ? 40.615 42.511 125.667 1.00 84.15 305 TYR B CA 1
ATOM 3850 C C . TYR B 1 145 ? 41.366 41.183 125.641 1.00 88.79 305 TYR B C 1
ATOM 3851 O O . TYR B 1 145 ? 42.581 41.153 125.440 1.00 92.13 305 TYR B O 1
ATOM 3860 N N . LYS B 1 146 ? 40.640 40.085 125.826 1.00 89.04 306 LYS B N 1
ATOM 3861 C CA . LYS B 1 146 ? 41.250 38.757 125.821 1.00 92.42 306 LYS B CA 1
ATOM 3862 C C . LYS B 1 146 ? 41.290 38.139 124.425 1.00 99.08 306 LYS B C 1
ATOM 3863 O O . LYS B 1 146 ? 42.230 37.416 124.087 1.00 102.26 306 LYS B O 1
ATOM 3869 N N . LYS B 1 147 ? 40.266 38.422 123.624 1.00 94.42 307 LYS B N 1
ATOM 3870 C CA . LYS B 1 147 ? 40.195 37.919 122.256 1.00 97.38 307 LYS B CA 1
ATOM 3871 C C . LYS B 1 147 ? 39.701 39.007 121.312 1.00 86.54 307 LYS B C 1
ATOM 3872 O O . LYS B 1 147 ? 38.845 39.817 121.669 1.00 80.41 307 LYS B O 1
ATOM 3878 N N . TYR B 1 148 ? 40.250 39.021 120.105 1.00 85.38 308 TYR B N 1
ATOM 3879 C CA . TYR B 1 148 ? 39.818 39.955 119.078 1.00 79.66 308 TYR B CA 1
ATOM 3880 C C . TYR B 1 148 ? 40.057 39.304 117.730 1.00 74.84 308 TYR B C 1
ATOM 3881 O O . TYR B 1 148 ? 41.170 39.333 117.206 1.00 70.13 308 TYR B O 1
ATOM 3890 N N . VAL B 1 149 ? 39.007 38.701 117.183 1.00 74.73 309 VAL B N 1
ATOM 3891 C CA . VAL B 1 149 ? 39.109 37.946 115.941 1.00 72.43 309 VAL B CA 1
ATOM 3892 C C . VAL B 1 149 ? 38.039 38.366 114.933 1.00 80.10 309 VAL B C 1
ATOM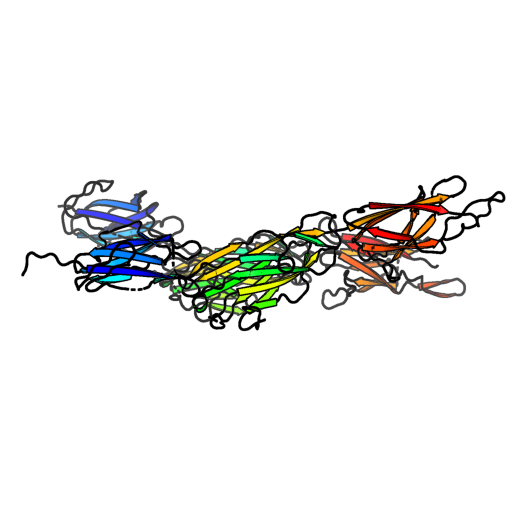 3893 O O . VAL B 1 149 ? 36.850 38.402 115.249 1.00 84.66 309 VAL B O 1
ATOM 3897 N N . VAL B 1 150 ? 38.469 38.682 113.716 1.00 75.35 310 VAL B N 1
ATOM 3898 C CA . VAL B 1 150 ? 37.542 39.014 112.641 1.00 76.59 310 VAL B CA 1
ATOM 3899 C C . VAL B 1 150 ? 37.474 37.831 111.681 1.00 80.07 310 VAL B C 1
ATOM 3900 O O . VAL B 1 150 ? 38.487 37.187 111.408 1.00 86.01 310 VAL B O 1
ATOM 3904 N N . THR B 1 151 ? 36.278 37.533 111.186 1.00 73.14 311 THR B N 1
ATOM 3905 C CA . THR B 1 151 ? 36.093 36.363 110.341 1.00 77.66 311 THR B CA 1
ATOM 3906 C C . THR B 1 151 ? 35.229 36.668 109.118 1.00 70.84 311 THR B C 1
ATOM 3907 O O . THR B 1 151 ? 34.473 37.637 109.096 1.00 68.71 311 THR B O 1
ATOM 3911 N N . ASP B 1 152 ? 35.508 35.932 107.923 1.00 74.11 312 ASP B N 1
ATOM 3912 C CA . ASP B 1 152 ? 34.698 35.980 106.706 1.00 67.33 312 ASP B CA 1
ATOM 3913 C C . ASP B 1 152 ? 34.830 34.661 105.951 1.00 64.95 312 ASP B C 1
ATOM 3914 O O . ASP B 1 152 ? 35.946 34.213 105.672 1.00 58.66 312 ASP B O 1
ATOM 3919 N N . THR B 1 153 ? 33.545 34.092 105.782 1.00 74.72 313 THR B N 1
ATOM 3920 C CA . THR B 1 153 ? 33.502 32.941 104.889 1.00 85.89 313 THR B CA 1
ATOM 3921 C C . THR B 1 153 ? 32.808 33.331 103.587 1.00 89.49 313 THR B C 1
ATOM 3922 O O . THR B 1 153 ? 31.632 33.699 103.585 1.00 92.21 313 THR B O 1
ATOM 3926 N N . LEU B 1 154 ? 33.551 33.266 102.485 1.00 87.92 314 LEU B N 1
ATOM 3927 C CA . LEU B 1 154 ? 33.036 33.676 101.180 1.00 84.55 314 LEU B CA 1
ATOM 3928 C C . LEU B 1 154 ? 32.153 32.607 100.557 1.00 88.70 314 LEU B C 1
ATOM 3929 O O . LEU B 1 154 ? 32.405 31.410 100.714 1.00 91.73 314 LEU B O 1
ATOM 3934 N N . ASP B 1 155 ? 31.117 33.044 99.846 1.00 91.55 315 ASP B N 1
ATOM 3935 C CA . ASP B 1 155 ? 30.268 32.119 99.109 1.00 96.78 315 ASP B CA 1
ATOM 3936 C C . ASP B 1 155 ? 31.145 31.231 98.236 1.00 94.38 315 ASP B C 1
ATOM 3937 O O . ASP B 1 155 ? 32.154 31.685 97.698 1.00 85.95 315 ASP B O 1
ATOM 3942 N N . ASN B 1 156 ? 30.765 29.966 98.094 1.00 100.96 316 ASN B N 1
ATOM 3943 C CA . ASN B 1 156 ? 31.605 29.012 97.380 1.00 109.47 316 ASN B CA 1
ATOM 3944 C C . ASN B 1 156 ? 31.702 29.317 95.888 1.00 105.41 316 ASN B C 1
ATOM 3945 O O . ASN B 1 156 ? 32.383 28.613 95.144 1.00 104.70 316 ASN B O 1
ATOM 3950 N N . ARG B 1 157 ? 31.018 30.375 95.460 1.00 101.33 317 ARG B N 1
ATOM 3951 C CA . ARG B 1 157 ? 31.099 30.839 94.080 1.00 97.40 317 ARG B CA 1
ATOM 3952 C C . ARG B 1 157 ? 32.261 31.810 93.903 1.00 93.49 317 ARG B C 1
ATOM 3953 O O . ARG B 1 157 ? 32.434 32.401 92.835 1.00 90.85 317 ARG B O 1
ATOM 3961 N N . LEU B 1 158 ? 33.057 31.965 94.957 1.00 88.10 318 LEU B N 1
ATOM 3962 C CA . LEU B 1 158 ? 34.190 32.884 94.940 1.00 81.88 318 LEU B CA 1
ATOM 3963 C C . LEU B 1 158 ? 35.508 32.172 95.238 1.00 82.07 318 LEU B C 1
ATOM 3964 O O . LEU B 1 158 ? 35.537 31.150 95.923 1.00 78.08 318 LEU B O 1
ATOM 3969 N N . VAL B 1 159 ? 36.599 32.726 94.718 1.00 85.33 319 VAL B N 1
ATOM 3970 C CA . VAL B 1 159 ? 37.927 32.164 94.930 1.00 88.28 319 VAL B CA 1
ATOM 3971 C C . VAL B 1 159 ? 38.829 33.179 95.619 1.00 83.93 319 VAL B C 1
ATOM 3972 O O . VAL B 1 159 ? 39.123 34.235 95.062 1.00 76.11 319 VAL B O 1
ATOM 3976 N N . ILE B 1 160 ? 39.271 32.864 96.831 1.00 87.38 320 ILE B N 1
ATOM 3977 C CA . ILE B 1 160 ? 40.169 33.763 97.545 1.00 91.16 320 ILE B CA 1
ATOM 3978 C C . ILE B 1 160 ? 41.534 33.807 96.869 1.00 94.84 320 ILE B C 1
ATOM 3979 O O . ILE B 1 160 ? 42.150 32.770 96.624 1.00 97.50 320 ILE B O 1
ATOM 3984 N N . GLN B 1 161 ? 42.001 35.015 96.572 1.00 93.62 321 GLN B N 1
ATOM 3985 C CA . GLN B 1 161 ? 43.287 35.195 95.912 1.00 95.09 321 GLN B CA 1
ATOM 3986 C C . GLN B 1 161 ? 44.416 35.319 96.929 1.00 99.97 321 GLN B C 1
ATOM 3987 O O . GLN B 1 161 ? 44.806 36.423 97.318 1.00 94.22 321 GLN B O 1
ATOM 3993 N N . GLY B 1 162 ? 44.924 34.169 97.360 1.00 107.56 322 GLY B N 1
ATOM 3994 C CA . GLY B 1 162 ? 46.041 34.107 98.285 1.00 116.60 322 GLY B CA 1
ATOM 3995 C C . GLY B 1 162 ? 45.975 35.067 99.458 1.00 116.84 322 GLY B C 1
ATOM 3996 O O . GLY B 1 162 ? 44.907 35.328 100.005 1.00 122.51 322 GLY B O 1
ATOM 3997 N N . LYS B 1 163 ? 47.139 35.595 99.820 1.00 116.72 323 LYS B N 1
ATOM 3998 C CA . LYS B 1 163 ? 47.350 36.450 100.993 1.00 116.31 323 LYS B CA 1
ATOM 3999 C C . LYS B 1 163 ? 46.253 37.468 101.348 1.00 105.12 323 LYS B C 1
ATOM 4000 O O . LYS B 1 163 ? 46.163 38.529 100.725 1.00 111.90 323 LYS B O 1
ATOM 4006 N N . PRO B 1 164 ? 45.424 37.148 102.356 1.00 90.16 324 PRO B N 1
ATOM 4007 C CA . PRO B 1 164 ? 44.611 38.180 103.012 1.00 84.92 324 PRO B CA 1
ATOM 4008 C C . PRO B 1 164 ? 45.470 38.979 103.994 1.00 77.57 324 PRO B C 1
ATOM 4009 O O . PRO B 1 164 ? 46.252 38.392 104.740 1.00 76.38 324 PRO B O 1
ATOM 4013 N N . ILE B 1 165 ? 45.321 40.300 103.988 1.00 74.48 325 ILE B N 1
ATOM 4014 C CA . ILE B 1 165 ? 46.216 41.178 104.735 1.00 78.21 325 ILE B CA 1
ATOM 4015 C C . ILE B 1 165 ? 45.499 41.964 105.829 1.00 73.79 325 ILE B C 1
ATOM 4016 O O . ILE B 1 165 ? 44.337 42.344 105.681 1.00 64.21 325 ILE B O 1
ATOM 4021 N N . VAL B 1 166 ? 46.205 42.218 106.926 1.00 70.20 326 VAL B N 1
ATOM 4022 C CA . VAL B 1 166 ? 45.654 43.030 108.001 1.00 69.95 326 VAL B CA 1
ATOM 4023 C C . VAL B 1 166 ? 46.484 44.288 108.210 1.00 69.67 326 VAL B C 1
ATOM 4024 O O . VAL B 1 166 ? 47.682 44.215 108.484 1.00 79.41 326 VAL B O 1
ATOM 4028 N N . LYS B 1 167 ? 45.839 45.441 108.071 1.00 65.34 327 LYS B N 1
ATOM 4029 C CA . LYS B 1 167 ? 46.496 46.718 108.314 1.00 68.36 327 LYS B CA 1
ATOM 4030 C C . LYS B 1 167 ? 45.922 47.412 109.549 1.00 67.61 327 LYS B C 1
ATOM 4031 O O . LYS B 1 167 ? 44.739 47.761 109.589 1.00 65.73 327 LYS B O 1
ATOM 4037 N N . ILE B 1 168 ? 46.766 47.607 110.556 1.00 64.90 328 ILE B N 1
ATOM 4038 C CA . ILE B 1 168 ? 46.369 48.321 111.762 1.00 70.23 328 ILE B CA 1
ATOM 4039 C C . ILE B 1 168 ? 46.682 49.805 111.608 1.00 75.05 328 ILE B C 1
ATOM 4040 O O . ILE B 1 168 ? 47.847 50.201 111.564 1.00 74.94 328 ILE B O 1
ATOM 4045 N N . ASP B 1 169 ? 45.636 50.621 111.531 1.00 75.96 329 ASP B N 1
ATOM 4046 C CA . ASP B 1 169 ? 45.791 52.048 111.271 1.00 76.38 329 ASP B CA 1
ATOM 4047 C C . ASP B 1 169 ? 46.516 52.285 109.950 1.00 81.96 329 ASP B C 1
ATOM 4048 O O . ASP B 1 169 ? 47.209 53.287 109.784 1.00 84.01 329 ASP B O 1
ATOM 4053 N N . GLY B 1 170 ? 46.353 51.352 109.016 1.00 83.83 330 GLY B N 1
ATOM 4054 C CA . GLY B 1 170 ? 46.958 51.474 107.702 1.00 87.09 330 GLY B CA 1
ATOM 4055 C C . GLY B 1 170 ? 48.350 50.877 107.609 1.00 91.62 330 GLY B C 1
ATOM 4056 O O . GLY B 1 170 ? 49.051 51.068 106.616 1.00 95.67 330 GLY B O 1
ATOM 4057 N N . ALA B 1 171 ? 48.752 50.148 108.645 1.00 91.81 331 ALA B N 1
ATOM 4058 C CA . ALA B 1 171 ? 50.073 49.531 108.674 1.00 91.11 331 ALA B CA 1
ATOM 4059 C C . ALA B 1 171 ? 49.973 48.015 108.809 1.00 91.44 331 ALA B C 1
ATOM 4060 O O . ALA B 1 171 ? 49.431 47.501 109.787 1.00 86.96 331 ALA B O 1
ATOM 4062 N N . GLU B 1 172 ? 50.499 47.302 107.818 1.00 96.44 332 GLU B N 1
ATOM 4063 C CA . GLU B 1 172 ? 50.487 45.845 107.837 1.00 101.76 332 GLU B CA 1
ATOM 4064 C C . GLU B 1 172 ? 51.240 45.320 109.055 1.00 106.76 332 GLU B C 1
ATOM 4065 O O . GLU B 1 172 ? 52.236 45.905 109.478 1.00 110.07 332 GLU B O 1
ATOM 4071 N N . VAL B 1 173 ? 50.761 44.214 109.616 1.00 106.72 333 VAL B N 1
ATOM 4072 C CA . VAL B 1 173 ? 51.336 43.676 110.844 1.00 104.79 333 VAL B CA 1
ATOM 4073 C C . VAL B 1 173 ? 51.850 42.248 110.674 1.00 106.16 333 VAL B C 1
ATOM 4074 O O . VAL B 1 173 ? 51.597 41.604 109.655 1.00 99.60 333 VAL B O 1
ATOM 4078 N N . ASN B 1 174 ? 52.572 41.767 111.683 1.00 109.60 334 ASN B N 1
ATOM 4079 C CA . ASN B 1 174 ? 53.156 40.429 111.661 1.00 116.56 334 ASN B CA 1
ATOM 4080 C C . ASN B 1 174 ? 52.200 39.362 112.173 1.00 116.92 334 ASN B C 1
ATOM 4081 O O . ASN B 1 174 ? 51.166 39.671 112.763 1.00 111.23 334 ASN B O 1
ATOM 4086 N N . ALA B 1 175 ? 52.557 38.102 111.950 1.00 122.85 335 ALA B N 1
ATOM 4087 C CA . ALA B 1 175 ? 51.786 36.989 112.484 1.00 125.66 335 ALA B CA 1
ATOM 4088 C C . ALA B 1 175 ? 51.828 37.040 114.003 1.00 124.76 335 ALA B C 1
ATOM 4089 O O . ALA B 1 175 ? 50.947 36.508 114.678 1.00 124.79 335 ALA B O 1
ATOM 4091 N N . ASN B 1 176 ? 52.863 37.689 114.528 1.00 130.88 336 ASN B N 1
ATOM 4092 C CA . ASN B 1 176 ? 53.041 37.844 115.967 1.00 132.67 336 ASN B CA 1
ATOM 4093 C C . ASN B 1 176 ? 51.945 38.694 116.589 1.00 121.55 336 ASN B C 1
ATOM 4094 O O . ASN B 1 176 ? 51.409 38.357 117.644 1.00 125.21 336 ASN B O 1
ATOM 4099 N N . VAL B 1 177 ? 51.625 39.805 115.934 1.00 104.66 337 VAL B N 1
ATOM 4100 C CA . VAL B 1 177 ? 50.607 40.719 116.436 1.00 98.22 337 VAL B CA 1
ATOM 4101 C C . VAL B 1 177 ? 49.227 40.375 115.882 1.00 90.82 337 VAL B C 1
ATOM 4102 O O . VAL B 1 177 ? 48.243 40.363 116.617 1.00 86.80 337 VAL B O 1
ATOM 4106 N N . VAL B 1 178 ? 49.158 40.092 114.584 1.00 89.93 338 VAL B N 1
ATOM 4107 C CA . VAL B 1 178 ? 47.914 39.649 113.965 1.00 87.70 338 VAL B CA 1
ATOM 4108 C C . VAL B 1 178 ? 48.166 38.573 112.916 1.00 92.64 338 VAL B C 1
ATOM 4109 O O . VAL B 1 178 ? 48.610 38.868 111.808 1.00 94.40 338 VAL B O 1
ATOM 4113 N N . GLU B 1 179 ? 47.876 37.326 113.269 1.00 91.78 339 GLU B N 1
ATOM 4114 C CA . GLU B 1 179 ? 48.056 36.219 112.343 1.00 97.34 339 GLU B CA 1
ATOM 4115 C C . GLU B 1 179 ? 46.821 36.048 111.461 1.00 99.31 339 GLU B C 1
ATOM 4116 O O . GLU B 1 179 ? 45.701 36.343 111.882 1.00 97.74 339 GLU B O 1
ATOM 4122 N N . VAL B 1 180 ? 47.032 35.569 110.238 1.00 96.81 340 VAL B N 1
ATOM 4123 C CA . VAL B 1 180 ? 45.937 35.328 109.303 1.00 97.44 340 VAL B CA 1
ATOM 4124 C C . VAL B 1 180 ? 45.929 33.874 108.831 1.00 104.56 340 VAL B C 1
ATOM 4125 O O . VAL B 1 180 ? 46.921 33.380 108.293 1.00 108.05 340 VAL B O 1
ATOM 4129 N N . ALA B 1 181 ? 44.805 33.193 109.032 1.00 100.44 341 ALA B N 1
ATOM 4130 C CA . ALA B 1 181 ? 44.687 31.787 108.664 1.00 97.19 341 ALA B CA 1
ATOM 4131 C C . ALA B 1 181 ? 43.564 31.551 107.660 1.00 103.79 341 ALA B C 1
ATOM 4132 O O . ALA B 1 181 ? 42.513 32.188 107.727 1.00 102.92 341 ALA B O 1
ATOM 4134 N N . ILE B 1 182 ? 43.795 30.626 106.735 1.00 108.80 342 ILE B N 1
ATOM 4135 C CA . ILE B 1 182 ? 42.816 30.305 105.702 1.00 105.40 342 ILE B CA 1
ATOM 4136 C C . ILE B 1 182 ? 42.496 28.814 105.711 1.00 108.42 342 ILE B C 1
ATOM 4137 O O . ILE B 1 182 ? 43.394 27.979 105.598 1.00 113.92 342 ILE B O 1
ATOM 4142 N N . GLU B 1 183 ? 41.218 28.482 105.857 1.00 104.88 343 GLU B N 1
ATOM 4143 C CA . GLU B 1 183 ? 40.774 27.098 105.725 1.00 113.86 343 GLU B CA 1
ATOM 4144 C C . GLU B 1 183 ? 39.528 27.029 104.852 1.00 114.97 343 GLU B C 1
ATOM 4145 O O . GLU B 1 183 ? 38.452 27.478 105.247 1.00 116.22 343 GLU B O 1
ATOM 4151 N N . GLY B 1 184 ? 39.684 26.469 103.657 1.00 113.95 344 GLY B N 1
ATOM 4152 C CA . GLY B 1 184 ? 38.608 26.445 102.686 1.00 109.25 344 GLY B CA 1
ATOM 4153 C C . GLY B 1 184 ? 38.244 27.855 102.266 1.00 103.38 344 GLY B C 1
ATOM 4154 O O . GLY B 1 184 ? 39.102 28.622 101.828 1.00 99.29 344 GLY B O 1
ATOM 4155 N N . GLN B 1 185 ? 36.969 28.201 102.413 1.00 102.74 345 GLN B N 1
ATOM 4156 C CA . GLN B 1 185 ? 36.490 29.533 102.066 1.00 92.89 345 GLN B CA 1
ATOM 4157 C C . GLN B 1 185 ? 36.590 30.503 103.243 1.00 96.01 345 GLN B C 1
ATOM 4158 O O . GLN B 1 185 ? 36.242 31.680 103.115 1.00 81.56 345 GLN B O 1
ATOM 4164 N N . LYS B 1 186 ? 37.074 30.010 104.382 1.00 100.63 346 LYS B N 1
ATOM 4165 C CA . LYS B 1 186 ? 37.084 30.792 105.618 1.00 99.53 346 LYS B CA 1
ATOM 4166 C C . LYS B 1 186 ? 38.401 31.522 105.888 1.00 101.35 346 LYS B C 1
ATOM 4167 O O . LYS B 1 186 ? 39.451 30.895 106.047 1.00 105.58 346 LYS B O 1
ATOM 4173 N N . VAL B 1 187 ? 38.330 32.850 105.945 1.00 94.77 347 VAL B N 1
ATOM 4174 C CA . VAL B 1 187 ? 39.461 33.677 106.357 1.00 88.30 347 VAL B CA 1
ATOM 4175 C C . VAL B 1 187 ? 39.256 34.141 107.794 1.00 85.94 347 VAL B C 1
ATOM 4176 O O . VAL B 1 187 ? 38.202 34.678 108.135 1.00 83.02 347 VAL B O 1
ATOM 4180 N N . THR B 1 188 ? 40.264 33.928 108.635 1.00 84.74 348 THR B N 1
ATOM 4181 C CA . THR B 1 188 ? 40.200 34.357 110.028 1.00 83.43 348 THR B CA 1
ATOM 4182 C C . THR B 1 188 ? 41.449 35.128 110.437 1.00 79.22 348 THR B C 1
ATOM 4183 O O . THR B 1 188 ? 42.566 34.628 110.312 1.00 82.18 348 THR B O 1
ATOM 4187 N N . ALA B 1 189 ? 41.249 36.349 110.921 1.00 74.93 349 ALA B N 1
ATOM 4188 C CA . ALA B 1 189 ? 42.347 37.181 111.396 1.00 78.07 349 ALA B CA 1
ATOM 4189 C C . ALA B 1 189 ? 42.276 37.330 112.913 1.00 85.72 349 ALA B C 1
ATOM 4190 O O . ALA B 1 189 ? 41.337 37.923 113.443 1.00 80.57 349 ALA B O 1
ATOM 4192 N N . THR B 1 190 ? 43.271 36.787 113.607 1.00 96.89 350 THR B N 1
ATOM 4193 C CA . THR B 1 190 ? 43.280 36.801 115.063 1.00 95.40 350 THR B CA 1
ATOM 4194 C C . THR B 1 190 ? 44.413 37.659 115.617 1.00 91.64 350 THR B C 1
ATOM 4195 O O . THR B 1 190 ? 45.561 37.547 115.189 1.00 93.07 350 THR B O 1
ATOM 4199 N N . VAL B 1 191 ? 44.078 38.522 116.571 1.00 84.15 351 VAL B N 1
ATOM 4200 C CA . VAL B 1 191 ? 45.071 39.355 117.242 1.00 90.15 351 VAL B CA 1
ATOM 4201 C C . VAL B 1 191 ? 45.878 38.506 118.221 1.00 93.45 351 VAL B C 1
ATOM 4202 O O . VAL B 1 191 ? 45.312 37.732 118.991 1.00 89.39 351 VAL B O 1
ATOM 4206 N N . LYS B 1 192 ? 47.198 38.656 118.191 1.00 103.36 352 LYS B N 1
ATOM 4207 C CA . LYS B 1 192 ? 48.084 37.856 119.033 1.00 111.13 352 LYS B CA 1
ATOM 4208 C C . LYS B 1 192 ? 49.016 38.674 119.926 1.00 112.67 352 LYS B C 1
ATOM 4209 O O . LYS B 1 192 ? 49.924 38.127 120.552 1.00 123.77 352 LYS B O 1
ATOM 4215 N N . ASP B 1 193 ? 48.792 39.982 119.970 1.00 105.78 353 ASP B N 1
ATOM 4216 C CA . ASP B 1 193 ? 49.489 40.847 120.919 1.00 103.34 353 ASP B CA 1
ATOM 4217 C C . ASP B 1 193 ? 48.725 42.154 121.092 1.00 95.37 353 ASP B C 1
ATOM 4218 O O . ASP B 1 193 ? 48.877 43.092 120.306 1.00 91.28 353 ASP B O 1
ATOM 4223 N N . PHE B 1 194 ? 47.895 42.205 122.126 1.00 94.34 354 PHE B N 1
ATOM 4224 C CA . PHE B 1 194 ? 47.023 43.349 122.359 1.00 90.22 354 PHE B CA 1
ATOM 4225 C C . PHE B 1 194 ? 47.808 44.602 122.715 1.00 89.55 354 PHE B C 1
ATOM 4226 O O . PHE B 1 194 ? 47.307 45.715 122.571 1.00 91.99 354 PHE B O 1
ATOM 4234 N N . THR B 1 195 ? 49.045 44.418 123.164 1.00 92.90 355 THR B N 1
ATOM 4235 C CA . THR B 1 195 ? 49.899 45.543 123.527 1.00 96.95 355 THR B CA 1
ATOM 4236 C C . THR B 1 195 ? 50.315 46.333 122.287 1.00 95.33 355 THR B C 1
ATOM 4237 O O . THR B 1 195 ? 50.568 47.537 122.362 1.00 90.93 355 THR B O 1
ATOM 4241 N N . LYS B 1 196 ? 50.384 45.649 121.149 1.00 98.29 356 LYS B N 1
ATOM 4242 C CA . LYS B 1 196 ? 50.680 46.304 119.879 1.00 97.26 356 LYS B CA 1
ATOM 4243 C C . LYS B 1 196 ? 49.423 46.968 119.328 1.00 90.60 356 LYS B C 1
ATOM 4244 O O . LYS B 1 196 ? 49.472 47.688 118.330 1.00 93.27 356 LYS B O 1
ATOM 4258 N N . ASP B 1 198 ? 47.512 48.812 121.393 1.00 70.38 358 ASP B N 1
ATOM 4259 C CA . ASP B 1 198 ? 47.226 49.855 122.372 1.00 77.47 358 ASP B CA 1
ATOM 4260 C C . ASP B 1 198 ? 46.691 51.162 121.780 1.00 76.21 358 ASP B C 1
ATOM 4261 O O . ASP B 1 198 ? 45.507 51.474 121.911 1.00 85.24 358 ASP B O 1
ATOM 4266 N N . GLY B 1 199 ? 47.565 51.936 121.148 1.00 72.58 359 GLY B N 1
ATOM 4267 C CA . GLY B 1 199 ? 47.173 53.232 120.618 1.00 76.10 359 GLY B CA 1
ATOM 4268 C C . GLY B 1 199 ? 46.378 53.190 119.321 1.00 66.72 359 GLY B C 1
ATOM 4269 O O . GLY B 1 199 ? 46.023 54.234 118.773 1.00 65.63 359 GLY B O 1
ATOM 4270 N N . LYS B 1 200 ? 46.079 51.985 118.844 1.00 62.46 360 LYS B N 1
ATOM 4271 C CA . LYS B 1 200 ? 45.504 51.793 117.508 1.00 63.46 360 LYS B CA 1
ATOM 4272 C C . LYS B 1 200 ? 43.991 52.016 117.447 1.00 65.25 360 LYS B C 1
ATOM 4273 O O . LYS B 1 200 ? 43.294 51.867 118.448 1.00 61.43 360 LYS B O 1
ATOM 4279 N N . LYS B 1 201 ? 43.484 52.361 116.265 1.00 61.40 361 LYS B N 1
ATOM 4280 C CA . LYS B 1 201 ? 42.073 52.730 116.130 1.00 58.71 361 LYS B CA 1
ATOM 4281 C C . LYS B 1 201 ? 41.295 51.943 115.075 1.00 54.77 361 LYS B C 1
ATOM 4282 O O . LYS B 1 201 ? 40.090 51.730 115.222 1.00 52.21 361 LYS B O 1
ATOM 4288 N N . GLU B 1 202 ? 41.975 51.517 114.014 1.00 60.24 362 GLU B N 1
ATOM 4289 C CA . GLU B 1 202 ? 41.304 50.812 112.924 1.00 61.34 362 GLU B CA 1
ATOM 4290 C C . GLU B 1 202 ? 41.931 49.462 112.596 1.00 57.15 362 GLU B C 1
ATOM 4291 O O . GLU B 1 202 ? 43.131 49.362 112.340 1.00 61.03 362 GLU B O 1
ATOM 4297 N N . PHE B 1 203 ? 41.098 48.426 112.605 1.00 50.32 363 PHE B N 1
ATOM 4298 C CA . PHE B 1 203 ? 41.521 47.086 112.225 1.00 50.09 363 PHE B CA 1
ATOM 4299 C C . PHE B 1 203 ? 41.031 46.818 110.813 1.00 57.74 363 PHE B C 1
ATOM 4300 O O . PHE B 1 203 ? 39.829 46.690 110.587 1.00 57.87 363 PHE B O 1
ATOM 4308 N N . HIS B 1 204 ? 41.956 46.740 109.862 1.00 59.34 364 HIS B N 1
ATOM 4309 C CA . HIS B 1 204 ? 41.577 46.568 108.464 1.00 61.94 364 HIS B CA 1
ATOM 4310 C C . HIS B 1 204 ? 42.008 45.219 107.906 1.00 62.00 364 HIS B C 1
ATOM 4311 O O . HIS B 1 204 ? 43.196 44.971 107.697 1.00 55.69 364 HIS B O 1
ATOM 4318 N N . LEU B 1 205 ? 41.030 44.345 107.686 1.00 62.74 365 LEU B N 1
ATOM 4319 C CA . LEU B 1 205 ? 41.265 43.073 107.015 1.00 62.94 365 LEU B CA 1
ATOM 4320 C C . LEU B 1 205 ? 40.845 43.192 105.553 1.00 69.75 365 LEU B C 1
ATOM 4321 O O . LEU B 1 205 ? 39.756 43.678 105.248 1.00 64.88 365 LEU B O 1
ATOM 4326 N N . GLN B 1 206 ? 41.718 42.756 104.653 1.00 70.66 366 GLN B N 1
ATOM 4327 C CA . GLN B 1 206 ? 41.442 42.828 103.227 1.00 68.01 366 GLN B CA 1
ATOM 4328 C C . GLN B 1 206 ? 41.564 41.455 102.587 1.00 69.43 366 GLN B C 1
ATOM 4329 O O . GLN B 1 206 ? 42.576 40.773 102.748 1.00 78.52 366 GLN B O 1
ATOM 4335 N N . ILE B 1 207 ? 40.526 41.051 101.865 1.00 64.00 367 ILE B N 1
ATOM 4336 C CA . ILE B 1 207 ? 40.525 39.768 101.176 1.00 65.01 367 ILE B CA 1
ATOM 4337 C C . ILE B 1 207 ? 40.289 39.982 99.688 1.00 71.38 367 ILE B C 1
ATOM 4338 O O . ILE B 1 207 ? 39.303 40.603 99.294 1.00 70.33 367 ILE B O 1
ATOM 4343 N N . LYS B 1 208 ? 41.200 39.475 98.864 1.00 79.67 368 LYS B N 1
ATOM 4344 C CA . LYS B 1 208 ? 41.063 39.581 97.417 1.00 78.66 368 LYS B CA 1
ATOM 4345 C C . LYS B 1 208 ? 40.301 38.371 96.897 1.00 76.60 368 LYS B C 1
ATOM 4346 O O . LYS B 1 208 ? 40.598 37.238 97.268 1.00 77.07 368 LYS B O 1
ATOM 4352 N N . SER B 1 209 ? 39.318 38.616 96.038 1.00 73.12 369 SER B N 1
ATOM 4353 C CA . SER B 1 209 ? 38.430 37.557 95.578 1.00 72.98 369 SER B CA 1
ATOM 4354 C C . SER B 1 209 ? 38.180 37.636 94.075 1.00 70.82 369 SER B C 1
ATOM 4355 O O . SER B 1 209 ? 38.358 38.687 93.458 1.00 72.07 369 SER B O 1
ATOM 4358 N N . GLN B 1 210 ? 37.777 36.508 93.498 1.00 69.31 370 GLN B N 1
ATOM 4359 C CA . GLN B 1 210 ? 37.369 36.434 92.097 1.00 66.68 370 GLN B CA 1
ATOM 4360 C C . GLN B 1 210 ? 36.075 35.640 92.000 1.00 69.01 370 GLN B C 1
ATOM 4361 O O . GLN B 1 210 ? 35.886 34.658 92.715 1.00 77.24 370 GLN B O 1
ATOM 4367 N N . VAL B 1 211 ? 35.182 36.059 91.114 1.00 71.59 371 VAL B N 1
ATOM 4368 C CA . VAL B 1 211 ? 33.962 35.304 90.867 1.00 69.21 371 VAL B CA 1
ATOM 4369 C C . VAL B 1 211 ? 34.238 34.203 89.840 1.00 79.29 371 VAL B C 1
ATOM 4370 O O . VAL B 1 211 ? 34.867 34.447 88.812 1.00 85.46 371 VAL B O 1
ATOM 4374 N N . LYS B 1 212 ? 33.774 32.989 90.127 1.00 79.40 372 LYS B N 1
ATOM 4375 C CA . LYS B 1 212 ? 34.034 31.845 89.257 1.00 81.30 372 LYS B CA 1
ATOM 4376 C C . LYS B 1 212 ? 33.385 32.008 87.884 1.00 79.99 372 LYS B C 1
ATOM 4377 O O . LYS B 1 212 ? 32.619 32.944 87.661 1.00 79.85 372 LYS B O 1
ATOM 4383 N N . GLU B 1 213 ? 33.693 31.085 86.975 1.00 83.79 373 GLU B N 1
ATOM 4384 C CA . GLU B 1 213 ? 33.214 31.156 85.595 1.00 91.24 373 GLU B CA 1
ATOM 4385 C C . GLU B 1 213 ? 31.809 30.586 85.401 1.00 98.63 373 GLU B C 1
ATOM 4386 O O . GLU B 1 213 ? 31.091 30.985 84.484 1.00 96.10 373 GLU B O 1
ATOM 4392 N N . GLY B 1 214 ? 31.421 29.648 86.258 1.00 108.98 374 GLY B N 1
ATOM 4393 C CA . GLY B 1 214 ? 30.133 28.994 86.115 1.00 117.98 374 GLY B CA 1
ATOM 4394 C C . GLY B 1 214 ? 29.027 29.633 86.931 1.00 122.63 374 GLY B C 1
ATOM 4395 O O . GLY B 1 214 ? 28.352 28.954 87.703 1.00 132.43 374 GLY B O 1
ATOM 4396 N N . VAL B 1 215 ? 28.838 30.938 86.762 1.00 113.81 375 VAL B N 1
ATOM 4397 C CA . VAL B 1 215 ? 27.794 31.656 87.490 1.00 102.20 375 VAL B CA 1
ATOM 4398 C C . VAL B 1 215 ? 26.962 32.539 86.564 1.00 90.69 375 VAL B C 1
ATOM 4399 O O . VAL B 1 215 ? 27.490 33.449 85.925 1.00 81.23 375 VAL B O 1
ATOM 4403 N N . PRO B 1 216 ? 25.650 32.264 86.492 1.00 90.89 376 PRO B N 1
ATOM 4404 C CA . PRO 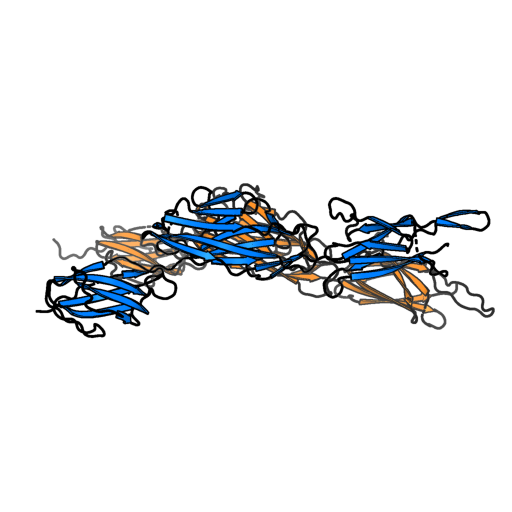B 1 216 ? 24.702 32.987 85.638 1.00 85.12 376 PRO B CA 1
ATOM 4405 C C . PRO B 1 216 ? 24.785 34.496 85.812 1.00 76.81 376 PRO B C 1
ATOM 4406 O O . PRO B 1 216 ? 24.665 35.000 86.930 1.00 85.40 376 PRO B O 1
ATOM 4410 N N . SER B 1 217 ? 24.988 35.203 84.705 1.00 70.87 377 SER B N 1
ATOM 4411 C CA . SER B 1 217 ? 25.092 36.658 84.716 1.00 67.26 377 SER B CA 1
ATOM 4412 C C . SER B 1 217 ? 23.963 37.293 85.526 1.00 66.36 377 SER B C 1
ATOM 4413 O O . SER B 1 217 ? 22.842 36.785 85.550 1.00 71.97 377 SER B O 1
ATOM 4416 N N . GLY B 1 218 ? 24.268 38.400 86.193 1.00 61.18 378 GLY B N 1
ATOM 4417 C CA . GLY B 1 218 ? 23.265 39.140 86.936 1.00 61.20 378 GLY B CA 1
ATOM 4418 C C . GLY B 1 218 ? 23.009 38.618 88.340 1.00 68.94 378 GLY B C 1
ATOM 4419 O O . GLY B 1 218 ? 22.373 39.293 89.152 1.00 65.89 378 GLY B O 1
ATOM 4420 N N . SER B 1 219 ? 23.502 37.418 88.628 1.00 73.09 379 SER B N 1
ATOM 4421 C CA . SER B 1 219 ? 23.306 36.809 89.939 1.00 79.92 379 SER B CA 1
ATOM 4422 C C . SER B 1 219 ? 23.934 37.659 91.042 1.00 78.94 379 SER B C 1
ATOM 4423 O O . SER B 1 219 ? 24.994 38.257 90.854 1.00 73.87 379 SER B O 1
ATOM 4426 N N . GLU B 1 220 ? 23.272 37.717 92.191 1.00 76.77 380 GLU B N 1
ATOM 4427 C CA . GLU B 1 220 ? 23.757 38.527 93.301 1.00 79.48 380 GLU B CA 1
ATOM 4428 C C . GLU B 1 220 ? 24.492 37.683 94.337 1.00 77.15 380 GLU B C 1
ATOM 4429 O O . GLU B 1 220 ? 23.871 36.989 95.143 1.00 83.49 380 GLU B O 1
ATOM 4435 N N . ILE B 1 221 ? 25.821 37.743 94.300 1.00 67.21 381 ILE B N 1
ATOM 4436 C CA . ILE B 1 221 ? 26.656 37.040 95.268 1.00 68.16 381 ILE B CA 1
ATOM 4437 C C . ILE B 1 221 ? 26.952 37.948 96.459 1.00 67.40 381 ILE B C 1
ATOM 4438 O O . ILE B 1 221 ? 27.726 38.899 96.344 1.00 68.17 381 ILE B O 1
ATOM 4443 N N . LEU B 1 222 ? 26.334 37.654 97.600 1.00 72.93 382 LEU B N 1
ATOM 4444 C CA . LEU B 1 222 ? 26.436 38.518 98.781 1.00 71.54 382 LEU B CA 1
ATOM 4445 C C . LEU B 1 222 ? 27.590 38.175 99.712 1.00 69.21 382 LEU B C 1
ATOM 4446 O O . LEU B 1 222 ? 28.004 37.014 99.809 1.00 66.57 382 LEU B O 1
ATOM 4451 N N . ASN B 1 223 ? 28.230 39.170 100.358 1.00 61.33 383 ASN B N 1
ATOM 4452 C CA . ASN B 1 223 ? 29.213 38.958 101.416 1.00 57.81 383 ASN B CA 1
ATOM 4453 C C . ASN B 1 223 ? 28.948 39.763 102.690 1.00 62.68 383 ASN B C 1
ATOM 4454 O O . ASN B 1 223 ? 28.650 40.962 102.647 1.00 57.58 383 ASN B O 1
ATOM 4458 N N . THR B 1 224 ? 29.145 39.121 103.789 1.00 69.54 384 THR B N 1
ATOM 4459 C CA . THR B 1 224 ? 29.040 39.770 105.087 1.00 64.09 384 THR B CA 1
ATOM 4460 C C . THR B 1 224 ? 30.233 39.333 105.932 1.00 70.57 384 THR B C 1
ATOM 4461 O O . THR B 1 224 ? 30.833 38.296 105.660 1.00 69.76 384 THR B O 1
ATOM 4465 N N . ALA B 1 225 ? 30.581 40.122 106.947 1.00 76.15 385 ALA B N 1
ATOM 4466 C CA . ALA B 1 225 ? 31.721 39.804 107.813 1.00 76.63 385 ALA B CA 1
ATOM 4467 C C . ALA B 1 225 ? 31.348 39.856 109.293 1.00 79.02 385 ALA B C 1
ATOM 4468 O O . ALA B 1 225 ? 30.333 40.445 109.659 1.00 77.93 385 ALA B O 1
ATOM 4470 N N . LYS B 1 226 ? 32.175 39.245 110.139 1.00 83.46 386 LYS B N 1
ATOM 4471 C CA . LYS B 1 226 ? 31.873 39.137 111.566 1.00 84.63 386 LYS B CA 1
ATOM 4472 C C . LYS B 1 226 ? 33.047 39.524 112.464 1.00 81.32 386 LYS B C 1
ATOM 4473 O O . LYS B 1 226 ? 34.192 39.160 112.201 1.00 78.05 386 LYS B O 1
ATOM 4479 N N . ILE B 1 227 ? 32.743 40.263 113.526 1.00 80.90 387 ILE B N 1
ATOM 4480 C CA . ILE B 1 227 ? 33.728 40.628 114.540 1.00 83.98 387 ILE B CA 1
ATOM 4481 C C . ILE B 1 227 ? 33.467 39.828 115.817 1.00 84.59 387 ILE B C 1
ATOM 4482 O O . ILE B 1 227 ? 32.357 39.843 116.349 1.00 90.16 387 ILE B O 1
ATOM 4487 N N . HIS B 1 228 ? 34.486 39.117 116.292 1.00 80.46 388 HIS B N 1
ATOM 4488 C CA . HIS B 1 228 ? 34.377 38.330 117.518 1.00 73.04 388 HIS B CA 1
ATOM 4489 C C . HIS B 1 228 ? 35.357 38.842 118.560 1.00 74.25 388 HIS B C 1
ATOM 4490 O O . HIS B 1 228 ? 36.530 39.059 118.262 1.00 71.80 388 HIS B O 1
ATOM 4497 N N . PHE B 1 229 ? 34.877 39.022 119.787 1.00 80.73 389 PHE B N 1
ATOM 4498 C CA . PHE B 1 229 ? 35.712 39.544 120.860 1.00 80.64 389 PHE B CA 1
ATOM 4499 C C . PHE B 1 229 ? 35.202 39.156 122.246 1.00 83.05 389 PHE B C 1
ATOM 4500 O O . PHE B 1 229 ? 34.047 38.763 122.413 1.00 83.00 389 PHE B O 1
ATOM 4508 N N . THR B 1 230 ? 36.084 39.257 123.235 1.00 83.31 390 THR B N 1
ATOM 4509 C CA . THR B 1 230 ? 35.699 39.133 124.636 1.00 88.12 390 THR B CA 1
ATOM 4510 C C . THR B 1 230 ? 36.526 40.126 125.442 1.00 87.68 390 THR B C 1
ATOM 4511 O O . THR B 1 230 ? 37.751 40.149 125.333 1.00 92.59 390 THR B O 1
ATOM 4515 N N . ASN B 1 231 ? 35.861 40.958 126.238 1.00 82.24 391 ASN B N 1
ATOM 4516 C CA . ASN B 1 231 ? 36.570 41.993 126.978 1.00 85.18 391 ASN B CA 1
ATOM 4517 C C . ASN B 1 231 ? 37.278 41.447 128.222 1.00 103.81 391 ASN B C 1
ATOM 4518 O O . ASN B 1 231 ? 37.498 40.239 128.341 1.00 116.12 391 ASN B O 1
ATOM 4523 N N . LYS B 1 232 ? 37.640 42.338 129.140 1.00 93.88 392 LYS B N 1
ATOM 4524 C CA . LYS B 1 232 ? 38.418 41.955 130.313 1.00 105.74 392 LYS B CA 1
ATOM 4525 C C . LYS B 1 232 ? 37.599 41.158 131.322 1.00 114.78 392 LYS B C 1
ATOM 4526 O O . LYS B 1 232 ? 38.150 40.456 132.169 1.00 121.57 392 LYS B O 1
ATOM 4532 N N . ASN B 1 233 ? 36.280 41.271 131.227 1.00 116.81 393 ASN B N 1
ATOM 4533 C CA . ASN B 1 233 ? 35.389 40.627 132.184 1.00 120.20 393 ASN B CA 1
ATOM 4534 C C . ASN B 1 233 ? 34.979 39.231 131.728 1.00 119.95 393 ASN B C 1
ATOM 4535 O O . ASN B 1 233 ? 34.031 38.650 132.256 1.00 116.50 393 ASN B O 1
ATOM 4540 N N . ASP B 1 234 ? 35.712 38.701 130.749 1.00 121.12 394 ASP B N 1
ATOM 4541 C CA . ASP B 1 234 ? 35.402 37.408 130.136 1.00 120.42 394 ASP B CA 1
ATOM 4542 C C . ASP B 1 234 ? 34.079 37.477 129.389 1.00 111.91 394 ASP B C 1
ATOM 4543 O O . ASP B 1 234 ? 33.514 36.454 129.000 1.00 113.83 394 ASP B O 1
ATOM 4548 N N . VAL B 1 235 ? 33.592 38.697 129.193 1.00 109.17 395 VAL B N 1
ATOM 4549 C CA . VAL B 1 235 ? 32.330 38.921 128.502 1.00 106.10 395 VAL B CA 1
ATOM 4550 C C . VAL B 1 235 ? 32.511 38.859 126.989 1.00 102.91 395 VAL B C 1
ATOM 4551 O O . VAL B 1 235 ? 33.269 39.638 126.408 1.00 101.54 395 VAL B O 1
ATOM 4555 N N . ILE B 1 236 ? 31.811 37.921 126.360 1.00 103.63 396 ILE B N 1
ATOM 4556 C CA . ILE B 1 236 ? 31.889 37.727 124.918 1.00 100.01 396 ILE B CA 1
ATOM 4557 C C . ILE B 1 236 ? 30.949 38.690 124.198 1.00 95.11 396 ILE B C 1
ATOM 4558 O O . ILE B 1 236 ? 29.993 39.198 124.787 1.00 87.13 396 ILE B O 1
ATOM 4563 N N . GLY B 1 237 ? 31.241 38.944 122.925 1.00 88.59 397 GLY B N 1
ATOM 4564 C CA . GLY B 1 237 ? 30.426 39.806 122.091 1.00 84.53 397 GLY B CA 1
ATOM 4565 C C . GLY B 1 237 ? 30.788 39.606 120.631 1.00 85.19 397 GLY B C 1
ATOM 4566 O O . GLY B 1 237 ? 31.937 39.302 120.310 1.00 85.83 397 GLY B O 1
ATOM 4567 N N . GLU B 1 238 ? 29.812 39.763 119.742 1.00 83.44 398 GLU B N 1
ATOM 4568 C CA . GLU B 1 238 ? 30.053 39.575 118.315 1.00 81.28 398 GLU B CA 1
ATOM 4569 C C . GLU B 1 238 ? 29.122 40.445 117.475 1.00 86.44 398 GLU B C 1
ATOM 4570 O O . GLU B 1 238 ? 27.999 40.741 117.884 1.00 92.70 398 GLU B O 1
ATOM 4576 N N . LYS B 1 239 ? 29.589 40.848 116.296 1.00 82.82 399 LYS B N 1
ATOM 4577 C CA . LYS B 1 239 ? 28.781 41.666 115.397 1.00 77.20 399 LYS B CA 1
ATOM 4578 C C . LYS B 1 239 ? 29.013 41.326 113.930 1.00 77.07 399 LYS B C 1
ATOM 4579 O O . LYS B 1 239 ? 30.110 40.936 113.535 1.00 76.76 399 LYS B O 1
ATOM 4585 N N . GLU B 1 240 ? 27.965 41.486 113.129 1.00 80.18 400 GLU B N 1
ATOM 4586 C CA . GLU B 1 240 ? 28.022 41.172 111.706 1.00 75.96 400 GLU B CA 1
ATOM 4587 C C . GLU B 1 240 ? 27.742 42.417 110.864 1.00 71.82 400 GLU B C 1
ATOM 4588 O O . GLU B 1 240 ? 26.830 43.187 111.165 1.00 73.82 400 GLU B O 1
ATOM 4594 N N . SER B 1 241 ? 28.530 42.612 109.812 1.00 69.16 401 SER B N 1
ATOM 4595 C CA . SER B 1 241 ? 28.405 43.798 108.966 1.00 65.04 401 SER B CA 1
ATOM 4596 C C . SER B 1 241 ? 27.160 43.759 108.082 1.00 60.92 401 SER B C 1
ATOM 4597 O O . SER B 1 241 ? 26.396 42.793 108.107 1.00 53.34 401 SER B O 1
ATOM 4600 N N . LYS B 1 242 ? 26.966 44.821 107.304 1.00 66.82 402 LYS B N 1
ATOM 4601 C CA . LYS B 1 242 ? 25.928 44.835 106.281 1.00 67.59 402 LYS B CA 1
ATOM 4602 C C . LYS B 1 242 ? 26.434 44.101 105.049 1.00 71.53 402 LYS B C 1
ATOM 4603 O O . LYS B 1 242 ? 27.614 44.193 104.706 1.00 73.17 402 LYS B O 1
ATOM 4609 N N . PRO B 1 243 ? 25.541 43.359 104.381 1.00 68.10 403 PRO B N 1
ATOM 4610 C CA . PRO B 1 243 ? 25.918 42.596 103.189 1.00 68.57 403 PRO B CA 1
ATOM 4611 C C . PRO B 1 243 ? 26.223 43.502 101.998 1.00 64.04 403 PRO B C 1
ATOM 4612 O O . PRO B 1 243 ? 25.510 44.475 101.753 1.00 61.30 403 PRO B O 1
ATOM 4616 N N . VAL B 1 244 ? 27.293 43.181 101.279 1.00 55.21 404 VAL B N 1
ATOM 4617 C CA . VAL B 1 244 ? 27.616 43.860 100.033 1.00 49.72 404 VAL B CA 1
ATOM 4618 C C . VAL B 1 244 ? 27.576 42.835 98.905 1.00 55.13 404 VAL B C 1
ATOM 4619 O O . VAL B 1 244 ? 27.894 41.664 99.109 1.00 53.51 404 VAL B O 1
ATOM 4623 N N . VAL B 1 245 ? 27.174 43.269 97.717 1.00 58.74 405 VAL B N 1
ATOM 4624 C CA . VAL B 1 245 ? 26.934 42.326 96.634 1.00 55.45 405 VAL B CA 1
ATOM 4625 C C . VAL B 1 245 ? 27.929 42.465 95.492 1.00 51.18 405 VAL B C 1
ATOM 4626 O O . VAL B 1 245 ? 28.275 43.572 95.084 1.00 51.61 405 VAL B O 1
ATOM 4630 N N . VAL B 1 246 ? 28.391 41.328 94.986 1.00 58.32 406 VAL B N 1
ATOM 4631 C CA . VAL B 1 246 ? 29.188 41.299 93.771 1.00 55.63 406 VAL B CA 1
ATOM 4632 C C . VAL B 1 246 ? 28.398 40.557 92.695 1.00 63.29 406 VAL B C 1
ATOM 4633 O O . VAL B 1 246 ? 27.806 39.512 92.967 1.00 59.86 406 VAL B O 1
ATOM 4637 N N . ILE B 1 247 ? 28.382 41.106 91.482 1.00 61.22 407 ILE B N 1
ATOM 4638 C CA . ILE B 1 247 ? 27.532 40.591 90.410 1.00 61.97 407 ILE B CA 1
ATOM 4639 C C . ILE B 1 247 ? 28.317 40.268 89.138 1.00 58.54 407 ILE B C 1
ATOM 4640 O O . ILE B 1 247 ? 28.943 41.152 88.553 1.00 52.29 407 ILE B O 1
ATOM 4645 N N . PRO B 1 248 ? 28.276 38.996 88.702 1.00 60.65 408 PRO B N 1
ATOM 4646 C CA . PRO B 1 248 ? 28.987 38.523 87.509 1.00 66.24 408 PRO B CA 1
ATOM 4647 C C . PRO B 1 248 ? 28.402 39.121 86.237 1.00 60.03 408 PRO B C 1
ATOM 4648 O O . PRO B 1 248 ? 27.187 39.081 86.041 1.00 54.92 408 PRO B O 1
ATOM 4652 N N . THR B 1 249 ? 29.260 39.667 85.385 1.00 61.33 409 THR B N 1
ATOM 4653 C CA . THR B 1 249 ? 28.803 40.268 84.136 1.00 62.80 409 THR B CA 1
ATOM 4654 C C . THR B 1 249 ? 29.296 39.482 82.928 1.00 61.94 409 THR B C 1
ATOM 4655 O O . THR B 1 249 ? 30.483 39.505 82.604 1.00 61.75 409 THR B O 1
ATOM 4659 N N . THR B 1 250 ? 28.378 38.768 82.282 1.00 65.19 410 THR B N 1
ATOM 4660 C CA . THR B 1 250 ? 28.658 38.096 81.015 1.00 60.31 410 THR B CA 1
ATOM 4661 C C . THR B 1 250 ? 27.525 38.365 80.035 1.00 58.42 410 THR B C 1
ATOM 4662 O O . THR B 1 250 ? 26.486 38.909 80.416 1.00 49.08 410 THR B O 1
ATOM 4666 N N . GLY B 1 251 ? 27.732 37.988 78.777 1.00 59.70 411 GLY B N 1
ATOM 4667 C CA . GLY B 1 251 ? 26.752 38.239 77.738 1.00 61.96 411 GLY B CA 1
ATOM 4668 C C . GLY B 1 251 ? 26.778 37.219 76.613 1.00 61.53 411 GLY B C 1
ATOM 4669 O O . GLY B 1 251 ? 27.501 36.225 76.675 1.00 60.99 411 GLY B O 1
ATOM 4670 N N . ILE B 1 252 ? 25.987 37.481 75.577 1.00 56.69 412 ILE B N 1
ATOM 4671 C CA . ILE B 1 252 ? 25.822 36.555 74.462 1.00 62.57 412 ILE B CA 1
ATOM 4672 C C . ILE B 1 252 ? 26.192 37.203 73.127 1.00 65.36 412 ILE B C 1
ATOM 4673 O O . ILE B 1 252 ? 25.928 38.384 72.904 1.00 64.82 412 ILE B O 1
ATOM 4678 N N . ILE B 1 253 ? 26.810 36.421 72.247 1.00 68.83 413 ILE B N 1
ATOM 4679 C CA . ILE B 1 253 ? 27.113 36.861 70.889 1.00 60.75 413 ILE B CA 1
ATOM 4680 C C . ILE B 1 253 ? 26.474 35.905 69.888 1.00 63.40 413 ILE B C 1
ATOM 4681 O O . ILE B 1 253 ? 26.841 34.733 69.821 1.00 64.58 413 ILE B O 1
ATOM 4686 N N . GLU B 1 254 ? 25.515 36.410 69.117 1.00 57.63 414 GLU B N 1
ATOM 4687 C CA . GLU B 1 254 ? 24.778 35.589 68.164 1.00 64.93 414 GLU B CA 1
ATOM 4688 C C . GLU B 1 254 ? 25.096 35.986 66.724 1.00 61.89 414 GLU B C 1
ATOM 4689 O O . GLU B 1 254 ? 24.658 37.032 66.243 1.00 57.39 414 GLU B O 1
ATOM 4695 N N . LEU B 1 255 ? 25.855 35.140 66.039 1.00 56.52 415 LEU B N 1
ATOM 4696 C CA . LEU B 1 255 ? 26.330 35.448 64.696 1.00 65.15 415 LEU B CA 1
ATOM 4697 C C . LEU B 1 255 ? 25.518 34.703 63.641 1.00 63.89 415 LEU B C 1
ATOM 4698 O O . LEU B 1 255 ? 25.256 33.507 63.780 1.00 62.60 415 LEU B O 1
ATOM 4703 N N . THR B 1 256 ? 25.127 35.415 62.587 1.00 65.54 416 THR B N 1
ATOM 4704 C CA . THR B 1 256 ? 24.338 34.831 61.503 1.00 65.05 416 THR B CA 1
ATOM 4705 C C . THR B 1 256 ? 24.981 35.049 60.132 1.00 66.07 416 THR B C 1
ATOM 4706 O O . THR B 1 256 ? 25.059 36.178 59.646 1.00 58.98 416 THR B O 1
ATOM 4710 N N . LYS B 1 257 ? 25.385 33.984 59.557 1.00 68.52 417 LYS B N 1
ATOM 4711 C CA . LYS B 1 257 ? 26.050 34.039 58.254 1.00 68.34 417 LYS B CA 1
ATOM 4712 C C . LYS B 1 257 ? 25.096 33.717 57.111 1.00 67.27 417 LYS B C 1
ATOM 4713 O O . LYS B 1 257 ? 24.504 32.640 57.062 1.00 61.51 417 LYS B O 1
ATOM 4719 N N . ILE B 1 258 ? 24.943 34.615 56.125 1.00 67.25 418 ILE B N 1
ATOM 4720 C CA . ILE B 1 258 ? 24.035 34.407 55.002 1.00 63.02 418 ILE B CA 1
ATOM 4721 C C . ILE B 1 258 ? 24.687 34.738 53.658 1.00 69.07 418 ILE B C 1
ATOM 4722 O O . ILE B 1 258 ? 25.709 35.422 53.604 1.00 71.93 418 ILE B O 1
ATOM 4727 N N . ASP B 1 259 ? 24.089 34.245 52.577 1.00 64.86 419 ASP B N 1
ATOM 4728 C CA . ASP B 1 259 ? 24.531 34.590 51.230 1.00 74.55 419 ASP B CA 1
ATOM 4729 C C . ASP B 1 259 ? 24.007 35.970 50.859 1.00 71.92 419 ASP B C 1
ATOM 4730 O O . ASP B 1 259 ? 22.834 36.268 51.065 1.00 72.88 419 ASP B O 1
ATOM 4735 N N . SER B 1 260 ? 24.876 36.813 50.313 1.00 70.09 420 SER B N 1
ATOM 4736 C CA . SER B 1 260 ? 24.471 38.158 49.919 1.00 77.80 420 SER B CA 1
ATOM 4737 C C . SER B 1 260 ? 23.378 38.140 48.853 1.00 77.89 420 SER B C 1
ATOM 4738 O O . SER B 1 260 ? 22.451 38.948 48.897 1.00 78.73 420 SER B O 1
ATOM 4741 N N . ALA B 1 261 ? 23.489 37.216 47.901 1.00 71.29 421 ALA B N 1
ATOM 4742 C CA . ALA B 1 261 ? 22.563 37.155 46.771 1.00 76.23 421 ALA B CA 1
ATOM 4743 C C . ALA B 1 261 ? 21.116 36.875 47.184 1.00 72.66 421 ALA B C 1
ATOM 4744 O O . ALA B 1 261 ? 20.235 37.710 46.979 1.00 68.09 421 ALA B O 1
ATOM 4746 N N . ASN B 1 262 ? 20.876 35.700 47.759 1.00 76.32 422 ASN B N 1
ATOM 4747 C CA . ASN B 1 262 ? 19.520 35.293 48.123 1.00 83.11 422 ASN B CA 1
ATOM 4748 C C . ASN B 1 262 ? 19.170 35.570 49.584 1.00 80.07 422 ASN B C 1
ATOM 4749 O O . ASN B 1 262 ? 18.011 35.445 49.985 1.00 82.16 422 ASN B O 1
ATOM 4754 N N . LYS B 1 263 ? 20.177 35.956 50.363 1.00 77.18 423 LYS B N 1
ATOM 4755 C CA . LYS B 1 263 ? 20.028 36.193 51.800 1.00 68.26 423 LYS B CA 1
ATOM 4756 C C . LYS B 1 263 ? 19.699 34.910 52.556 1.00 74.17 423 LYS B C 1
ATOM 4757 O O . LYS B 1 263 ? 19.129 34.950 53.645 1.00 73.88 423 LYS B O 1
ATOM 4763 N N . ASN B 1 264 ? 20.066 33.772 51.976 1.00 73.73 424 ASN B N 1
ATOM 4764 C CA . ASN B 1 264 ? 19.794 32.480 52.602 1.00 73.05 424 ASN B CA 1
ATOM 4765 C C . ASN B 1 264 ? 20.862 32.075 53.613 1.00 75.00 424 ASN B C 1
ATOM 4766 O O . ASN B 1 264 ? 22.054 32.329 53.417 1.00 73.01 424 ASN B O 1
ATOM 4771 N N . LYS B 1 265 ? 20.420 31.440 54.694 1.00 75.89 425 LYS B N 1
ATOM 4772 C CA . LYS B 1 265 ? 21.295 31.056 55.794 1.00 76.34 425 LYS B CA 1
ATOM 4773 C C . LYS B 1 265 ? 22.323 30.028 55.342 1.00 76.49 425 LYS B C 1
ATOM 4774 O O . LYS B 1 265 ? 22.005 29.116 54.581 1.00 77.45 425 LYS B O 1
ATOM 4788 N N . LYS B 1 267 ? 25.521 27.294 56.322 1.00 81.53 427 LYS B N 1
ATOM 4789 C CA . LYS B 1 267 ? 26.148 26.453 57.332 1.00 86.41 427 LYS B CA 1
ATOM 4790 C C . LYS B 1 267 ? 27.597 26.140 56.967 1.00 86.92 427 LYS B C 1
ATOM 4791 O O . LYS B 1 267 ? 27.951 26.087 55.788 1.00 88.85 427 LYS B O 1
ATOM 4797 N N . GLY B 1 268 ? 28.432 25.946 57.985 1.00 77.05 428 GLY B N 1
ATOM 4798 C CA . GLY B 1 268 ? 29.807 25.535 57.775 1.00 75.61 428 GLY B CA 1
ATOM 4799 C C . GLY B 1 268 ? 30.838 26.638 57.916 1.00 80.56 428 GLY B C 1
ATOM 4800 O O . GLY B 1 268 ? 32.041 26.382 57.826 1.00 86.89 428 GLY B O 1
ATOM 4801 N N . ALA B 1 269 ? 30.378 27.865 58.137 1.00 81.51 429 ALA B N 1
ATOM 4802 C CA . ALA B 1 269 ? 31.286 28.992 58.324 1.00 86.76 429 ALA B CA 1
ATOM 4803 C C . ALA B 1 269 ? 31.928 28.956 59.709 1.00 93.65 429 ALA B C 1
ATOM 4804 O O . ALA B 1 269 ? 31.234 28.892 60.723 1.00 100.74 429 ALA B O 1
ATOM 4806 N N . GLU B 1 270 ? 33.255 29.001 59.747 1.00 93.44 430 GLU B N 1
ATOM 4807 C CA . GLU B 1 270 ? 33.983 28.945 61.011 1.00 85.34 430 GLU B CA 1
ATOM 4808 C C . GLU B 1 270 ? 34.460 30.322 61.462 1.00 89.90 430 GLU B C 1
ATOM 4809 O O . GLU B 1 270 ? 35.048 31.071 60.681 1.00 88.46 430 GLU B O 1
ATOM 4815 N N . PHE B 1 271 ? 34.209 30.641 62.730 1.00 82.52 431 PHE B N 1
ATOM 4816 C CA . PHE B 1 271 ? 34.617 31.919 63.306 1.00 81.62 431 PHE B CA 1
ATOM 4817 C C . PHE B 1 271 ? 35.312 31.723 64.651 1.00 87.40 431 PHE B C 1
ATOM 4818 O O . PHE B 1 271 ? 35.084 30.729 65.342 1.00 85.88 431 PHE B O 1
ATOM 4826 N N . VAL B 1 272 ? 36.160 32.680 65.014 1.00 88.86 432 VAL B N 1
ATOM 4827 C CA . VAL B 1 272 ? 36.865 32.651 66.288 1.00 84.33 432 VAL B CA 1
ATOM 4828 C C . VAL B 1 272 ? 36.717 33.994 66.992 1.00 84.67 432 VAL B C 1
ATOM 4829 O O . VAL B 1 272 ? 36.448 35.012 66.354 1.00 81.22 432 VAL B O 1
ATOM 4833 N N . LEU B 1 273 ? 36.888 33.993 68.310 1.00 89.51 433 LEU B N 1
ATOM 4834 C CA . LEU B 1 273 ? 36.744 35.208 69.099 1.00 86.08 433 LEU B CA 1
ATOM 4835 C C . LEU B 1 273 ? 38.096 35.623 69.674 1.00 86.69 433 LEU B C 1
ATOM 4836 O O . LEU B 1 273 ? 38.794 34.811 70.279 1.00 87.85 433 LEU B O 1
ATOM 4841 N N . LYS B 1 274 ? 38.465 36.885 69.471 1.00 84.47 434 LYS B N 1
ATOM 4842 C CA . LYS B 1 274 ? 39.737 37.404 69.965 1.00 83.77 434 LYS B CA 1
ATOM 4843 C C . LYS B 1 274 ? 39.532 38.632 70.840 1.00 86.08 434 LYS B C 1
ATOM 4844 O O . LYS B 1 274 ? 38.467 39.247 70.818 1.00 84.44 434 LYS B O 1
ATOM 4850 N N . ASP B 1 275 ? 40.564 38.991 71.599 1.00 92.97 435 ASP B N 1
ATOM 4851 C CA . ASP B 1 275 ? 40.518 40.187 72.433 1.00 98.46 435 ASP B CA 1
ATOM 4852 C C . ASP B 1 275 ? 41.138 41.391 71.721 1.00 112.98 435 ASP B C 1
ATOM 4853 O O . ASP B 1 275 ? 41.444 41.333 70.528 1.00 112.84 435 ASP B O 1
ATOM 4858 N N . ASN B 1 276 ? 41.325 42.476 72.465 1.00 123.41 436 ASN B N 1
ATOM 4859 C CA . ASN B 1 276 ? 41.788 43.740 71.896 1.00 134.09 436 ASN B CA 1
ATOM 4860 C C . ASN B 1 276 ? 43.283 43.799 71.580 1.00 144.53 436 ASN B C 1
ATOM 4861 O O . ASN B 1 276 ? 43.893 44.867 71.652 1.00 145.63 436 ASN B O 1
ATOM 4866 N N . ASN B 1 277 ? 43.864 42.657 71.221 1.00 150.55 437 ASN B N 1
ATOM 4867 C CA . ASN B 1 277 ? 45.277 42.596 70.852 1.00 153.50 437 ASN B CA 1
ATOM 4868 C C . ASN B 1 277 ? 45.629 41.394 69.974 1.00 151.22 437 ASN B C 1
ATOM 4869 O O . ASN B 1 277 ? 46.782 41.222 69.573 1.00 156.87 437 ASN B O 1
ATOM 4874 N N . GLY B 1 278 ? 44.634 40.565 69.677 1.00 142.92 438 GLY B N 1
ATOM 4875 C CA . GLY B 1 278 ? 44.843 39.403 68.831 1.00 138.51 438 GLY B CA 1
ATOM 4876 C C . GLY B 1 278 ? 45.082 38.127 69.614 1.00 131.74 438 GLY B C 1
ATOM 4877 O O . GLY B 1 278 ? 45.877 37.278 69.210 1.00 136.27 438 GLY B O 1
ATOM 4878 N N . LYS B 1 279 ? 44.393 37.994 70.741 1.00 117.72 439 LYS B N 1
ATOM 4879 C CA . LYS B 1 279 ? 44.473 36.786 71.552 1.00 108.68 439 LYS B CA 1
ATOM 4880 C C . LYS B 1 279 ? 43.109 36.112 71.607 1.00 98.02 439 LYS B C 1
ATOM 4881 O O . LYS B 1 279 ? 42.111 36.747 71.944 1.00 96.59 439 LYS B O 1
ATOM 4887 N N . ILE B 1 280 ? 43.066 34.825 71.278 1.00 91.63 440 ILE B N 1
ATOM 4888 C CA . ILE B 1 280 ? 41.801 34.096 71.252 1.00 90.82 440 ILE B CA 1
ATOM 4889 C C . ILE B 1 280 ? 41.188 33.960 72.643 1.00 88.93 440 ILE B C 1
ATOM 4890 O O . ILE B 1 280 ? 41.836 33.483 73.576 1.00 94.09 440 ILE B O 1
ATOM 4895 N N . VAL B 1 281 ? 39.934 34.384 72.772 1.00 83.87 441 VAL B N 1
ATOM 4896 C CA . VAL B 1 281 ? 39.222 34.324 74.045 1.00 83.25 441 VAL B CA 1
ATOM 4897 C C . VAL B 1 281 ? 39.027 32.880 74.501 1.00 92.71 441 VAL B C 1
ATOM 4898 O O . VAL B 1 281 ? 38.804 31.985 73.685 1.00 94.76 441 VAL B O 1
ATOM 4902 N N . VAL B 1 282 ? 39.125 32.660 75.809 1.00 93.78 442 VAL B N 1
ATOM 4903 C CA . VAL B 1 282 ? 38.919 31.336 76.384 1.00 95.18 442 VAL B CA 1
ATOM 4904 C C . VAL B 1 282 ? 37.872 31.369 77.494 1.00 93.32 442 VAL B C 1
ATOM 4905 O O . VAL B 1 282 ? 37.982 32.148 78.441 1.00 82.73 442 VAL B O 1
ATOM 4909 N N . VAL B 1 283 ? 36.856 30.521 77.366 1.00 96.79 443 VAL B N 1
ATOM 4910 C CA . VAL B 1 283 ? 35.791 30.438 78.359 1.00 98.24 443 VAL B CA 1
ATOM 4911 C C . VAL B 1 283 ? 35.664 29.017 78.899 1.00 100.41 443 VAL B C 1
ATOM 4912 O O . VAL B 1 283 ? 35.372 28.083 78.151 1.00 100.22 443 VAL B O 1
ATOM 4916 N N . ALA B 1 284 ? 35.887 28.863 80.199 1.00 98.48 444 ALA B N 1
ATOM 4917 C CA . ALA B 1 284 ? 35.796 27.560 80.849 1.00 99.59 444 ALA B CA 1
ATOM 4918 C C . ALA B 1 284 ? 36.805 26.571 80.275 1.00 103.96 444 ALA B C 1
ATOM 4919 O O . ALA B 1 284 ? 36.464 25.426 79.979 1.00 106.92 444 ALA B O 1
ATOM 4921 N N . GLY B 1 285 ? 38.046 27.020 80.118 1.00 107.74 445 GLY B N 1
ATOM 4922 C CA . GLY B 1 285 ? 39.115 26.168 79.627 1.00 113.54 445 GLY B CA 1
ATOM 4923 C C . GLY B 1 285 ? 38.912 25.709 78.196 1.00 118.18 445 GLY B C 1
ATOM 4924 O O . GLY B 1 285 ? 39.607 24.812 77.719 1.00 123.52 445 GLY B O 1
ATOM 4925 N N . LYS B 1 286 ? 37.958 26.326 77.508 1.00 115.33 446 LYS B N 1
ATOM 4926 C CA . LYS B 1 286 ? 37.657 25.967 76.128 1.00 117.57 446 LYS B CA 1
ATOM 4927 C C . LYS B 1 286 ? 37.751 27.175 75.203 1.00 107.19 446 LYS B C 1
ATOM 4928 O O . LYS B 1 286 ? 37.154 28.219 75.463 1.00 99.42 446 LYS B O 1
ATOM 4934 N N . GLU B 1 287 ? 38.508 27.025 74.121 1.00 105.80 447 GLU B N 1
ATOM 4935 C CA . GLU B 1 287 ? 38.697 28.107 73.166 1.00 101.38 447 GLU B CA 1
ATOM 4936 C C . GLU B 1 287 ? 37.363 28.481 72.528 1.00 89.52 447 GLU B C 1
ATOM 4937 O O . GLU B 1 287 ? 36.527 27.614 72.269 1.00 92.93 447 GLU B O 1
ATOM 4943 N N . VAL B 1 288 ? 37.165 29.774 72.288 1.00 83.51 448 VAL B N 1
ATOM 4944 C CA . VAL B 1 288 ? 35.886 30.279 71.799 1.00 78.82 448 VAL B CA 1
ATOM 4945 C C . VAL B 1 288 ? 35.827 30.321 70.275 1.00 84.42 448 VAL B C 1
ATOM 4946 O O . VAL B 1 288 ? 36.081 31.358 69.660 1.00 83.48 448 VAL B O 1
ATOM 4950 N N . THR B 1 289 ? 35.494 29.181 69.678 1.00 89.61 449 THR B N 1
ATOM 4951 C CA . THR B 1 289 ? 35.325 29.071 68.229 1.00 87.79 449 THR B CA 1
ATOM 4952 C C . THR B 1 289 ? 33.917 28.597 67.900 1.00 86.98 449 THR B C 1
ATOM 4953 O O . THR B 1 289 ? 33.203 28.108 68.774 1.00 86.87 449 THR B O 1
ATOM 4957 N N . GLY B 1 290 ? 33.514 28.736 66.640 1.00 83.44 450 GLY B N 1
ATOM 4958 C CA . GLY B 1 290 ? 32.177 28.342 66.239 1.00 74.70 450 GLY B CA 1
ATOM 4959 C C . GLY B 1 290 ? 32.092 27.885 64.796 1.00 80.82 450 GLY B C 1
ATOM 4960 O O . GLY B 1 290 ? 32.992 28.146 63.998 1.00 80.93 450 GLY B O 1
ATOM 4961 N N . VAL B 1 291 ? 31.005 27.193 64.469 1.00 84.15 451 VAL B N 1
ATOM 4962 C CA . VAL B 1 291 ? 30.754 26.724 63.110 1.00 82.08 451 VAL B CA 1
ATOM 4963 C C . VAL B 1 291 ? 29.277 26.895 62.774 1.00 86.62 451 VAL B C 1
ATOM 4964 O O . VAL B 1 291 ? 28.419 26.269 63.397 1.00 89.02 451 VAL B O 1
ATOM 4968 N N . SER B 1 292 ? 28.988 27.754 61.799 1.00 89.74 452 SER B N 1
ATOM 4969 C CA . SER B 1 292 ? 27.617 27.986 61.351 1.00 85.39 452 SER B CA 1
ATOM 4970 C C . SER B 1 292 ? 26.814 26.695 61.375 1.00 80.85 452 SER B C 1
ATOM 4971 O O . SER B 1 292 ? 27.210 25.697 60.777 1.00 76.25 452 SER B O 1
ATOM 4974 N N . ASP B 1 293 ? 25.685 26.712 62.072 1.00 80.97 453 ASP B N 1
ATOM 4975 C CA . ASP B 1 293 ? 24.869 25.515 62.186 1.00 90.52 453 ASP B CA 1
ATOM 4976 C C . ASP B 1 293 ? 23.851 25.418 61.053 1.00 99.41 453 ASP B C 1
ATOM 4977 O O . ASP B 1 293 ? 23.946 26.131 60.052 1.00 95.82 453 ASP B O 1
ATOM 4982 N N . GLU B 1 294 ? 22.873 24.537 61.227 1.00 108.81 454 GLU B N 1
ATOM 4983 C CA . GLU B 1 294 ? 21.867 24.281 60.205 1.00 112.02 454 GLU B CA 1
ATOM 4984 C C . GLU B 1 294 ? 21.170 25.561 59.743 1.00 102.45 454 GLU B C 1
ATOM 4985 O O . GLU B 1 294 ? 20.684 25.636 58.616 1.00 102.82 454 GLU B O 1
ATOM 4991 N N . ASN B 1 295 ? 21.132 26.565 60.613 1.00 91.73 455 ASN B N 1
ATOM 4992 C CA . ASN B 1 295 ? 20.480 27.829 60.287 1.00 88.63 455 ASN B CA 1
ATOM 4993 C C . ASN B 1 295 ? 21.449 28.994 60.107 1.00 81.20 455 ASN B C 1
ATOM 4994 O O . ASN B 1 295 ? 21.054 30.155 60.192 1.00 74.17 455 ASN B O 1
ATOM 4999 N N . GLY B 1 296 ? 22.715 28.678 59.855 1.00 83.14 456 GLY B N 1
ATOM 5000 C CA . GLY B 1 296 ? 23.733 29.698 59.694 1.00 81.75 456 GLY B CA 1
ATOM 5001 C C . GLY B 1 296 ? 23.895 30.547 60.941 1.00 82.91 456 GLY B C 1
ATOM 5002 O O . GLY B 1 296 ? 24.162 31.746 60.856 1.00 79.56 456 GLY B O 1
ATOM 5003 N N . VAL B 1 297 ? 23.733 29.922 62.103 1.00 79.26 457 VAL B N 1
ATOM 5004 C CA . VAL B 1 297 ? 23.815 30.633 63.375 1.00 79.04 457 VAL B CA 1
ATOM 5005 C C . VAL B 1 297 ? 24.901 30.076 64.290 1.00 80.35 457 VAL B C 1
ATOM 5006 O O . VAL B 1 297 ? 24.987 28.868 64.514 1.00 82.10 457 VAL B O 1
ATOM 5010 N N . ILE B 1 298 ? 25.738 30.969 64.806 1.00 81.77 458 ILE B N 1
ATOM 5011 C CA . ILE B 1 298 ? 26.677 30.624 65.862 1.00 78.54 458 ILE B CA 1
ATOM 5012 C C . ILE B 1 298 ? 26.289 31.399 67.110 1.00 77.57 458 ILE B C 1
ATOM 5013 O O . ILE B 1 298 ? 25.955 32.580 67.031 1.00 76.28 458 ILE B O 1
ATOM 5018 N N . LYS B 1 299 ? 26.320 30.735 68.260 1.00 77.56 459 LYS B N 1
ATOM 5019 C CA . LYS B 1 299 ? 25.965 31.389 69.513 1.00 79.16 459 LYS B CA 1
ATOM 5020 C C . LYS B 1 299 ? 27.031 31.180 70.582 1.00 77.86 459 LYS B C 1
ATOM 5021 O O . LYS B 1 299 ? 27.340 30.048 70.952 1.00 86.53 459 LYS B O 1
ATOM 5027 N N . TRP B 1 300 ? 27.593 32.281 71.068 1.00 68.01 460 TRP B N 1
ATOM 5028 C CA . TRP B 1 300 ? 28.568 32.229 72.145 1.00 67.19 460 TRP B CA 1
ATOM 5029 C C . TRP B 1 300 ? 27.984 32.871 73.396 1.00 64.78 460 TRP B C 1
ATOM 5030 O O . TRP B 1 300 ? 27.629 34.046 73.381 1.00 64.41 460 TRP B O 1
ATOM 5041 N N . SER B 1 301 ? 27.879 32.093 74.472 1.00 70.10 461 SER B N 1
ATOM 5042 C CA . SER B 1 301 ? 27.343 32.593 75.739 1.00 68.85 461 SER B CA 1
ATOM 5043 C C . SER B 1 301 ? 28.430 32.725 76.798 1.00 63.43 461 SER B C 1
ATOM 5044 O O . SER B 1 301 ? 29.535 32.203 76.636 1.00 55.97 461 SER B O 1
ATOM 5047 N N . ASN B 1 302 ? 28.102 33.419 77.885 1.00 67.28 462 ASN B N 1
ATOM 5048 C CA . ASN B 1 302 ? 29.022 33.589 79.005 1.00 71.97 462 ASN B CA 1
ATOM 5049 C C . ASN B 1 302 ? 30.287 34.348 78.619 1.00 69.10 462 ASN B C 1
ATOM 5050 O O . ASN B 1 302 ? 31.372 34.072 79.133 1.00 61.13 462 ASN B O 1
ATOM 5055 N N . ILE B 1 303 ? 30.137 35.303 77.707 1.00 67.39 463 ILE B N 1
ATOM 5056 C CA . ILE B 1 303 ? 31.249 36.140 77.282 1.00 64.16 463 ILE B CA 1
ATOM 5057 C C . ILE B 1 303 ? 31.368 37.345 78.207 1.00 54.03 463 ILE B C 1
ATOM 5058 O O . ILE B 1 303 ? 30.454 38.167 78.284 1.00 51.76 463 ILE B O 1
ATOM 5063 N N . PRO B 1 304 ? 32.494 37.455 78.922 1.00 56.21 464 PRO B N 1
ATOM 5064 C CA . PRO B 1 304 ? 32.671 38.584 79.843 1.00 56.67 464 PRO B CA 1
ATOM 5065 C C . PRO B 1 304 ? 32.455 39.912 79.128 1.00 64.68 464 PRO B C 1
ATOM 5066 O O . PRO B 1 304 ? 32.747 40.017 77.935 1.00 67.72 464 PRO B O 1
ATOM 5070 N N . TYR B 1 305 ? 31.926 40.901 79.839 1.00 60.67 465 TYR B N 1
ATOM 5071 C CA . TYR B 1 305 ? 31.824 42.253 79.305 1.00 58.48 465 TYR B CA 1
ATOM 5072 C C . TYR B 1 305 ? 33.195 42.663 78.786 1.00 63.65 465 TYR B C 1
ATOM 5073 O O . TYR B 1 305 ? 34.220 42.288 79.359 1.00 65.87 465 TYR B O 1
ATOM 5082 N N . GLY B 1 306 ? 33.216 43.428 77.701 1.00 68.14 466 GLY B N 1
ATOM 5083 C CA . GLY B 1 306 ? 34.466 43.893 77.130 1.00 71.88 466 GLY B CA 1
ATOM 5084 C C . GLY B 1 306 ? 34.399 44.074 75.628 1.00 76.45 466 GLY B C 1
ATOM 5085 O O . GLY B 1 306 ? 33.385 43.768 74.999 1.00 81.41 466 GLY B O 1
ATOM 5086 N N . ASP B 1 307 ? 35.486 44.578 75.052 1.00 73.62 467 ASP B N 1
ATOM 5087 C CA . ASP B 1 307 ? 35.557 44.790 73.613 1.00 79.65 467 ASP B CA 1
ATOM 5088 C C . ASP B 1 307 ? 36.272 43.629 72.934 1.00 78.74 467 ASP B C 1
ATOM 5089 O O . ASP B 1 307 ? 37.377 43.249 73.322 1.00 76.54 467 ASP B O 1
ATOM 5094 N N . TYR B 1 308 ? 35.631 43.068 71.916 1.00 77.31 468 TYR B N 1
ATOM 5095 C CA . TYR B 1 308 ? 36.156 41.886 71.251 1.00 78.31 468 TYR B CA 1
ATOM 5096 C C . TYR B 1 308 ? 36.339 42.090 69.753 1.00 75.17 468 TYR B C 1
ATOM 5097 O O . TYR B 1 308 ? 35.959 43.121 69.199 1.00 66.94 468 TYR B O 1
ATOM 5106 N N . GLN B 1 309 ? 36.927 41.093 69.107 1.00 75.87 469 GLN B N 1
ATOM 5107 C CA . GLN B 1 309 ? 37.239 41.175 67.692 1.00 77.92 469 GLN B CA 1
ATOM 5108 C C . GLN B 1 309 ? 36.981 39.820 67.053 1.00 75.09 469 GLN B C 1
ATOM 5109 O O . GLN B 1 309 ? 37.709 38.864 67.306 1.00 82.00 469 GLN B O 1
ATOM 5115 N N . ILE B 1 310 ? 35.936 39.736 66.236 1.00 65.91 470 ILE B N 1
ATOM 5116 C CA . ILE B 1 310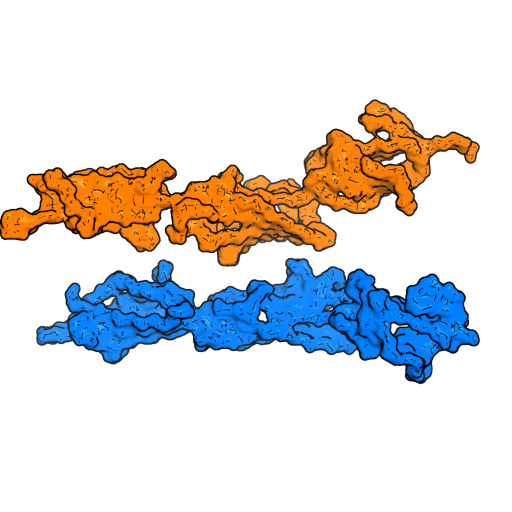 ? 35.582 38.478 65.586 1.00 74.76 470 ILE B CA 1
ATOM 5117 C C . ILE B 1 310 ? 36.304 38.308 64.251 1.00 79.39 470 ILE B C 1
ATOM 5118 O O . ILE B 1 310 ? 36.320 39.218 63.425 1.00 80.20 470 ILE B O 1
ATOM 5123 N N . PHE B 1 311 ? 36.896 37.135 64.050 1.00 83.89 471 PHE B N 1
ATOM 5124 C CA . PHE B 1 311 ? 37.594 36.821 62.810 1.00 86.82 471 PHE B CA 1
ATOM 5125 C C . PHE B 1 311 ? 36.979 35.604 62.134 1.00 84.55 471 PHE B C 1
ATOM 5126 O O . PHE B 1 311 ? 36.616 34.634 62.800 1.00 77.33 471 PHE B O 1
ATOM 5134 N N . GLU B 1 312 ? 36.869 35.638 60.813 1.00 86.34 472 GLU B N 1
ATOM 5135 C CA . GLU B 1 312 ? 36.459 34.462 60.061 1.00 84.14 472 GLU B CA 1
ATOM 5136 C C . GLU B 1 312 ? 37.685 33.611 59.770 1.00 79.26 472 GLU B C 1
ATOM 5137 O O . GLU B 1 312 ? 38.735 34.128 59.390 1.00 75.42 472 GLU B O 1
ATOM 5143 N N . THR B 1 313 ? 37.538 32.311 59.966 1.00 90.96 473 THR B N 1
ATOM 5144 C CA . THR B 1 313 ? 38.642 31.385 59.747 1.00 98.51 473 THR B CA 1
ATOM 5145 C C . THR B 1 313 ? 38.388 30.511 58.523 1.00 95.04 473 THR B C 1
ATOM 5146 O O . THR B 1 313 ? 39.315 30.163 57.793 1.00 98.91 473 THR B O 1
ATOM 5150 N N . LYS B 1 314 ? 37.125 30.160 58.304 1.00 89.95 474 LYS B N 1
ATOM 5151 C CA . LYS B 1 314 ? 36.745 29.353 57.153 1.00 94.34 474 LYS B CA 1
ATOM 5152 C C . LYS B 1 314 ? 35.397 29.798 56.592 1.00 94.81 474 LYS B C 1
ATOM 5153 O O . LYS B 1 314 ? 34.412 29.901 57.322 1.00 94.05 474 LYS B O 1
ATOM 5159 N N . ALA B 1 315 ? 35.366 30.065 55.290 1.00 97.42 475 ALA B N 1
ATOM 5160 C CA . ALA B 1 315 ? 34.145 30.491 54.618 1.00 90.75 475 ALA B CA 1
ATOM 5161 C C . ALA B 1 315 ? 33.266 29.290 54.298 1.00 85.35 475 ALA B C 1
ATOM 5162 O O . ALA B 1 315 ? 33.764 28.174 54.156 1.00 82.01 475 ALA B O 1
ATOM 5164 N N . PRO B 1 316 ? 31.948 29.514 54.185 1.00 77.00 476 PRO B N 1
ATOM 5165 C CA . PRO B 1 316 ? 31.033 28.450 53.766 1.00 81.71 476 PRO B CA 1
ATOM 5166 C C . PRO B 1 316 ? 31.293 28.138 52.297 1.00 91.80 476 PRO B C 1
ATOM 5167 O O . PRO B 1 316 ? 32.116 28.819 51.688 1.00 97.44 476 PRO B O 1
ATOM 5171 N N . THR B 1 317 ? 30.613 27.141 51.740 1.00 101.76 477 THR B N 1
ATOM 5172 C CA . THR B 1 317 ? 30.810 26.767 50.342 1.00 102.61 477 THR B CA 1
ATOM 5173 C C . THR B 1 317 ? 29.496 26.845 49.565 1.00 109.44 477 THR B C 1
ATOM 5174 O O . THR B 1 317 ? 28.495 27.353 50.075 1.00 104.25 477 THR B O 1
ATOM 5178 N N . TYR B 1 318 ? 29.513 26.359 48.325 1.00 117.86 478 TYR B N 1
ATOM 5179 C CA . TYR B 1 318 ? 28.290 26.194 47.531 1.00 128.54 478 TYR B CA 1
ATOM 5180 C C . TYR B 1 318 ? 28.447 25.165 46.399 1.00 131.45 478 TYR B C 1
ATOM 5181 O O . TYR B 1 318 ? 29.520 24.579 46.232 1.00 129.55 478 TYR B O 1
ATOM 5190 N N . THR B 1 319 ? 27.382 24.950 45.628 1.00 138.50 479 THR B N 1
ATOM 5191 C CA . THR B 1 319 ? 27.284 23.757 44.779 1.00 147.35 479 THR B CA 1
ATOM 5192 C C . THR B 1 319 ? 27.093 23.991 43.269 1.00 158.20 479 THR B C 1
ATOM 5193 O O . THR B 1 319 ? 26.759 23.063 42.528 1.00 160.14 479 THR B O 1
ATOM 5197 N N . LYS B 1 320 ? 27.323 25.225 42.829 1.00 165.08 480 LYS B N 1
ATOM 5198 C CA . LYS B 1 320 ? 27.265 25.624 41.413 1.00 171.72 480 LYS B CA 1
ATOM 5199 C C . LYS B 1 320 ? 26.951 24.542 40.372 1.00 175.86 480 LYS B C 1
ATOM 5200 O O . LYS B 1 320 ? 27.495 23.441 40.423 1.00 179.36 480 LYS B O 1
ATOM 5206 N N . GLU B 1 321 ? 26.100 24.896 39.409 1.00 175.46 481 GLU B N 1
ATOM 5207 C CA . GLU B 1 321 ? 25.804 24.073 38.230 1.00 178.42 481 GLU B CA 1
ATOM 5208 C C . GLU B 1 321 ? 26.423 22.675 38.248 1.00 183.56 481 GLU B C 1
ATOM 5209 O O . GLU B 1 321 ? 25.754 21.696 38.574 1.00 184.68 481 GLU B O 1
ATOM 5215 N N . ASP B 1 322 ? 27.701 22.599 37.881 1.00 185.83 482 ASP B N 1
ATOM 5216 C CA . ASP B 1 322 ? 28.444 21.340 37.850 1.00 186.99 482 ASP B CA 1
ATOM 5217 C C . ASP B 1 322 ? 27.979 20.373 38.926 1.00 180.89 482 ASP B C 1
ATOM 5218 O O . ASP B 1 322 ? 27.653 19.218 38.651 1.00 181.82 482 ASP B O 1
ATOM 5223 N N . GLY B 1 323 ? 27.956 20.866 40.158 1.00 173.91 483 GLY B N 1
ATOM 5224 C CA . GLY B 1 323 ? 27.756 20.035 41.327 1.00 169.79 483 GLY B CA 1
ATOM 5225 C C . GLY B 1 323 ? 28.967 20.238 42.213 1.00 168.35 483 GLY B C 1
ATOM 5226 O O . GLY B 1 323 ? 28.891 20.116 43.436 1.00 166.75 483 GLY B O 1
ATOM 5227 N N . THR B 1 324 ? 30.089 20.565 41.578 1.00 169.81 484 THR B N 1
ATOM 5228 C CA . THR B 1 324 ? 31.329 20.850 42.285 1.00 170.17 484 THR B CA 1
ATOM 5229 C C . THR B 1 324 ? 31.152 22.024 43.243 1.00 165.21 484 THR B C 1
ATOM 5230 O O . THR B 1 324 ? 30.358 22.932 42.990 1.00 163.86 484 THR B O 1
ATOM 5234 N N . LYS B 1 325 ? 31.893 21.995 44.346 1.00 162.24 485 LYS B N 1
ATOM 5235 C CA . LYS B 1 325 ? 31.811 23.041 45.359 1.00 152.24 485 LYS B CA 1
ATOM 5236 C C . LYS B 1 325 ? 32.913 24.080 45.196 1.00 154.44 485 LYS B C 1
ATOM 5237 O O . LYS B 1 325 ? 33.858 23.889 44.432 1.00 161.77 485 LYS B O 1
ATOM 5243 N N . THR B 1 326 ? 32.770 25.181 45.929 1.00 149.40 486 THR B N 1
ATOM 5244 C CA . THR B 1 326 ? 33.811 26.198 46.059 1.00 149.41 486 THR B CA 1
ATOM 5245 C C . THR B 1 326 ? 33.472 27.078 47.260 1.00 140.57 486 THR B C 1
ATOM 5246 O O . THR B 1 326 ? 32.313 27.170 47.657 1.00 135.06 486 THR B O 1
ATOM 5250 N N . SER B 1 327 ? 34.481 27.717 47.840 1.00 137.31 487 SER B N 1
ATOM 5251 C CA . SER B 1 327 ? 34.272 28.537 49.028 1.00 130.80 487 SER B CA 1
ATOM 5252 C C . SER B 1 327 ? 33.983 29.997 48.683 1.00 126.26 487 SER B C 1
ATOM 5253 O O . SER B 1 327 ? 34.381 30.491 47.628 1.00 130.44 487 SER B O 1
ATOM 5256 N N . TYR B 1 328 ? 33.280 30.678 49.582 1.00 120.85 488 TYR B N 1
ATOM 5257 C CA . TYR B 1 328 ? 32.995 32.100 49.431 1.00 113.44 488 TYR B CA 1
ATOM 5258 C C . TYR B 1 328 ? 34.231 32.939 49.728 1.00 106.57 488 TYR B C 1
ATOM 5259 O O . TYR B 1 328 ? 35.283 32.413 50.097 1.00 101.92 488 TYR B O 1
ATOM 5268 N N . GLN B 1 329 ? 34.091 34.250 49.573 1.00 100.77 489 GLN B N 1
ATOM 5269 C CA . GLN B 1 329 ? 35.151 35.177 49.938 1.00 104.45 489 GLN B CA 1
ATOM 5270 C C . GLN B 1 329 ? 35.159 35.413 51.449 1.00 102.70 489 GLN B C 1
ATOM 5271 O O . GLN B 1 329 ? 34.173 35.884 52.021 1.00 101.36 489 GLN B O 1
ATOM 5277 N N . LEU B 1 330 ? 36.272 35.076 52.091 1.00 101.92 490 LEU B N 1
ATOM 5278 C CA . LEU B 1 330 ? 36.422 35.304 53.521 1.00 98.49 490 LEU B CA 1
ATOM 5279 C C . LEU B 1 330 ? 36.513 36.796 53.806 1.00 95.48 490 LEU B C 1
ATOM 5280 O O . LEU B 1 330 ? 37.012 37.562 52.981 1.00 95.66 490 LEU B O 1
ATOM 5285 N N . LEU B 1 331 ? 36.027 37.205 54.973 1.00 93.84 491 LEU B N 1
ATOM 5286 C CA . LEU B 1 331 ? 36.114 38.599 55.389 1.00 89.75 491 LEU B CA 1
ATOM 5287 C C . LEU B 1 331 ? 37.575 39.015 55.487 1.00 93.12 491 LEU B C 1
ATOM 5288 O O . LEU B 1 331 ? 38.399 38.287 56.037 1.00 99.44 491 LEU B O 1
ATOM 5293 N N . LYS B 1 332 ? 37.896 40.187 54.951 1.00 92.32 492 LYS B N 1
ATOM 5294 C CA . LYS B 1 332 ? 39.274 40.663 54.950 1.00 99.37 492 LYS B CA 1
ATOM 5295 C C . LYS B 1 332 ? 39.668 41.252 56.300 1.00 101.62 492 LYS B C 1
ATOM 5296 O O . LYS B 1 332 ? 40.845 41.275 56.659 1.00 106.36 492 LYS B O 1
ATOM 5302 N N . ASP B 1 333 ? 38.675 41.727 57.044 1.00 95.20 493 ASP B N 1
ATOM 5303 C CA . ASP B 1 333 ? 38.922 42.362 58.335 1.00 97.00 493 ASP B CA 1
ATOM 5304 C C . ASP B 1 333 ? 38.077 41.749 59.450 1.00 87.53 493 ASP B C 1
ATOM 5305 O O . ASP B 1 333 ? 37.140 40.996 59.182 1.00 72.40 493 ASP B O 1
ATOM 5310 N N . PRO B 1 334 ? 38.412 42.069 60.710 1.00 93.64 494 PRO B N 1
ATOM 5311 C CA . PRO B 1 334 ? 37.642 41.549 61.843 1.00 92.37 494 PRO B CA 1
ATOM 5312 C C . PRO B 1 334 ? 36.381 42.369 62.078 1.00 95.98 494 PRO B C 1
ATOM 5313 O O . PRO B 1 334 ? 36.241 43.457 61.518 1.00 100.87 494 PRO B O 1
ATOM 5317 N N . ILE B 1 335 ? 35.477 41.845 62.898 1.00 90.77 495 ILE B N 1
ATOM 5318 C CA . ILE B 1 335 ? 34.302 42.592 63.316 1.00 82.89 495 ILE B CA 1
ATOM 5319 C C . ILE B 1 335 ? 34.506 43.055 64.751 1.00 76.54 495 ILE B C 1
ATOM 5320 O O . ILE B 1 335 ? 34.798 42.246 65.633 1.00 72.05 495 ILE B O 1
ATOM 5325 N N . ASP B 1 336 ? 34.370 44.357 64.981 1.00 77.28 496 ASP B N 1
ATOM 5326 C CA . ASP B 1 336 ? 34.509 44.903 66.327 1.00 77.28 496 ASP B CA 1
ATOM 5327 C C . ASP B 1 336 ? 33.204 44.795 67.102 1.00 75.59 496 ASP B C 1
ATOM 5328 O O . ASP B 1 336 ? 32.173 45.322 66.686 1.00 71.29 496 ASP B O 1
ATOM 5333 N N . VAL B 1 337 ? 33.264 44.103 68.234 1.00 76.51 497 VAL B N 1
ATOM 5334 C CA . VAL B 1 337 ? 32.088 43.871 69.061 1.00 71.59 497 VAL B CA 1
ATOM 5335 C C . VAL B 1 337 ? 32.356 44.265 70.511 1.00 62.68 497 VAL B C 1
ATOM 5336 O O . VAL B 1 337 ? 33.409 43.952 71.059 1.00 61.61 497 VAL B O 1
ATOM 5340 N N . LYS B 1 338 ? 31.405 44.960 71.127 1.00 62.16 498 LYS B N 1
ATOM 5341 C CA . LYS B 1 338 ? 31.510 45.292 72.544 1.00 67.62 498 LYS B CA 1
ATOM 5342 C C . LYS B 1 338 ? 30.321 44.762 73.331 1.00 61.85 498 LYS B C 1
ATOM 5343 O O . LYS B 1 338 ? 29.169 45.052 73.007 1.00 62.55 498 LYS B O 1
ATOM 5349 N N . ILE B 1 339 ? 30.608 43.982 74.366 1.00 66.86 499 ILE B N 1
ATOM 5350 C CA . ILE B 1 339 ? 29.578 43.527 75.291 1.00 65.53 499 ILE B CA 1
ATOM 5351 C C . ILE B 1 339 ? 29.601 44.366 76.567 1.00 59.00 499 ILE B C 1
ATOM 5352 O O . ILE B 1 339 ? 30.597 44.386 77.289 1.00 63.05 499 ILE B O 1
ATOM 5357 N N . SER B 1 340 ? 28.501 45.065 76.831 1.00 50.02 500 SER B N 1
ATOM 5358 C CA . SER B 1 340 ? 28.399 45.941 77.988 1.00 54.58 500 SER B CA 1
ATOM 5359 C C . SER B 1 340 ? 27.009 45.847 78.601 1.00 59.55 500 SER B C 1
ATOM 5360 O O . SER B 1 340 ? 26.158 45.096 78.120 1.00 60.50 500 SER B O 1
ATOM 5363 N N . GLU B 1 341 ? 26.786 46.615 79.663 1.00 67.21 501 GLU B N 1
ATOM 5364 C CA . GLU B 1 341 ? 25.502 46.624 80.352 1.00 68.55 501 GLU B CA 1
ATOM 5365 C C . GLU B 1 341 ? 24.366 46.914 79.375 1.00 72.03 501 GLU B C 1
ATOM 5366 O O . GLU B 1 341 ? 23.264 46.382 79.517 1.00 70.56 501 GLU B O 1
ATOM 5372 N N . ASN B 1 342 ? 24.644 47.755 78.383 1.00 73.94 502 ASN B N 1
ATOM 5373 C CA . ASN B 1 342 ? 23.667 48.081 77.350 1.00 85.72 502 ASN B CA 1
ATOM 5374 C C . ASN B 1 342 ? 23.469 46.925 76.376 1.00 85.88 502 ASN B C 1
ATOM 5375 O O . ASN B 1 342 ? 22.354 46.436 76.189 1.00 91.42 502 ASN B O 1
ATOM 5380 N N . ASN B 1 343 ? 24.563 46.498 75.754 1.00 80.77 503 ASN B N 1
ATOM 5381 C CA . ASN B 1 343 ? 24.531 45.404 74.792 1.00 72.63 503 ASN B CA 1
ATOM 5382 C C . ASN B 1 343 ? 24.975 44.089 75.408 1.00 62.42 503 ASN B C 1
ATOM 5383 O O . ASN B 1 343 ? 26.109 43.657 75.207 1.00 65.00 503 ASN B O 1
ATOM 5388 N N . GLN B 1 344 ? 24.078 43.456 76.159 1.00 59.30 504 GLN B N 1
ATOM 5389 C CA . GLN B 1 344 ? 24.385 42.188 76.814 1.00 64.60 504 GLN B CA 1
ATOM 5390 C C . GLN B 1 344 ? 24.225 41.032 75.837 1.00 62.50 504 GLN B C 1
ATOM 5391 O O . GLN B 1 344 ? 24.726 39.932 76.071 1.00 64.82 504 GLN B O 1
ATOM 5397 N N . THR B 1 345 ? 23.523 41.298 74.740 1.00 63.07 505 THR B N 1
ATOM 5398 C CA . THR B 1 345 ? 23.380 40.332 73.660 1.00 65.74 505 THR B CA 1
ATOM 5399 C C . THR B 1 345 ? 23.711 41.008 72.335 1.00 62.03 505 THR B C 1
ATOM 5400 O O . THR B 1 345 ? 22.937 41.822 71.831 1.00 57.85 505 THR B O 1
ATOM 5404 N N . VAL B 1 346 ? 24.871 40.677 71.781 1.00 62.28 506 VAL B N 1
ATOM 5405 C CA . VAL B 1 346 ? 25.293 41.242 70.508 1.00 67.24 506 VAL B CA 1
ATOM 5406 C C . VAL B 1 346 ? 24.907 40.329 69.352 1.00 62.55 506 VAL B C 1
ATOM 5407 O O . VAL B 1 346 ? 25.356 39.189 69.277 1.00 61.41 506 VAL B O 1
ATOM 5411 N N . LYS B 1 347 ? 24.071 40.836 68.454 1.00 64.70 507 LYS B N 1
ATOM 5412 C CA . LYS B 1 347 ? 23.632 40.060 67.300 1.00 63.59 507 LYS B CA 1
ATOM 5413 C C . LYS B 1 347 ? 24.248 40.596 66.010 1.00 63.57 507 LYS B C 1
ATOM 5414 O O . LYS B 1 347 ? 24.178 41.792 65.722 1.00 59.50 507 LYS B O 1
ATOM 5420 N N . LEU B 1 348 ? 24.855 39.699 65.241 1.00 61.06 508 LEU B N 1
ATOM 5421 C CA . LEU B 1 348 ? 25.489 40.065 63.984 1.00 60.61 508 LEU B CA 1
ATOM 5422 C C . LEU B 1 348 ? 24.910 39.271 62.830 1.00 59.32 508 LEU B C 1
ATOM 5423 O O . LEU B 1 348 ? 24.706 38.063 62.941 1.00 59.47 508 LEU B O 1
ATOM 5428 N N . THR B 1 349 ? 24.652 39.962 61.723 1.00 55.50 509 THR B N 1
ATOM 5429 C CA . THR B 1 349 ? 24.342 39.313 60.455 1.00 53.57 509 THR B CA 1
ATOM 5430 C C . THR B 1 349 ? 25.437 39.639 59.447 1.00 57.85 509 THR B C 1
ATOM 5431 O O . THR B 1 349 ? 25.706 40.810 59.171 1.00 53.98 509 THR B O 1
ATOM 5435 N N . ILE B 1 350 ? 26.066 38.603 58.902 1.00 62.28 510 ILE B N 1
ATOM 5436 C CA . ILE B 1 350 ? 27.180 38.782 57.978 1.00 62.11 510 ILE B CA 1
ATOM 5437 C C . ILE B 1 350 ? 26.861 38.196 56.607 1.00 66.52 510 ILE B C 1
ATOM 5438 O O . ILE B 1 350 ? 26.454 37.039 56.500 1.00 64.00 510 ILE B O 1
ATOM 5443 N N . GLU B 1 351 ? 27.034 39.026 55.586 1.00 61.64 511 GLU B N 1
ATOM 5444 C CA . GLU B 1 351 ? 26.787 38.618 54.209 1.00 68.43 511 GLU B CA 1
ATOM 5445 C C . GLU B 1 351 ? 28.059 38.141 53.513 1.00 70.19 511 GLU B C 1
ATOM 5446 O O . GLU B 1 351 ? 29.090 38.797 53.515 1.00 69.74 511 GLU B O 1
ATOM 5452 N N . ASN B 1 352 ? 27.962 36.968 52.929 1.00 65.81 512 ASN B N 1
ATOM 5453 C CA . ASN B 1 352 ? 29.028 36.390 52.163 1.00 74.32 512 ASN B CA 1
ATOM 5454 C C . ASN B 1 352 ? 28.942 36.753 50.673 1.00 79.11 512 ASN B C 1
ATOM 5455 O O . ASN B 1 352 ? 27.868 36.670 50.074 1.00 72.89 512 ASN B O 1
ATOM 5459 N N . ASN B 1 353 ? 30.070 37.123 50.067 1.00 85.99 513 ASN B N 1
ATOM 5460 C CA . ASN B 1 353 ? 30.074 37.476 48.643 1.00 89.78 513 ASN B CA 1
ATOM 5461 C C . ASN B 1 353 ? 30.838 36.473 47.776 1.00 100.49 513 ASN B C 1
ATOM 5462 O O . ASN B 1 353 ? 31.888 35.967 48.178 1.00 99.28 513 ASN B O 1
ATOM 5467 N N . LYS B 1 354 ? 30.376 36.055 46.562 1.00 101.51 514 LYS B N 1
ATOM 5468 C CA . LYS B 1 354 ? 30.990 34.997 45.768 1.00 105.60 514 LYS B CA 1
ATOM 5469 C C . LYS B 1 354 ? 32.441 35.299 45.404 1.00 108.85 514 LYS B C 1
ATOM 5470 O O . LYS B 1 354 ? 33.270 34.393 45.331 1.00 100.60 514 LYS B O 1
ATOM 5476 N N . SER B 1 355 ? 32.736 36.576 45.178 1.00 117.49 515 SER B N 1
ATOM 5477 C CA . SER B 1 355 ? 34.070 37.007 44.768 1.00 127.46 515 SER B CA 1
ATOM 5478 C C . SER B 1 355 ? 34.582 36.201 43.577 1.00 133.00 515 SER B C 1
ATOM 5479 O O . SER B 1 355 ? 34.388 36.586 42.424 1.00 130.25 515 SER B O 1
#

B-factor: mean 72.3, std 24.8, range [29.74, 201.48]

Nearest PDB structures (foldseek):
  3kpt-assembly1_A  TM=1.003E+00  e=1.786E-69  Bacillus cereus ATCC 14579
  3rkp-assembly2_B  TM=9.828E-01  e=1.256E-62  Bacillus cereus ATCC 14579
  8wb8-assembly1_A  TM=4.983E-01  e=1.783E-17  Ligilactobacillus ruminis ATCC 25644
  8w5b-assembly1_A  TM=4.885E-01  e=8.724E-16  Ligilactobacillus ruminis ATCC 25644
  8kcl-assembly1_A  TM=6.333E-01  e=5.243E-13  Ligilactobacillus ruminis ATCC 25644

Sequence (697 aa):
KRGAVDLIKTGVNEKAAGAVFSLFKKDGTEVKKELATDANGHIRVQGLEYGEYYFQETKAPKGYVIDPTKREFFVKNSGTINEDGTITSGTVVKEVKNNEEPTIDKKINGKLEALPINPLTNYNYDIKTLIPEDIKEYKKYVVTDTLDNRLVIQGKPIVKIDGAEVNANVVEVAIEGQKVTATVKDFTKDGKKEFHLQIKSQVKEGVPSGSEILNTAKIHFTNKNDVIGEKESKPVVVIPTTGIIELTKIDSANKNKKGAEFVLKDNNGKIVVVAGKEVTGVSDENGVIKWSNIPYGDYQIFETKAPTYTKEDGTKTSYQLLKDPIDVKISENNQTVKLTIENNKSGSNEIKRGAVDLIKTGVNEKAAGAVFSLFKKDGTEVKKELATDANGHIRVQGLEYGEYYFQETKAPKGYVIDPTKREFFVKNSGTINEDGTITSGTVVKEVKNNEEPTIDKKINGKLEALPINPLTNYNYDIKTLIPEDIKEYKKYVVTDTLDNRLVIQGKPIVKIDGAEVNANVVEVAIEGQKVTATVKDFTKDGKKEFHLQIKSQVKEGVPSGSEILNTAKIHFTNKNDVIGEKESKPVVVIPTTGIIELTKIDSANKNKKGAEFVLKDNNGKIVVVAGKEVTGVSDENGVIKWSNIPYGDYQIFETKAPTYTKEDGTKTSYQLLKDPIDVKISENNQTVKLTIENNKS

InterPro domains:
  IPR013783 Immunoglobulin-like fold [G3DSA:2.60.40.10] (27-163)
  IPR013783 Immunoglobulin-like fold [G3DSA:2.60.40.10] (164-268)
  IPR013783 Immunoglobulin-like fold [G3DSA:2.60.40.10] (410-515)
  IPR019931 LPXTG cell wall anchor motif [PF00746] (519-549)
  IPR019931 LPXTG cell wall anchor motif [PS50847] (519-553)
  IPR026466 Fimbrial isopeptide formation D2 domain [TIGR04226] (267-389)
  IPR032364 Gram-positive pilin subunit D1, N-terminal [PF16555] (30-164)
  IPR041033 SpaA-like, prealbumin fold domain subgroup 1 [PF17802] (169-248)
  IPR041033 SpaA-like, prealbumin fold domain subgroup 1 [PF17802] (412-514)

Foldseek 3Di:
DKAKAKEWEAEPPRQGWQWWKWKAAPVGHTPGGRQIQDPRNIGMDMRHDWHKMWMATDDGDPQWDHDGDTHMDTDHWHKDADPVRPDIDDDYHYYHYIKGDKDKAWAKQPHHQEAEDAFPDKIKIKMKMWQIQQLLQWDWKKKKWQFDLQKDWDDFKFKDWLRHTDDCQQWNWDDDRSMIMIIGNRSNVGPTTMIIIMTMMGGHFDDDFFDWGKIKMWIWTAGNNRDIDIDMYDIGTYTHAWAKEKEWEAADVRRQGWFWKKFKAAPVRHFDDGPNHTGIFTQDPRRITMDIRHHFFKIWMATPFADWDADPVRDTGGFDGDPDIDIIGDDPVRRYHYYYHYTHRD/DDPDFFKAKAKEWEAEPPRQGWFWWKWKFAPVRHTDGGRQIQHPRNIGIDIRHGFHKIWIATPGGDPQFDHDGDTGMDTGDKHKDADDVRPDIDTDYHYYDYTKGDKDKAKAKQPHHLEAADAFPDKIKIKMKMWQIQQLQQWPWKKKKWQFDLQKDWDPDKFKDFLHHTDDCQQWNWDDDRRMIMIIGNHSVVRPTTMIIIMIMMGGHLPDDFFDWGKIKMKIWTAGNVSRTDMDMYDIGTYTHAAAKEKEWEAAPPPRAGWFWKKFKAAPPGHFDDGPNHTGMFTQDPRRMTMDTSHGFHKIWMATDFFDWDQPPVRDIDGFDGDPGIDIDGDDPVCRYHYYYDHTHRD

Solvent-accessible surface area: 37802 Å² total

Secondary structure (DSSP, 8-state):
-EEEEEEEEE-GGG-----EEEEEETTS-EEEEEEE--TTSEEEEEEEESEEEEEEEEEPPTTB------EEEEE-S-EEE-TTSS-EEE-EE--EE--BPP-EEEEETTTBSEEEE-TT--EEEEEEEE--TTGGG-SEEEEEEE--TTEEE-S--EEEETTEE--TTTEEEEEETTEEEEEE--S------EEEEEEEEEEPTTPPTT--EEE--EEEEE-TT--EEEEEPPPEEEEE-EEEEEEEEEETTT------EEEEEETTSPBPBSSSSB-EEE--TTSEEEEEEEESSEEEEEEEE--EEE-TT--EEEPPPP-S-EEEE-BTTB-EEEEEEEE---/--S---EEEEEEEEE-GGG-----EEEEEETTS-EEEEEEE--TTSEEEEEEEESEEEEEEEEE--TTB-----EEEEEE-S-EEE-TTSS-EEE-EE--EE--BPP-EEEEETTTBSEEEE-TT--EEEEEEEE--TTGGG-SEEEEEEE--TTEEE-S--EEEETTEE--TTTEEEEEETTEEEEEES-TT-----EEEEEEEEEE-SSS-TT--EEE--EEEEE-TTS-EEEEE---EEEEE-EEEEEEEEEETTT------EEEEE-TTS-B-EETTEE-EEE--TTSEEEEEEEESEEEEEEEEE--EE--TTS--EE-BPPSS-EEEEE-SS-SEEEEEEEEB--